Protein AF-0000000080271699 (afdb_homodimer)

Organism: NCBI:txid1552

pLDDT: mean 85.35, std 10.89, range [42.56, 98.44]

Radius of gyration: 27.36 Å; Cα contacts (8 Å, |Δi|>4): 1073; chains: 2; bounding box: 64×77×60 Å

Secondary structure (DSSP, 8-state):
-HHHHHHHHHHHHHHH-HHHHHHHHHHHHHHHHHHHHHHTT--SS-EEEEES--HHHHHHHHTTSEEEE-S-HHHHHHHHHTTS-SEEEEEETTEEEEEE--S-HHHHHHHHHHHHHHHHTTSS---EEEESSS-TT--HHHHHHHHHHHHHHHHHHHHHHHHHHHHHHHTTHHHHHHTSS--HHHHHHHHHHHHHHHHHHHHHHHHHIIIIIS-----S-HHHHHHHHHHHHHHHHHHHHHHHTT-SSHHHHHTHIIIIIHHHHHTTTSS--TTS-HHHHHHHTT-HHHHHHHHHHHHHHH---TTTTHHHHHHHHHHHHHHHHHHHHHHHHHHH-/-HHHHHHHHHHHHHHH-HHHHHHHHHHHHHHHHHHHHHHTT--SS-EEEEES--HHHHHHHHTTSEEEE-S-HHHHHHHHHTTS-SEEEEEETTEEEEEE--S-HHHHHHHHHHHHHHHHTTSS---EEEESSS-TT--HHHHHHHHHHHHHHHHHHHHHHHHHHHHHHHTTHHHHHHTSS--HHHHHHHHHHHHHHHHHHHHHHHHHIIIIIS-----S-HHHHHHHHHHHHHHHHHHHHHHHTT-SSHHHHHTHIIIIIHHHHHTTTSS--TTS-HHHHHHHHH-HHHHHHHHHHHHHHH---TTTTHHHHHHHHHHHHHHHHHHHHHHHHHHH-

Foldseek 3Di:
DLLQVLLVVLLVVVVVVVVVLCCLQVVLLVVLVVCLVVQVPDDLAFEEEEEPDDPVLVVLLVVRHNYHYDHDPVVVVVCQVVVVGQWYWYDDDNDTDIDGPPPDVVSVVSVVVSVVVSVVVVDDDDDDDDDLWDDPPCTLCLLCLLLSLLLSLLVSLLLVLLQSLLCCVLVCVVVVVVPDPDALLSNLSSSLSSSLVSSLVSSVSSLCCSCPVSVRFALADSVLLSLLSSLSSLLSSLQSNLVSLVDNHSVSSVVCCVVQSVLLSVLLPSDDCPVPDPVNVVVSVVHLSVLSSVSSSCCRTNVDGSVRSVVSSVVSNVSSVVSSVSSSVSVVVVVVD/DLLQVLLVVLLVVVVVVVVVLCCLQVVLLVVLVVCLVVQVPDDLAFEEEEEPDDPVLVVLLVVRHNYHYDHDPVVRVVCQVVVVGQWYWYDDDNDTDIDGPPPDVVSVVSVVVSVVVSVVVVDDDDDDDDDLWDDPPCTLCLLCLLLSLLLSLLVSLLLVLLQSLLCCVLVCVVVVVVPDPDALLSNLSSSLSSSLVSSLVSSVSSLCCSCPVSVRFALADSVLLSLLSSLSSLLSSLQSNLVSLVDNHSVRSVVCCVVQSVLLSVLLPSDDCPPPDPVNVVVSVVHLSVLSSVSSSCCRTNVDGSVRSVVSSVVSNVSSVVSSVSSSVSVVVVVVD

Structure (mmCIF, N/CA/C/O backbone):
data_AF-0000000080271699-model_v1
#
loop_
_entity.id
_entity.type
_entity.pdbx_description
1 polymer 'ABC transporter'
#
loop_
_atom_site.group_PDB
_atom_site.id
_atom_site.type_symbol
_atom_site.label_atom_id
_atom_site.label_alt_id
_atom_site.label_comp_id
_atom_site.label_asym_id
_atom_site.label_entity_id
_atom_site.label_seq_id
_atom_site.pdbx_PDB_ins_code
_atom_site.Cartn_x
_atom_site.Cartn_y
_atom_site.Cartn_z
_atom_site.occupancy
_atom_site.B_iso_or_equiv
_atom_site.auth_seq_id
_atom_site.auth_comp_id
_atom_site.auth_asym_id
_atom_site.auth_atom_id
_atom_site.pdbx_PDB_model_num
ATOM 1 N N . MET A 1 1 ? 34.094 -21.125 -13.797 1 62.59 1 MET A N 1
ATOM 2 C CA . MET A 1 1 ? 33.562 -21.531 -15.094 1 62.59 1 MET A CA 1
ATOM 3 C C . MET A 1 1 ? 32.156 -22.141 -14.945 1 62.59 1 MET A C 1
ATOM 5 O O . MET A 1 1 ? 31.234 -21.781 -15.664 1 62.59 1 MET A O 1
ATOM 9 N N . ARG A 1 2 ? 32.031 -22.828 -13.781 1 80.62 2 ARG A N 1
ATOM 10 C CA . ARG A 1 2 ? 30.812 -23.594 -13.602 1 80.62 2 ARG A CA 1
ATOM 11 C C . ARG A 1 2 ? 29.656 -22.688 -13.211 1 80.62 2 ARG A C 1
ATOM 13 O O . ARG A 1 2 ? 28.562 -22.75 -13.797 1 80.62 2 ARG A O 1
ATOM 20 N N . VAL A 1 3 ? 30 -21.656 -12.461 1 85.5 3 VAL A N 1
ATOM 21 C CA . VAL A 1 3 ? 29 -20.703 -11.992 1 85.5 3 VAL A CA 1
ATOM 22 C C . VAL A 1 3 ? 28.547 -19.828 -13.156 1 85.5 3 VAL A C 1
ATOM 24 O O . VAL A 1 3 ? 27.344 -19.578 -13.32 1 85.5 3 VAL A O 1
ATOM 27 N N . LEU A 1 4 ? 29.422 -19.516 -14.008 1 87.44 4 LEU A N 1
ATOM 28 C CA . LEU A 1 4 ? 29.125 -18.641 -15.133 1 87.44 4 LEU A CA 1
ATOM 29 C C . LEU A 1 4 ? 28.281 -19.359 -16.172 1 87.44 4 LEU A C 1
ATOM 31 O O . LEU A 1 4 ? 27.484 -18.734 -16.859 1 87.44 4 LEU A O 1
ATOM 35 N N . SER A 1 5 ? 28.531 -20.672 -16.25 1 85.62 5 SER A N 1
ATOM 36 C CA . SER A 1 5 ? 27.75 -21.438 -17.219 1 85.62 5 SER A CA 1
ATOM 37 C C . SER A 1 5 ? 26.266 -21.469 -16.844 1 85.62 5 SER A C 1
ATOM 39 O O . SER A 1 5 ? 25.406 -21.328 -17.703 1 85.62 5 SER A O 1
ATOM 41 N N . ILE A 1 6 ? 26.031 -21.625 -15.578 1 86.06 6 ILE A N 1
ATOM 42 C CA . ILE A 1 6 ? 24.656 -21.609 -15.094 1 86.06 6 ILE A CA 1
ATOM 43 C C . ILE A 1 6 ? 24.047 -20.234 -15.328 1 86.06 6 ILE A C 1
ATOM 45 O O . ILE A 1 6 ? 22.922 -20.125 -15.812 1 86.06 6 ILE A O 1
ATOM 49 N N . ALA A 1 7 ? 24.781 -19.234 -15.039 1 89.06 7 ALA A N 1
ATOM 50 C CA . ALA A 1 7 ? 24.328 -17.844 -15.211 1 89.06 7 ALA A CA 1
ATOM 51 C C . ALA A 1 7 ? 24 -17.547 -16.672 1 89.06 7 ALA A C 1
ATOM 53 O O . ALA A 1 7 ? 22.969 -16.953 -16.984 1 89.06 7 ALA A O 1
ATOM 54 N N . LYS A 1 8 ? 24.844 -17.953 -17.531 1 88.44 8 LYS A N 1
ATOM 55 C CA . LYS A 1 8 ? 24.656 -17.703 -18.953 1 88.44 8 LYS A CA 1
ATOM 56 C C . LYS A 1 8 ? 23.406 -18.422 -19.484 1 88.44 8 LYS A C 1
ATOM 58 O O . LYS A 1 8 ? 22.672 -17.875 -20.312 1 88.44 8 LYS A O 1
ATOM 63 N N . ARG A 1 9 ? 23.281 -19.578 -18.984 1 84.94 9 ARG A N 1
ATOM 64 C CA . ARG A 1 9 ? 22.094 -20.344 -19.375 1 84.94 9 ARG A CA 1
ATOM 65 C C . ARG A 1 9 ? 20.812 -19.625 -18.953 1 84.94 9 ARG A C 1
ATOM 67 O O . ARG A 1 9 ? 19.859 -19.531 -19.734 1 84.94 9 ARG A O 1
ATOM 74 N N . LEU A 1 10 ? 20.828 -19.141 -17.781 1 83.75 10 LEU A N 1
ATOM 75 C CA . LEU A 1 10 ? 19.641 -18.469 -17.25 1 83.75 10 LEU A CA 1
ATOM 76 C C . LEU A 1 10 ? 19.359 -17.188 -18.016 1 83.75 10 LEU A C 1
ATOM 78 O O . LEU A 1 10 ? 18.203 -16.859 -18.297 1 83.75 10 LEU A O 1
ATOM 82 N N . ILE A 1 11 ? 20.359 -16.5 -18.344 1 84.44 11 ILE A N 1
ATOM 83 C CA . ILE A 1 11 ? 20.219 -15.258 -19.078 1 84.44 11 ILE A CA 1
ATOM 84 C C . ILE A 1 11 ? 19.609 -15.539 -20.453 1 84.44 11 ILE A C 1
ATOM 86 O O . ILE A 1 11 ? 18.703 -14.828 -20.906 1 84.44 11 ILE A O 1
ATOM 90 N N . LYS A 1 12 ? 20.016 -16.594 -21 1 82.19 12 LYS A N 1
ATOM 91 C CA . LYS A 1 12 ? 19.516 -16.969 -22.312 1 82.19 12 LYS A CA 1
ATOM 92 C C . LYS A 1 12 ? 18.047 -17.422 -22.219 1 82.19 12 LYS A C 1
ATOM 94 O O . LYS A 1 12 ? 17.25 -17.094 -23.094 1 82.19 12 LYS A O 1
ATOM 99 N N . GLN A 1 13 ? 17.797 -18.078 -21.172 1 78.44 13 GLN A N 1
ATOM 100 C CA . GLN A 1 13 ? 16.453 -18.594 -20.969 1 78.44 13 GLN A CA 1
ATOM 101 C C . GLN A 1 13 ? 15.453 -17.469 -20.75 1 78.44 13 GLN A C 1
ATOM 103 O O . GLN A 1 13 ? 14.359 -17.469 -21.328 1 78.44 13 GLN A O 1
ATOM 108 N N . LEU A 1 14 ? 15.789 -16.547 -19.984 1 77.69 14 LEU A N 1
ATOM 109 C CA . LEU A 1 14 ? 14.898 -15.453 -19.641 1 77.69 14 LEU A CA 1
ATOM 110 C C . LEU A 1 14 ? 14.703 -14.516 -20.844 1 77.69 14 LEU A C 1
ATOM 112 O O . LEU A 1 14 ? 13.625 -13.945 -21.016 1 77.69 14 LEU A O 1
ATOM 116 N N . ARG A 1 15 ? 15.719 -14.352 -21.625 1 76.81 15 ARG A N 1
ATOM 117 C CA . ARG A 1 15 ? 15.617 -13.516 -22.812 1 76.81 15 ARG A CA 1
ATOM 118 C C . ARG A 1 15 ? 14.617 -14.102 -23.812 1 76.81 15 ARG A C 1
ATOM 120 O O . ARG A 1 15 ? 14.078 -13.375 -24.641 1 76.81 15 ARG A O 1
ATOM 127 N N . GLY A 1 16 ? 14.289 -15.352 -23.594 1 74.44 16 GLY A N 1
ATOM 128 C CA . GLY A 1 16 ? 13.344 -16.016 -24.484 1 74.44 16 GLY A CA 1
ATOM 129 C C . GLY A 1 16 ? 11.891 -15.773 -24.094 1 74.44 16 GLY A C 1
ATOM 130 O O . GLY A 1 16 ? 11 -15.891 -24.938 1 74.44 16 GLY A O 1
ATOM 131 N N . ASP A 1 17 ? 11.664 -15.43 -22.875 1 71.88 17 ASP A N 1
ATOM 132 C CA . ASP A 1 17 ? 10.305 -15.164 -22.406 1 71.88 17 ASP A CA 1
ATOM 133 C C . ASP A 1 17 ? 10 -13.664 -22.438 1 71.88 17 ASP A C 1
ATOM 135 O O . ASP A 1 17 ? 9.914 -13.023 -21.375 1 71.88 17 ASP A O 1
ATOM 139 N N . LYS A 1 18 ? 9.672 -13.133 -23.547 1 72 18 LYS A N 1
ATOM 140 C CA . LYS A 1 18 ? 9.523 -11.703 -23.797 1 72 18 LYS A CA 1
ATOM 141 C C . LYS A 1 18 ? 8.336 -11.125 -23.047 1 72 18 LYS A C 1
ATOM 143 O O . LYS A 1 18 ? 8.414 -10.031 -22.484 1 72 18 LYS A O 1
ATOM 148 N N . ARG A 1 19 ? 7.367 -11.844 -23 1 68.56 19 ARG A N 1
ATOM 149 C CA . ARG A 1 19 ? 6.156 -11.328 -22.375 1 68.56 19 ARG A CA 1
ATOM 150 C C . ARG A 1 19 ? 6.344 -11.164 -20.875 1 68.56 19 ARG A C 1
ATOM 152 O O . ARG A 1 19 ? 6.008 -10.117 -20.312 1 68.56 19 ARG A O 1
ATOM 159 N N . SER A 1 20 ? 6.895 -12.18 -20.297 1 68.56 20 SER A N 1
ATOM 160 C CA . SER A 1 20 ? 7.098 -12.117 -18.859 1 68.56 20 SER A CA 1
ATOM 161 C C . SER A 1 20 ? 8.109 -11.039 -18.484 1 68.56 20 SER A C 1
ATOM 163 O O . SER A 1 20 ? 7.934 -10.328 -17.5 1 68.56 20 SER A O 1
ATOM 165 N N . ILE A 1 21 ? 9.016 -10.906 -19.391 1 70.19 21 ILE A N 1
ATOM 166 C CA . ILE A 1 21 ? 10.062 -9.93 -19.125 1 70.19 21 ILE A CA 1
ATOM 167 C C . ILE A 1 21 ? 9.492 -8.516 -19.25 1 70.19 21 ILE A C 1
ATOM 169 O O . ILE A 1 21 ? 9.789 -7.645 -18.438 1 70.19 21 ILE A O 1
ATOM 173 N N . ALA A 1 22 ? 8.695 -8.359 -20.234 1 72.12 22 ALA A N 1
ATOM 174 C CA . ALA A 1 22 ? 8.109 -7.039 -20.453 1 72.12 22 ALA A CA 1
ATOM 175 C C . ALA A 1 22 ? 7.266 -6.609 -19.25 1 72.12 22 ALA A C 1
ATOM 177 O O . ALA A 1 22 ? 7.379 -5.477 -18.781 1 72.12 22 ALA A O 1
ATOM 178 N N . LEU A 1 23 ? 6.508 -7.516 -18.781 1 72.75 23 LEU A N 1
ATOM 179 C CA . LEU A 1 23 ? 5.609 -7.172 -17.688 1 72.75 23 LEU A CA 1
ATOM 180 C C . LEU A 1 23 ? 6.395 -6.938 -16.391 1 72.75 23 LEU A C 1
ATOM 182 O O . LEU A 1 23 ? 6.043 -6.062 -15.602 1 72.75 23 LEU A O 1
ATOM 186 N N . MET A 1 24 ? 7.527 -7.594 -16.406 1 72.69 24 MET A N 1
ATOM 187 C CA . MET A 1 24 ? 8.352 -7.457 -15.211 1 72.69 24 MET A CA 1
ATOM 188 C C . MET A 1 24 ? 9.008 -6.082 -15.156 1 72.69 24 MET A C 1
ATOM 190 O O . MET A 1 24 ? 9.25 -5.551 -14.07 1 72.69 24 MET A O 1
ATOM 194 N N . PHE A 1 25 ? 9.172 -5.523 -16.328 1 79.25 25 PHE A N 1
ATOM 195 C CA . PHE A 1 25 ? 9.828 -4.223 -16.375 1 79.25 25 PHE A CA 1
ATOM 196 C C . PHE A 1 25 ? 8.805 -3.098 -16.422 1 79.25 25 PHE A C 1
ATOM 198 O O . PHE A 1 25 ? 9.008 -2.035 -15.828 1 79.25 25 PHE A O 1
ATOM 205 N N . VAL A 1 26 ? 7.699 -3.385 -16.969 1 84.88 26 VAL A N 1
ATOM 206 C CA . VAL A 1 26 ? 6.711 -2.346 -17.234 1 84.88 26 VAL A CA 1
ATOM 207 C C . VAL A 1 26 ? 5.859 -2.109 -15.992 1 84.88 26 VAL A C 1
ATOM 209 O O . VAL A 1 26 ? 5.508 -0.969 -15.68 1 84.88 26 VAL A O 1
ATOM 212 N N . ALA A 1 27 ? 5.645 -3.141 -15.258 1 86.44 27 ALA A N 1
ATOM 213 C CA . ALA A 1 27 ? 4.703 -3.061 -14.141 1 86.44 27 ALA A CA 1
ATOM 214 C C . ALA A 1 27 ? 5.211 -2.111 -13.062 1 86.44 27 ALA A C 1
ATOM 216 O O . ALA A 1 27 ? 4.488 -1.21 -12.633 1 86.44 27 ALA A O 1
ATOM 217 N N . PRO A 1 28 ? 6.445 -2.215 -12.68 1 87.5 28 PRO A N 1
ATOM 218 C CA . PRO A 1 28 ? 6.926 -1.3 -11.648 1 87.5 28 PRO A CA 1
ATOM 219 C C . PRO A 1 28 ? 6.918 0.159 -12.094 1 87.5 28 PRO A C 1
ATOM 221 O O . PRO A 1 28 ? 6.605 1.052 -11.305 1 87.5 28 PRO A O 1
ATOM 224 N N . VAL A 1 29 ? 7.234 0.375 -13.328 1 91.5 29 VAL A N 1
ATOM 225 C CA . VAL A 1 29 ? 7.254 1.727 -13.875 1 91.5 29 VAL A CA 1
ATOM 226 C C . VAL A 1 29 ? 5.832 2.281 -13.938 1 91.5 29 VAL A C 1
ATOM 228 O O . VAL A 1 29 ? 5.594 3.439 -13.578 1 91.5 29 VAL A O 1
ATOM 231 N N . PHE A 1 30 ? 4.941 1.434 -14.289 1 90.25 30 PHE A N 1
ATOM 232 C CA . PHE A 1 30 ? 3.539 1.816 -14.375 1 90.25 30 PHE A CA 1
ATOM 233 C C . PHE A 1 30 ? 2.992 2.184 -13 1 90.25 30 PHE A C 1
ATOM 235 O O . PHE A 1 30 ? 2.346 3.221 -12.836 1 90.25 30 PHE A O 1
ATOM 242 N N . VAL A 1 31 ? 3.283 1.349 -12.055 1 89.69 31 VAL A N 1
ATOM 243 C CA . VAL A 1 31 ? 2.785 1.562 -10.695 1 89.69 31 VAL A CA 1
ATOM 244 C C . VAL A 1 31 ? 3.373 2.852 -10.125 1 89.69 31 VAL A C 1
ATOM 246 O O . VAL A 1 31 ? 2.66 3.645 -9.508 1 89.69 31 VAL A O 1
ATOM 249 N N . MET A 1 32 ? 4.621 3.08 -10.398 1 91 32 MET A N 1
ATOM 250 C CA . MET A 1 32 ? 5.277 4.297 -9.93 1 91 32 MET A CA 1
ATOM 251 C C . MET A 1 32 ? 4.668 5.531 -10.586 1 91 32 MET A C 1
ATOM 253 O O . MET A 1 32 ? 4.512 6.566 -9.938 1 91 32 MET A O 1
ATOM 257 N N . TYR A 1 33 ? 4.367 5.375 -11.789 1 91.38 33 TYR A N 1
ATOM 258 C CA . TYR A 1 33 ? 3.746 6.48 -12.508 1 91.38 33 TYR A CA 1
ATOM 259 C C . TYR A 1 33 ? 2.379 6.809 -11.922 1 91.38 33 TYR A C 1
ATOM 261 O O . TYR A 1 33 ? 2.059 7.977 -11.688 1 91.38 33 TYR A O 1
ATOM 269 N N . LEU A 1 34 ? 1.654 5.832 -11.727 1 89.25 34 LEU A N 1
ATOM 270 C CA . LEU A 1 34 ? 0.318 6.016 -11.172 1 89.25 34 LEU A CA 1
ATOM 271 C C . LEU A 1 34 ? 0.388 6.652 -9.789 1 89.25 34 LEU A C 1
ATOM 273 O O . LEU A 1 34 ? -0.383 7.562 -9.477 1 89.25 34 LEU A O 1
ATOM 277 N N . LEU A 1 35 ? 1.283 6.137 -9.016 1 88.75 35 LEU A N 1
ATOM 278 C CA . LEU A 1 35 ? 1.44 6.676 -7.664 1 88.75 35 LEU A CA 1
ATOM 279 C C . LEU A 1 35 ? 1.872 8.133 -7.711 1 88.75 35 LEU A C 1
ATOM 281 O O . LEU A 1 35 ? 1.42 8.945 -6.898 1 88.75 35 LEU A O 1
ATOM 285 N N . SER A 1 36 ? 2.74 8.406 -8.617 1 89.69 36 SER A N 1
ATOM 286 C CA . SER A 1 36 ? 3.186 9.789 -8.781 1 89.69 36 SER A CA 1
ATOM 287 C C . SER A 1 36 ? 2.018 10.703 -9.117 1 89.69 36 SER A C 1
ATOM 289 O O . SER A 1 36 ? 1.887 11.789 -8.539 1 89.69 36 SER A O 1
ATOM 291 N N . ALA A 1 37 ? 1.196 10.266 -9.961 1 86.75 37 ALA A N 1
ATOM 292 C CA . ALA A 1 37 ? 0.051 11.062 -10.391 1 86.75 37 ALA A CA 1
ATOM 293 C C . ALA A 1 37 ? -0.92 11.297 -9.234 1 86.75 37 ALA A C 1
ATOM 295 O O . ALA A 1 37 ? -1.461 12.391 -9.086 1 86.75 37 ALA A O 1
ATOM 296 N N . ILE A 1 38 ? -1.044 10.383 -8.406 1 84.94 38 ILE A N 1
ATOM 297 C CA . ILE A 1 38 ? -2.031 10.43 -7.336 1 84.94 38 ILE A CA 1
ATOM 298 C C . ILE A 1 38 ? -1.48 11.242 -6.164 1 84.94 38 ILE A C 1
ATOM 300 O O . ILE A 1 38 ? -2.17 12.109 -5.621 1 84.94 38 ILE A O 1
ATOM 304 N N . LEU A 1 39 ? -0.281 10.977 -5.832 1 82.81 39 LEU A N 1
ATOM 305 C CA . LEU A 1 39 ? 0.296 11.602 -4.648 1 82.81 39 LEU A CA 1
ATOM 306 C C . LEU A 1 39 ? 0.657 13.055 -4.926 1 82.81 39 LEU A C 1
ATOM 308 O O . LEU A 1 39 ? 0.758 13.859 -3.998 1 82.81 39 LEU A O 1
ATOM 312 N N . SER A 1 40 ? 0.873 13.297 -6.191 1 80.12 40 SER A N 1
ATOM 313 C CA . SER A 1 40 ? 1.204 14.672 -6.547 1 80.12 40 SER A CA 1
ATOM 314 C C . SER A 1 40 ? -0.052 15.531 -6.676 1 80.12 40 SER A C 1
ATOM 316 O O . SER A 1 40 ? 0.035 16.75 -6.875 1 80.12 40 SER A O 1
ATOM 318 N N . SER A 1 41 ? -1.188 14.875 -6.516 1 75.44 41 SER A N 1
ATOM 319 C CA . SER A 1 41 ? -2.441 15.594 -6.715 1 75.44 41 SER A CA 1
ATOM 320 C C . SER A 1 41 ? -3.039 16.047 -5.383 1 75.44 41 SER A C 1
ATOM 322 O O . SER A 1 41 ? -4.133 16.609 -5.348 1 75.44 41 SER A O 1
ATOM 324 N N . ALA A 1 42 ? -2.318 15.758 -4.328 1 69.38 42 ALA A N 1
ATOM 325 C CA . ALA A 1 42 ? -2.871 16.125 -3.025 1 69.38 42 ALA A CA 1
ATOM 326 C C . ALA A 1 42 ? -3.164 17.609 -2.955 1 69.38 42 ALA A C 1
ATOM 328 O O . ALA A 1 42 ? -2.391 18.438 -3.463 1 69.38 42 ALA A O 1
ATOM 329 N N . THR A 1 43 ? -4.324 17.891 -2.547 1 64.94 43 THR A N 1
ATOM 330 C CA . THR A 1 43 ? -4.762 19.281 -2.479 1 64.94 43 THR A CA 1
ATOM 331 C C . THR A 1 43 ? -4.148 19.984 -1.273 1 64.94 43 THR A C 1
ATOM 333 O O . THR A 1 43 ? -4.027 19.391 -0.197 1 64.94 43 THR A O 1
ATOM 336 N N . THR A 1 44 ? -3.689 21.156 -1.535 1 68.12 44 THR A N 1
ATOM 337 C CA . THR A 1 44 ? -3.137 21.969 -0.464 1 68.12 44 THR A CA 1
ATOM 338 C C . THR A 1 44 ? -4.086 23.109 -0.11 1 68.12 44 THR A C 1
ATOM 340 O O . THR A 1 44 ? -3.846 23.859 0.845 1 68.12 44 THR A O 1
ATOM 343 N N . THR A 1 45 ? -5.289 23.188 -0.824 1 79.38 45 THR A N 1
ATOM 344 C CA . THR A 1 45 ? -6.246 24.266 -0.585 1 79.38 45 THR A CA 1
ATOM 345 C C . THR A 1 45 ? -7.641 23.688 -0.335 1 79.38 45 THR A C 1
ATOM 347 O O . THR A 1 45 ? -8.211 23.016 -1.199 1 79.38 45 THR A O 1
ATOM 350 N N . PRO A 1 46 ? -8.133 23.953 0.833 1 85.06 46 PRO A N 1
ATOM 351 C CA . PRO A 1 46 ? -9.469 23.438 1.126 1 85.06 46 PRO A CA 1
ATOM 352 C C . PRO A 1 46 ? -10.578 24.25 0.466 1 85.06 46 PRO A C 1
ATOM 354 O O . PRO A 1 46 ? -10.375 25.422 0.14 1 85.06 46 PRO A O 1
ATOM 357 N N . ASN A 1 47 ? -11.703 23.656 0.195 1 89.5 47 ASN A N 1
ATOM 358 C CA . ASN A 1 47 ? -12.922 24.328 -0.238 1 89.5 47 ASN A CA 1
ATOM 359 C C . ASN A 1 47 ? -13.82 24.672 0.946 1 89.5 47 ASN A C 1
ATOM 361 O O . ASN A 1 47 ? -14.266 23.797 1.677 1 89.5 47 ASN A O 1
ATOM 365 N N . ILE A 1 48 ? -14.039 25.938 1.103 1 91.56 48 ILE A N 1
ATOM 366 C CA . ILE A 1 48 ? -14.789 26.375 2.277 1 91.56 48 ILE A CA 1
ATOM 367 C C . ILE A 1 48 ? -15.984 27.203 1.846 1 91.56 48 ILE A C 1
ATOM 369 O O . ILE A 1 48 ? -15.844 28.141 1.058 1 91.56 48 ILE A O 1
ATOM 373 N N . ASP A 1 49 ? -17.109 26.828 2.322 1 92.31 49 ASP A N 1
ATOM 374 C CA . ASP A 1 49 ? -18.312 27.625 2.111 1 92.31 49 ASP A CA 1
ATOM 375 C C . ASP A 1 49 ? -18.469 28.672 3.205 1 92.31 49 ASP A C 1
ATOM 377 O O . ASP A 1 49 ? -18.344 28.359 4.395 1 92.31 49 ASP A O 1
ATOM 381 N N . LEU A 1 50 ? -18.734 29.891 2.779 1 92.69 50 LEU A N 1
ATOM 382 C CA . LEU A 1 50 ? -18.891 30.984 3.736 1 92.69 50 LEU A CA 1
ATOM 383 C C . LEU A 1 50 ? -20.328 31.5 3.742 1 92.69 50 LEU A C 1
ATOM 385 O O . LEU A 1 50 ? -20.953 31.625 2.688 1 92.69 50 LEU A O 1
ATOM 389 N N . ILE A 1 51 ? -20.75 31.688 4.992 1 90.31 51 ILE A N 1
ATOM 390 C CA . ILE A 1 51 ? -22.078 32.25 5.172 1 90.31 51 ILE A CA 1
ATOM 391 C C . ILE A 1 51 ? -21.984 33.531 6 1 90.31 51 ILE A C 1
ATOM 393 O O . ILE A 1 51 ? -21.531 33.5 7.148 1 90.31 51 ILE A O 1
ATOM 397 N N . SER A 1 52 ? -22.5 34.656 5.52 1 87.38 52 SER A N 1
ATOM 398 C CA . SER A 1 52 ? -22.641 35.938 6.207 1 87.38 52 SER A CA 1
ATOM 399 C C . SER A 1 52 ? -21.297 36.406 6.777 1 87.38 52 SER A C 1
ATOM 401 O O . SER A 1 52 ? -21.234 36.906 7.898 1 87.38 52 SER A O 1
ATOM 403 N N . ALA A 1 53 ? -20.25 36.156 6.023 1 86.5 53 ALA A N 1
ATOM 404 C CA . ALA A 1 53 ? -18.922 36.531 6.484 1 86.5 53 ALA A CA 1
ATOM 405 C C . ALA A 1 53 ? -18.578 37.969 6.07 1 86.5 53 ALA A C 1
ATOM 407 O O . ALA A 1 53 ? -18.953 38.406 4.98 1 86.5 53 ALA A O 1
ATOM 408 N N . PRO A 1 54 ? -17.922 38.625 6.926 1 86.31 54 PRO A N 1
ATOM 409 C CA . PRO A 1 54 ? -17.453 39.969 6.543 1 86.31 54 PRO A CA 1
ATOM 410 C C . PRO A 1 54 ? -16.5 39.938 5.359 1 86.31 54 PRO A C 1
ATOM 412 O O . PRO A 1 54 ? -15.719 39 5.203 1 86.31 54 PRO A O 1
ATOM 415 N N . PRO A 1 55 ? -16.562 40.969 4.547 1 86.75 55 PRO A N 1
ATOM 416 C CA . PRO A 1 55 ? -15.766 41 3.322 1 86.75 55 PRO A CA 1
ATOM 417 C C . PRO A 1 55 ? -14.273 40.844 3.594 1 86.75 55 PRO A C 1
ATOM 419 O O . PRO A 1 55 ? -13.562 40.219 2.822 1 86.75 55 PRO A O 1
ATOM 422 N N . ILE A 1 56 ? -13.875 41.406 4.688 1 81.81 56 ILE A N 1
ATOM 423 C CA . ILE A 1 56 ? -12.453 41.344 5.004 1 81.81 56 ILE A CA 1
ATOM 424 C C . ILE A 1 56 ? -12.031 39.906 5.25 1 81.81 56 ILE A C 1
ATOM 426 O O . ILE A 1 56 ? -10.953 39.469 4.828 1 81.81 56 ILE A O 1
ATOM 430 N N . TYR A 1 57 ? -12.883 39.219 5.902 1 83.56 57 TYR A N 1
ATOM 431 C CA . TYR A 1 57 ? -12.609 37.812 6.199 1 83.56 57 TYR A CA 1
ATOM 432 C C . TYR A 1 57 ? -12.602 36.969 4.926 1 83.56 57 TYR A C 1
ATOM 434 O O . TYR A 1 57 ? -11.781 36.062 4.773 1 83.56 57 TYR A O 1
ATOM 442 N N . VAL A 1 58 ? -13.5 37.344 4.035 1 85.62 58 VAL A N 1
ATOM 443 C CA . VAL A 1 58 ? -13.602 36.625 2.771 1 85.62 58 VAL A CA 1
ATOM 444 C C . VAL A 1 58 ? -12.328 36.812 1.958 1 85.62 58 VAL A C 1
ATOM 446 O O . VAL A 1 58 ? -11.773 35.875 1.417 1 85.62 58 VAL A O 1
ATOM 449 N N . GLU A 1 59 ? -11.883 37.969 1.886 1 86.19 59 GLU A N 1
ATOM 450 C CA . GLU A 1 59 ? -10.68 38.281 1.12 1 86.19 59 GLU A CA 1
ATOM 451 C C . GLU A 1 59 ? -9.453 37.562 1.682 1 86.19 59 GLU A C 1
ATOM 453 O O . GLU A 1 59 ? -8.633 37.031 0.924 1 86.19 59 GLU A O 1
ATOM 458 N N . LYS A 1 60 ? -9.383 37.5 2.971 1 82.25 60 LYS A N 1
ATOM 459 C CA . LYS A 1 60 ? -8.242 36.875 3.607 1 82.25 60 LYS A CA 1
ATOM 460 C C . LYS A 1 60 ? -8.281 35.344 3.404 1 82.25 60 LYS A C 1
ATOM 462 O O . LYS A 1 60 ? -7.254 34.719 3.117 1 82.25 60 LYS A O 1
ATOM 467 N N . LEU A 1 61 ? -9.453 34.844 3.535 1 85.81 61 LEU A N 1
ATOM 468 C CA . LEU A 1 61 ? -9.617 33.406 3.428 1 85.81 61 LEU A CA 1
ATOM 469 C C . LEU A 1 61 ? -9.391 32.938 1.994 1 85.81 61 LEU A C 1
ATOM 471 O O . LEU A 1 61 ? -8.875 31.844 1.769 1 85.81 61 LEU A O 1
ATOM 475 N N . GLN A 1 62 ? -9.734 33.75 1.02 1 87.69 62 GLN A N 1
ATOM 476 C CA . GLN A 1 62 ? -9.594 33.406 -0.394 1 87.69 62 GLN A CA 1
ATOM 477 C C . GLN A 1 62 ? -8.125 33.219 -0.77 1 87.69 62 GLN A C 1
ATOM 479 O O . GLN A 1 62 ? -7.816 32.531 -1.744 1 87.69 62 GLN A O 1
ATOM 484 N N . THR A 1 63 ? -7.273 33.75 0.011 1 83.19 63 THR A N 1
ATOM 485 C CA . THR A 1 63 ? -5.848 33.594 -0.252 1 83.19 63 THR A CA 1
ATOM 486 C C . THR A 1 63 ? -5.367 32.188 0.068 1 83.19 63 THR A C 1
ATOM 488 O O . THR A 1 63 ? -4.391 31.719 -0.513 1 83.19 63 THR A O 1
ATOM 491 N N . PHE A 1 64 ? -6.141 31.562 0.946 1 83.06 64 PHE A N 1
ATOM 492 C CA . PHE A 1 64 ? -5.633 30.297 1.449 1 83.06 64 PHE A CA 1
ATOM 493 C C . PHE A 1 64 ? -6.609 29.156 1.146 1 83.06 64 PHE A C 1
ATOM 495 O O . PHE A 1 64 ? -6.289 27.984 1.343 1 83.06 64 PHE A O 1
ATOM 502 N N . ALA A 1 65 ? -7.785 29.562 0.713 1 87.88 65 ALA A N 1
ATOM 503 C CA . ALA A 1 65 ? -8.805 28.547 0.481 1 87.88 65 ALA A CA 1
ATOM 504 C C . ALA A 1 65 ? -9.695 28.922 -0.705 1 87.88 65 ALA A C 1
ATOM 506 O O . ALA A 1 65 ? -9.711 30.078 -1.131 1 87.88 65 ALA A O 1
ATOM 507 N N . ASN A 1 66 ? -10.266 27.969 -1.349 1 90.5 66 ASN A N 1
ATOM 508 C CA . ASN A 1 66 ? -11.336 28.219 -2.307 1 90.5 66 ASN A CA 1
ATOM 509 C C . ASN A 1 66 ? -12.656 28.516 -1.603 1 90.5 66 ASN A C 1
ATOM 511 O O . ASN A 1 66 ? -13.266 27.625 -1.007 1 90.5 66 ASN A O 1
ATOM 515 N N . VAL A 1 67 ? -13.023 29.719 -1.763 1 92.38 67 VAL A N 1
ATOM 516 C CA . VAL A 1 67 ? -14.172 30.172 -0.979 1 92.38 67 VAL A CA 1
ATOM 517 C C . VAL A 1 67 ? -15.406 30.25 -1.87 1 92.38 67 VAL A C 1
ATOM 519 O O . VAL A 1 67 ? -15.336 30.719 -3.004 1 92.38 67 VAL A O 1
ATOM 522 N N . ASN A 1 68 ? -16.438 29.656 -1.451 1 92.38 68 ASN A N 1
ATOM 523 C CA . ASN A 1 68 ? -17.75 29.75 -2.08 1 92.38 68 ASN A CA 1
ATOM 524 C C . ASN A 1 68 ? -18.766 30.406 -1.151 1 92.38 68 ASN A C 1
ATOM 526 O O . ASN A 1 68 ? -19 29.938 -0.039 1 92.38 68 ASN A O 1
ATOM 530 N N . LYS A 1 69 ? -19.328 31.438 -1.637 1 92.69 69 LYS A N 1
ATOM 531 C CA . LYS A 1 69 ? -20.328 32.125 -0.827 1 92.69 69 LYS A CA 1
ATOM 532 C C . LYS A 1 69 ? -21.703 31.453 -0.973 1 92.69 69 LYS A C 1
ATOM 534 O O . LYS A 1 69 ? -22.203 31.297 -2.088 1 92.69 69 LYS A O 1
ATOM 539 N N . VAL A 1 70 ? -22.172 31.031 0.127 1 91.25 70 VAL A N 1
ATOM 540 C CA . VAL A 1 70 ? -23.453 30.344 0.128 1 91.25 70 VAL A CA 1
ATOM 541 C C . VAL A 1 70 ? -24.484 31.141 0.931 1 91.25 70 VAL A C 1
ATOM 543 O O . VAL A 1 70 ? -24.125 31.797 1.912 1 91.25 70 VAL A O 1
ATOM 546 N N . SER A 1 71 ? -25.734 31.031 0.544 1 88.69 71 SER A N 1
ATOM 547 C CA . SER A 1 71 ? -26.781 31.891 1.093 1 88.69 71 SER A CA 1
ATOM 548 C C . SER A 1 71 ? -27.312 31.344 2.418 1 88.69 71 SER A C 1
ATOM 550 O O . SER A 1 71 ? -27.719 32.125 3.293 1 88.69 71 SER A O 1
ATOM 552 N N . ASN A 1 72 ? -27.328 30.031 2.529 1 89.06 72 ASN A N 1
ATOM 553 C CA . ASN A 1 72 ? -27.922 29.453 3.736 1 89.06 72 ASN A CA 1
ATOM 554 C C . ASN A 1 72 ? -27.141 28.234 4.223 1 89.06 72 ASN A C 1
ATOM 556 O O . ASN A 1 72 ? -26.344 27.656 3.471 1 89.06 72 ASN A O 1
ATOM 560 N N . GLU A 1 73 ? -27.375 27.984 5.473 1 88.75 73 GLU A N 1
ATOM 561 C CA . GLU A 1 73 ? -26.641 26.906 6.137 1 88.75 73 GLU A CA 1
ATOM 562 C C . GLU A 1 73 ? -27.078 25.547 5.617 1 88.75 73 GLU A C 1
ATOM 564 O O . GLU A 1 73 ? -26.266 24.609 5.578 1 88.75 73 GLU A O 1
ATOM 569 N N . GLU A 1 74 ? -28.328 25.453 5.188 1 88.44 74 GLU A N 1
ATOM 570 C CA . GLU A 1 74 ? -28.828 24.203 4.652 1 88.44 74 GLU A CA 1
ATOM 571 C C . GLU A 1 74 ? -28.062 23.781 3.395 1 88.44 74 GLU A C 1
ATOM 573 O O . GLU A 1 74 ? -27.703 22.625 3.232 1 88.44 74 GLU A O 1
ATOM 578 N N . LEU A 1 75 ? -27.875 24.75 2.6 1 90.56 75 LEU A N 1
ATOM 579 C CA . LEU A 1 75 ? -27.125 24.469 1.38 1 90.56 75 LEU A CA 1
ATOM 580 C C . LEU A 1 75 ? -25.672 24.125 1.702 1 90.56 75 LEU A C 1
ATOM 582 O O . LEU A 1 75 ? -25.078 23.266 1.065 1 90.56 75 LEU A O 1
ATOM 586 N N . ALA A 1 76 ? -25.094 24.766 2.676 1 89.19 76 ALA A N 1
ATOM 587 C CA . ALA A 1 76 ? -23.703 24.5 3.086 1 89.19 76 ALA A CA 1
ATOM 588 C C . ALA A 1 76 ? -23.562 23.094 3.643 1 89.19 76 ALA A C 1
ATOM 590 O O . ALA A 1 76 ? -22.578 22.406 3.365 1 89.19 76 ALA A O 1
ATOM 591 N N . LEU A 1 77 ? -24.578 22.75 4.391 1 87 77 LEU A N 1
ATOM 592 C CA . LEU A 1 77 ? -24.578 21.406 4.961 1 87 77 LEU A CA 1
ATOM 593 C C . LEU A 1 77 ? -24.719 20.359 3.871 1 87 77 LEU A C 1
ATOM 595 O O . LEU A 1 77 ? -24.078 19.297 3.939 1 87 77 LEU A O 1
ATOM 599 N N . LYS A 1 78 ? -25.5 20.625 2.943 1 87.69 78 LYS A N 1
ATOM 600 C CA . LYS A 1 78 ? -25.656 19.734 1.808 1 87.69 78 LYS A CA 1
ATOM 601 C C . LYS A 1 78 ? -24.344 19.578 1.043 1 87.69 78 LYS A C 1
ATOM 603 O O . LYS A 1 78 ? -23.938 18.469 0.692 1 87.69 78 LYS A O 1
ATOM 608 N N . ASN A 1 79 ? -23.672 20.703 0.805 1 89.19 79 ASN A N 1
ATOM 609 C CA . ASN A 1 79 ? -22.391 20.688 0.121 1 89.19 79 ASN A CA 1
ATOM 610 C C . ASN A 1 79 ? -21.344 19.875 0.899 1 89.19 79 ASN A C 1
ATOM 612 O O . ASN A 1 79 ? -20.531 19.172 0.305 1 89.19 79 ASN A O 1
ATOM 616 N N . LEU A 1 80 ? -21.422 20 2.193 1 86.75 80 LEU A N 1
ATOM 617 C CA . LEU A 1 80 ? -20.484 19.281 3.055 1 86.75 80 LEU A CA 1
ATOM 618 C C . LEU A 1 80 ? -20.766 17.781 3.025 1 86.75 80 LEU A C 1
ATOM 620 O O . LEU A 1 80 ? -19.844 16.984 2.945 1 86.75 80 LEU A O 1
ATOM 624 N N . ASN A 1 81 ? -22.062 17.469 2.938 1 79.56 81 ASN A N 1
ATOM 625 C CA . ASN A 1 81 ? -22.453 16.062 2.904 1 79.56 81 ASN A CA 1
ATOM 626 C C . ASN A 1 81 ? -22.125 15.414 1.558 1 79.56 81 ASN A C 1
ATOM 628 O O . ASN A 1 81 ? -21.797 14.227 1.49 1 79.56 81 ASN A O 1
ATOM 632 N N . ASP A 1 82 ? -22.234 16.266 0.581 1 81.19 82 ASP A N 1
ATOM 633 C CA . ASP A 1 82 ? -21.953 15.766 -0.765 1 81.19 82 ASP A CA 1
ATOM 634 C C . ASP A 1 82 ? -20.469 15.797 -1.069 1 81.19 82 ASP A C 1
ATOM 636 O O . ASP A 1 82 ? -20.047 15.5 -2.191 1 81.19 82 ASP A O 1
ATOM 640 N N . LYS A 1 83 ? -19.719 16.188 -0.123 1 78.81 83 LYS A N 1
ATOM 641 C CA . LYS A 1 83 ? -18.266 16.219 -0.21 1 78.81 83 LYS A CA 1
ATOM 642 C C . LYS A 1 83 ? -17.797 17.219 -1.264 1 78.81 83 LYS A C 1
ATOM 644 O O . LYS A 1 83 ? -16.688 17.094 -1.809 1 78.81 83 LYS A O 1
ATOM 649 N N . SER A 1 84 ? -18.672 18.172 -1.525 1 84.44 84 SER A N 1
ATOM 650 C CA . SER A 1 84 ? -18.297 19.25 -2.445 1 84.44 84 SER A CA 1
ATOM 651 C C . SER A 1 84 ? -17.5 20.328 -1.732 1 84.44 84 SER A C 1
ATOM 653 O O . SER A 1 84 ? -16.719 21.047 -2.359 1 84.44 84 SER A O 1
ATOM 655 N N . THR A 1 85 ? -17.734 20.453 -0.453 1 88.94 85 THR A N 1
ATOM 656 C CA . THR A 1 85 ? -16.984 21.391 0.389 1 88.94 85 THR A CA 1
ATOM 657 C C . THR A 1 85 ? -16.359 20.672 1.578 1 88.94 85 THR A C 1
ATOM 659 O O . THR A 1 85 ? -16.859 19.641 2.018 1 88.94 85 THR A O 1
ATOM 662 N N . ASP A 1 86 ? -15.281 21.219 2.025 1 86.75 86 ASP A N 1
ATOM 663 C CA . ASP A 1 86 ? -14.531 20.578 3.105 1 86.75 86 ASP A CA 1
ATOM 664 C C . ASP A 1 86 ? -15 21.078 4.469 1 86.75 86 ASP A C 1
ATOM 666 O O . ASP A 1 86 ? -14.844 20.391 5.48 1 86.75 86 ASP A O 1
ATOM 670 N N . ALA A 1 87 ? -15.5 22.328 4.469 1 86.38 87 ALA A N 1
ATOM 671 C CA . ALA A 1 87 ? -16 22.969 5.676 1 86.38 87 ALA A CA 1
ATOM 672 C C . ALA A 1 87 ? -16.891 24.156 5.328 1 86.38 87 ALA A C 1
ATOM 674 O O . ALA A 1 87 ? -16.859 24.656 4.199 1 86.38 87 ALA A O 1
ATOM 675 N N . TYR A 1 88 ? -17.734 24.5 6.238 1 88.38 88 TYR A N 1
ATOM 676 C CA . TYR A 1 88 ? -18.438 25.766 6.074 1 88.38 88 TYR A CA 1
ATOM 677 C C . TYR A 1 88 ? -18.359 26.594 7.352 1 88.38 88 TYR A C 1
ATOM 679 O O . TYR A 1 88 ? -18.281 26.047 8.453 1 88.38 88 TYR A O 1
ATOM 687 N N . ILE A 1 89 ? -18.328 27.922 7.18 1 89.12 89 ILE A N 1
ATOM 688 C CA . ILE A 1 89 ? -18.188 28.875 8.281 1 89.12 89 ILE A CA 1
ATOM 689 C C . ILE A 1 89 ? -19.406 29.812 8.305 1 89.12 89 ILE A C 1
ATOM 691 O O . ILE A 1 89 ? -19.734 30.422 7.293 1 89.12 89 ILE A O 1
ATOM 695 N N . VAL A 1 90 ? -20.031 29.812 9.414 1 87.56 90 VAL A N 1
ATOM 696 C CA . VAL A 1 90 ? -21.156 30.719 9.609 1 87.56 90 VAL A CA 1
ATOM 697 C C . VAL A 1 90 ? -20.766 31.797 10.617 1 87.56 90 VAL A C 1
ATOM 699 O O . VAL A 1 90 ? -20.203 31.5 11.68 1 87.56 90 VAL A O 1
ATOM 702 N N . PHE A 1 91 ? -21 33 10.234 1 85.56 91 PHE A N 1
ATOM 703 C CA . PHE A 1 91 ? -20.734 34.094 11.164 1 85.56 91 PHE A CA 1
ATOM 704 C C . PHE A 1 91 ? -21.984 34.5 11.922 1 85.56 91 PHE A C 1
ATOM 706 O O . PHE A 1 91 ? -23 34.844 11.312 1 85.56 91 PHE A O 1
ATOM 713 N N . ILE A 1 92 ? -21.984 34.188 13.094 1 77.5 92 ILE A N 1
ATOM 714 C CA . ILE A 1 92 ? -23.031 34.656 13.992 1 77.5 92 ILE A CA 1
ATOM 715 C C . ILE A 1 92 ? -22.5 35.844 14.789 1 77.5 92 ILE A C 1
ATOM 717 O O . ILE A 1 92 ? -21.719 35.688 15.734 1 77.5 92 ILE A O 1
ATOM 721 N N . GLY A 1 93 ? -22.938 37 14.43 1 75.38 93 GLY A N 1
ATOM 722 C CA . GLY A 1 93 ? -22.297 38.188 14.953 1 75.38 93 GLY A CA 1
ATOM 723 C C . GLY A 1 93 ? -20.875 38.375 14.469 1 75.38 93 GLY A C 1
ATOM 724 O O . GLY A 1 93 ? -20.641 38.5 13.258 1 75.38 93 GLY A O 1
ATOM 725 N N . ASN A 1 94 ? -19.875 38.344 15.289 1 73.44 94 ASN A N 1
ATOM 726 C CA . ASN A 1 94 ? -18.469 38.469 14.906 1 73.44 94 ASN A CA 1
ATOM 727 C C . ASN A 1 94 ? -17.672 37.219 15.195 1 73.44 94 ASN A C 1
ATOM 729 O O . ASN A 1 94 ? -16.438 37.219 15.125 1 73.44 94 ASN A O 1
ATOM 733 N N . LYS A 1 95 ? -18.391 36.156 15.414 1 75.12 95 LYS A N 1
ATOM 734 C CA . LYS A 1 95 ? -17.688 34.938 15.734 1 75.12 95 LYS A CA 1
ATOM 735 C C . LYS A 1 95 ? -17.922 33.875 14.656 1 75.12 95 LYS A C 1
ATOM 737 O O . LYS A 1 95 ? -19.062 33.531 14.328 1 75.12 95 LYS A O 1
ATOM 742 N N . PRO A 1 96 ? -16.859 33.438 14.117 1 82.62 96 PRO A N 1
ATOM 743 C CA . PRO A 1 96 ? -17 32.406 13.102 1 82.62 96 PRO A CA 1
ATOM 744 C C . PRO A 1 96 ? -17.188 31.016 13.703 1 82.62 96 PRO A C 1
ATOM 746 O O . PRO A 1 96 ? -16.484 30.641 14.641 1 82.62 96 PRO A O 1
ATOM 749 N N . LYS A 1 97 ? -18.25 30.328 13.297 1 81.88 97 LYS A N 1
ATOM 750 C CA . LYS A 1 97 ? -18.484 28.922 13.617 1 81.88 97 LYS A CA 1
ATOM 751 C C . LYS A 1 97 ? -18.125 28.031 12.438 1 81.88 97 LYS A C 1
ATOM 753 O O . LYS A 1 97 ? -18.734 28.125 11.367 1 81.88 97 LYS A O 1
ATOM 758 N N . VAL A 1 98 ? -17.094 27.203 12.648 1 86 98 VAL A N 1
ATOM 759 C CA . VAL A 1 98 ? -16.594 26.359 11.578 1 86 98 VAL A CA 1
ATOM 760 C C . VAL A 1 98 ? -17.125 24.938 11.75 1 86 98 VAL A C 1
ATOM 762 O O . VAL A 1 98 ? -17.031 24.359 12.844 1 86 98 VAL A O 1
ATOM 765 N N . THR A 1 99 ? -17.781 24.406 10.758 1 83 99 THR A N 1
ATOM 766 C CA . THR A 1 99 ? -18.266 23.031 10.766 1 83 99 THR A CA 1
ATOM 767 C C . THR A 1 99 ? -17.531 22.203 9.727 1 83 99 THR A C 1
ATOM 769 O O . THR A 1 99 ? -17.438 22.578 8.562 1 83 99 THR A O 1
ATOM 772 N N . LEU A 1 100 ? -16.969 21.031 10.219 1 82.5 100 LEU A N 1
ATOM 773 C CA . LEU A 1 100 ? -16.25 20.094 9.375 1 82.5 100 LEU A CA 1
ATOM 774 C C . LEU A 1 100 ? -16.875 18.703 9.461 1 82.5 100 LEU A C 1
ATOM 776 O O . LEU A 1 100 ? -17.594 18.391 10.414 1 82.5 100 LEU A O 1
ATOM 780 N N . ASP A 1 101 ? -16.656 17.891 8.359 1 74.94 101 ASP A N 1
ATOM 781 C CA . ASP A 1 101 ? -17.109 16.5 8.375 1 74.94 101 ASP A CA 1
ATOM 782 C C . ASP A 1 101 ? -16.391 15.695 9.461 1 74.94 101 ASP A C 1
ATOM 784 O O . ASP A 1 101 ? -17.031 14.961 10.219 1 74.94 101 ASP A O 1
ATOM 788 N N . GLY A 1 102 ? -15.094 15.844 9.609 1 69.56 102 GLY A N 1
ATOM 789 C CA . GLY A 1 102 ? -14.305 15.242 10.672 1 69.56 102 GLY A CA 1
ATOM 790 C C . GLY A 1 102 ? -13.953 13.789 10.406 1 69.56 102 GLY A C 1
ATOM 791 O O . GLY A 1 102 ? -13.219 13.172 11.18 1 69.56 102 GLY A O 1
ATOM 792 N N . ALA A 1 103 ? -14.477 13.211 9.305 1 69.38 103 ALA A N 1
ATOM 793 C CA . ALA A 1 103 ? -14.234 11.805 9 1 69.38 103 ALA A CA 1
ATOM 794 C C . ALA A 1 103 ? -12.898 11.617 8.289 1 69.38 103 ALA A C 1
ATOM 796 O O . ALA A 1 103 ? -12.406 10.492 8.156 1 69.38 103 ALA A O 1
ATOM 797 N N . ASP A 1 104 ? -12.312 12.688 7.836 1 70.56 104 ASP A N 1
ATOM 798 C CA . ASP A 1 104 ? -11.023 12.664 7.152 1 70.56 104 ASP A CA 1
ATOM 799 C C . ASP A 1 104 ? -10.008 13.562 7.859 1 70.56 104 ASP A C 1
ATOM 801 O O . ASP A 1 104 ? -10.047 14.781 7.715 1 70.56 104 ASP A O 1
ATOM 805 N N . PRO A 1 105 ? -9.148 12.922 8.484 1 69.12 105 PRO A N 1
ATOM 806 C CA . PRO A 1 105 ? -8.203 13.734 9.25 1 69.12 105 PRO A CA 1
ATOM 807 C C . PRO A 1 105 ? -7.348 14.633 8.359 1 69.12 105 PRO A C 1
ATOM 809 O O . PRO A 1 105 ? -6.945 15.719 8.781 1 69.12 105 PRO A O 1
ATOM 812 N N . SER A 1 106 ? -7.086 14.102 7.191 1 71.25 106 SER A N 1
ATOM 813 C CA . SER A 1 106 ? -6.289 14.922 6.277 1 71.25 106 SER A CA 1
ATOM 814 C C . SER A 1 106 ? -7.008 16.219 5.93 1 71.25 106 SER A C 1
ATOM 816 O O . SER A 1 106 ? -6.391 17.281 5.906 1 71.25 106 SER A O 1
ATOM 818 N N . ILE A 1 107 ? -8.289 16.156 5.719 1 73.06 107 ILE A N 1
ATOM 819 C CA . ILE A 1 107 ? -9.086 17.328 5.391 1 73.06 107 ILE A CA 1
ATOM 820 C C . ILE A 1 107 ? -9.25 18.203 6.633 1 73.06 107 ILE A C 1
ATOM 822 O O . ILE A 1 107 ? -9.172 19.438 6.551 1 73.06 107 ILE A O 1
ATOM 826 N N . THR A 1 108 ? -9.469 17.547 7.75 1 74.06 108 THR A N 1
ATOM 827 C CA . THR A 1 108 ? -9.609 18.281 9.008 1 74.06 108 THR A CA 1
ATOM 828 C C . THR A 1 108 ? -8.359 19.109 9.289 1 74.06 108 THR A C 1
ATOM 830 O O . THR A 1 108 ? -8.461 20.297 9.586 1 74.06 108 THR A O 1
ATOM 833 N N . SER A 1 109 ? -7.164 18.469 9.117 1 71.44 109 SER A N 1
ATOM 834 C CA . SER A 1 109 ? -5.902 19.172 9.352 1 71.44 109 SER A CA 1
ATOM 835 C C . SER A 1 109 ? -5.707 20.312 8.367 1 71.44 109 SER A C 1
ATOM 837 O O . SER A 1 109 ? -5.219 21.375 8.734 1 71.44 109 SER A O 1
ATOM 839 N N . LEU A 1 110 ? -6.098 20.062 7.156 1 74.69 110 LEU A N 1
ATOM 840 C CA . LEU A 1 110 ? -5.965 21.078 6.109 1 74.69 110 LEU A CA 1
ATOM 841 C C . LEU A 1 110 ? -6.789 22.312 6.441 1 74.69 110 LEU A C 1
ATOM 843 O O . LEU A 1 110 ? -6.297 23.438 6.34 1 74.69 110 LEU A O 1
ATOM 847 N N . VAL A 1 111 ? -8.008 22.172 6.848 1 76.5 111 VAL A N 1
ATOM 848 C CA . VAL A 1 111 ? -8.914 23.281 7.152 1 76.5 111 VAL A CA 1
ATOM 849 C C . VAL A 1 111 ? -8.422 24.031 8.391 1 76.5 111 VAL A C 1
ATOM 851 O O . VAL A 1 111 ? -8.336 25.25 8.383 1 76.5 111 VAL A O 1
ATOM 854 N N . ILE A 1 112 ? -8.055 23.328 9.375 1 73.5 112 ILE A N 1
ATOM 855 C CA . ILE A 1 112 ? -7.598 23.938 10.617 1 73.5 112 ILE A CA 1
ATOM 856 C C . ILE A 1 112 ? -6.324 24.734 10.359 1 73.5 112 ILE A C 1
ATOM 858 O O . ILE A 1 112 ? -6.18 25.859 10.852 1 73.5 112 ILE A O 1
ATOM 862 N N . ASN A 1 113 ? -5.422 24.109 9.57 1 74 113 ASN A N 1
ATOM 863 C CA . ASN A 1 113 ? -4.188 24.812 9.234 1 74 113 ASN A CA 1
ATOM 864 C C . ASN A 1 113 ? -4.469 26.109 8.477 1 74 113 ASN A C 1
ATOM 866 O O . ASN A 1 113 ? -3.801 27.125 8.695 1 74 113 ASN A O 1
ATOM 870 N N . THR A 1 114 ? -5.383 26.016 7.57 1 77.31 114 THR A N 1
ATOM 871 C CA . THR A 1 114 ? -5.762 27.188 6.793 1 77.31 114 THR A CA 1
ATOM 872 C C . THR A 1 114 ? -6.344 28.266 7.695 1 77.31 114 THR A C 1
ATOM 874 O O . THR A 1 114 ? -6.012 29.453 7.559 1 77.31 114 THR A O 1
ATOM 877 N N . LEU A 1 115 ? -7.199 27.922 8.648 1 75.69 115 LEU A N 1
ATOM 878 C CA . LEU A 1 115 ? -7.805 28.859 9.578 1 75.69 115 LEU A CA 1
ATOM 879 C C . LEU A 1 115 ? -6.75 29.484 10.492 1 75.69 115 LEU A C 1
ATOM 881 O O . LEU A 1 115 ? -6.844 30.656 10.836 1 75.69 115 LEU A O 1
ATOM 885 N N . ASN A 1 116 ? -5.832 28.688 10.789 1 70.12 116 ASN A N 1
ATOM 886 C CA . ASN A 1 116 ? -4.746 29.188 11.625 1 70.12 116 ASN A CA 1
ATOM 887 C C . ASN A 1 116 ? -3.879 30.203 10.883 1 70.12 116 ASN A C 1
ATOM 889 O O . ASN A 1 116 ? -3.41 31.172 11.469 1 70.12 116 ASN A O 1
ATOM 893 N N . LYS A 1 117 ? -3.615 29.891 9.602 1 72.38 117 LYS A N 1
ATOM 894 C CA . LYS A 1 117 ? -2.859 30.844 8.789 1 72.38 117 LYS A CA 1
ATOM 895 C C . LYS A 1 117 ? -3.562 32.188 8.727 1 72.38 117 LYS A C 1
ATOM 897 O O . LYS A 1 117 ? -2.91 33.25 8.695 1 72.38 117 LYS A O 1
ATOM 902 N N . LEU A 1 118 ? -4.82 32.156 8.703 1 70.12 118 LEU A N 1
ATOM 903 C CA . LEU A 1 118 ? -5.621 33.375 8.672 1 70.12 118 LEU A CA 1
ATOM 904 C C . LEU A 1 118 ? -5.492 34.156 9.977 1 70.12 118 LEU A C 1
ATOM 906 O O . LEU A 1 118 ? -5.457 35.375 9.969 1 70.12 118 LEU A O 1
ATOM 910 N N . SER A 1 119 ? -5.41 33.438 10.984 1 63.19 119 SER A N 1
ATOM 911 C CA . SER A 1 119 ? -5.32 34.062 12.297 1 63.19 119 SER A CA 1
ATOM 912 C C . SER A 1 119 ? -3.932 34.656 12.531 1 63.19 119 SER A C 1
ATOM 914 O O . SER A 1 119 ? -3.789 35.656 13.227 1 63.19 119 SER A O 1
ATOM 916 N N . LEU A 1 120 ? -2.803 34 12.023 1 56.56 120 LEU A N 1
ATOM 917 C CA . LEU A 1 120 ? -1.436 34.5 12.172 1 56.56 120 LEU A CA 1
ATOM 918 C C . LEU A 1 120 ? -1.239 35.812 11.422 1 56.56 120 LEU A C 1
ATOM 920 O O . LEU A 1 120 ? -0.455 36.656 11.844 1 56.56 120 LEU A O 1
ATOM 924 N N . ASN A 1 121 ? -1.672 35.812 10.125 1 51.19 121 ASN A N 1
ATOM 925 C CA . ASN A 1 121 ? -1.419 37.031 9.391 1 51.19 121 ASN A CA 1
ATOM 926 C C . ASN A 1 121 ? -1.934 38.25 10.141 1 51.19 121 ASN A C 1
ATOM 928 O O . ASN A 1 121 ? -1.653 39.406 9.758 1 51.19 121 ASN A O 1
ATOM 932 N N . SER A 1 122 ? -2.602 37.969 11.148 1 47.16 122 SER A N 1
ATOM 933 C CA . SER A 1 122 ? -3.057 39.156 11.859 1 47.16 1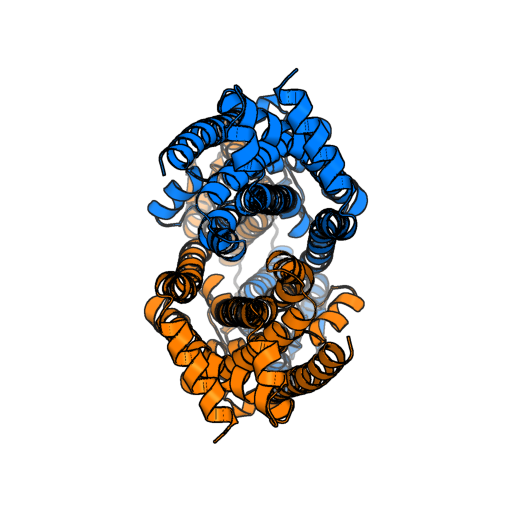22 SER A CA 1
ATOM 934 C C . SER A 1 122 ? -2.082 39.562 12.961 1 47.16 122 SER A C 1
ATOM 936 O O . SER A 1 122 ? -2.176 40.656 13.516 1 47.16 122 SER A O 1
ATOM 938 N N . THR A 1 123 ? -1.234 38.625 13.586 1 47.84 123 THR A N 1
ATOM 939 C CA . THR A 1 123 ? -0.447 39.062 14.734 1 47.84 123 THR A CA 1
ATOM 940 C C . THR A 1 123 ? 1.011 39.281 14.344 1 47.84 123 THR A C 1
ATOM 942 O O . THR A 1 123 ? 1.506 38.625 13.406 1 47.84 123 THR A O 1
ATOM 945 N N . THR A 1 124 ? 1.813 40.281 14.922 1 47.25 124 THR A N 1
ATOM 946 C CA . THR A 1 124 ? 3.102 40.938 14.812 1 47.25 124 THR A CA 1
ATOM 947 C C . THR A 1 124 ? 4.246 39.938 14.82 1 47.25 124 THR A C 1
ATOM 949 O O . THR A 1 124 ? 5.344 40.25 14.352 1 47.25 124 THR A O 1
ATOM 952 N N . GLN A 1 125 ? 4.383 38.906 15.68 1 48.69 125 GLN A N 1
ATOM 953 C CA . GLN A 1 125 ? 5.656 38.219 15.867 1 48.69 125 GLN A CA 1
ATOM 954 C C . GLN A 1 125 ? 5.691 36.906 15.102 1 48.69 125 GLN A C 1
ATOM 956 O O . GLN A 1 125 ? 5.328 35.875 15.641 1 48.69 125 GLN A O 1
ATOM 961 N N . LYS A 1 126 ? 5.879 36.906 13.797 1 56.12 126 LYS A N 1
ATOM 962 C CA . LYS A 1 126 ? 5.895 35.75 12.914 1 56.12 126 LYS A CA 1
ATOM 963 C C . LYS A 1 126 ? 7.215 35 13.016 1 56.12 126 LYS A C 1
ATOM 965 O O . LYS A 1 126 ? 8.289 35.562 12.844 1 56.12 126 LYS A O 1
ATOM 970 N N . PRO A 1 127 ? 7.246 33.656 13.43 1 57.25 127 PRO A N 1
ATOM 971 C CA . PRO A 1 127 ? 8.508 32.906 13.469 1 57.25 127 PRO A CA 1
ATOM 972 C C . PRO A 1 127 ? 9.141 32.75 12.094 1 57.25 127 PRO A C 1
ATOM 974 O O . PRO A 1 127 ? 8.43 32.594 11.094 1 57.25 127 PRO A O 1
ATOM 977 N N . GLU A 1 128 ? 10.5 33.062 11.984 1 62.41 128 GLU A N 1
ATOM 978 C CA . GLU A 1 128 ? 11.266 32.781 10.773 1 62.41 128 GLU A CA 1
ATOM 979 C C . GLU A 1 128 ? 11.516 31.297 10.609 1 62.41 128 GLU A C 1
ATOM 981 O O . GLU A 1 128 ? 12.141 30.672 11.469 1 62.41 128 GLU A O 1
ATOM 986 N N . ILE A 1 129 ? 10.906 30.672 9.641 1 63.75 129 ILE A N 1
ATOM 987 C CA . ILE A 1 129 ? 11.008 29.234 9.414 1 63.75 129 ILE A CA 1
ATOM 988 C C . ILE A 1 129 ? 12.117 28.953 8.398 1 63.75 129 ILE A C 1
ATOM 990 O O . ILE A 1 129 ? 12.148 29.562 7.328 1 63.75 129 ILE A O 1
ATOM 994 N N . SER A 1 130 ? 13.211 28.141 8.758 1 66.19 130 SER A N 1
ATOM 995 C CA . SER A 1 130 ? 14.289 27.719 7.871 1 66.19 130 SER A CA 1
ATOM 996 C C . SER A 1 130 ? 14.281 26.203 7.684 1 66.19 130 SER A C 1
ATOM 998 O O . SER A 1 130 ? 14 25.453 8.625 1 66.19 130 SER A O 1
ATOM 1000 N N . PHE A 1 131 ? 14.461 25.797 6.48 1 63.06 131 PHE A N 1
ATOM 1001 C CA . PHE A 1 131 ? 14.508 24.375 6.133 1 63.06 131 PHE A CA 1
ATOM 1002 C C . PHE A 1 131 ? 15.945 23.938 5.863 1 63.06 131 PHE A C 1
ATOM 1004 O O . PHE A 1 131 ? 16.688 24.609 5.145 1 63.06 131 PHE A O 1
ATOM 1011 N N . LEU A 1 132 ? 16.375 22.922 6.633 1 63.69 132 LEU A N 1
ATOM 1012 C CA . LEU A 1 132 ? 17.688 22.359 6.367 1 63.69 132 LEU A CA 1
ATOM 1013 C C . LEU A 1 132 ? 17.703 21.625 5.035 1 63.69 132 LEU A C 1
ATOM 1015 O O . LEU A 1 132 ? 18.656 21.734 4.266 1 63.69 132 LEU A O 1
ATOM 1019 N N . HIS A 1 133 ? 16.688 20.812 5.012 1 66.56 133 HIS A N 1
ATOM 1020 C CA . HIS A 1 133 ? 16.469 20.031 3.805 1 66.56 133 HIS A CA 1
ATOM 1021 C C . HIS A 1 133 ? 15.039 20.188 3.289 1 66.56 133 HIS A C 1
ATOM 1023 O O . HIS A 1 133 ? 14.188 20.766 3.969 1 66.56 133 HIS A O 1
ATOM 1029 N N . GLY A 1 134 ? 14.781 19.828 2.096 1 61.84 134 GLY A N 1
ATOM 1030 C CA . GLY A 1 134 ? 13.43 19.922 1.574 1 61.84 134 GLY A CA 1
ATOM 1031 C C . GLY A 1 134 ? 12.906 21.344 1.536 1 61.84 134 GLY A C 1
ATOM 1032 O O . GLY A 1 134 ? 13.672 22.297 1.339 1 61.84 134 GLY A O 1
ATOM 1033 N N . SER A 1 135 ? 11.695 21.5 1.37 1 63.25 135 SER A N 1
ATOM 1034 C CA . SER A 1 135 ? 11.07 22.812 1.287 1 63.25 135 SER A CA 1
ATOM 1035 C C . SER A 1 135 ? 9.617 22.781 1.749 1 63.25 135 SER A C 1
ATOM 1037 O O . SER A 1 135 ? 9.086 21.703 2.029 1 63.25 135 SER A O 1
ATOM 1039 N N . MET A 1 136 ? 9.117 23.891 1.934 1 57.53 136 MET A N 1
ATOM 1040 C CA . MET A 1 136 ? 7.711 24.016 2.289 1 57.53 136 MET A CA 1
ATOM 1041 C C . MET A 1 136 ? 6.816 23.375 1.231 1 57.53 136 MET A C 1
ATOM 1043 O O . MET A 1 136 ? 5.711 22.938 1.536 1 57.53 136 MET A O 1
ATOM 1047 N N . ASP A 1 137 ? 7.418 23.219 0.089 1 60.75 137 ASP A N 1
ATOM 1048 C CA . ASP A 1 137 ? 6.641 22.719 -1.041 1 60.75 137 ASP A CA 1
ATOM 1049 C C . ASP A 1 137 ? 6.887 21.234 -1.261 1 60.75 137 ASP A C 1
ATOM 1051 O O . ASP A 1 137 ? 6.449 20.656 -2.264 1 60.75 137 ASP A O 1
ATOM 1055 N N . MET A 1 138 ? 7.617 20.75 -0.309 1 67.94 138 MET A N 1
ATOM 1056 C CA . MET A 1 138 ? 7.855 19.312 -0.451 1 67.94 138 MET A CA 1
ATOM 1057 C C . MET A 1 138 ? 6.539 18.547 -0.438 1 67.94 138 MET A C 1
ATOM 1059 O O . MET A 1 138 ? 5.789 18.609 0.539 1 67.94 138 MET A O 1
ATOM 1063 N N . GLY A 1 139 ? 6.191 17.953 -1.577 1 69.69 139 GLY A N 1
ATOM 1064 C CA . GLY A 1 139 ? 4.961 17.188 -1.688 1 69.69 139 GLY A CA 1
ATOM 1065 C C . GLY A 1 139 ? 5.078 15.789 -1.117 1 69.69 139 GLY A C 1
ATOM 1066 O O . GLY A 1 139 ? 6.184 15.312 -0.859 1 69.69 139 GLY A O 1
ATOM 1067 N N . ALA A 1 140 ? 3.996 15.188 -0.869 1 75.06 140 ALA A N 1
ATOM 1068 C CA . ALA A 1 140 ? 3.934 13.828 -0.343 1 75.06 140 ALA A CA 1
ATOM 1069 C C . ALA A 1 140 ? 4.691 12.859 -1.242 1 75.06 140 ALA A C 1
ATOM 1071 O O . ALA A 1 140 ? 5.457 12.023 -0.757 1 75.06 140 ALA A O 1
ATOM 1072 N N . PHE A 1 141 ? 4.574 13.047 -2.541 1 81.88 141 PHE A N 1
ATOM 1073 C CA . PHE A 1 141 ? 5.266 12.133 -3.449 1 81.88 141 PHE A CA 1
ATOM 1074 C C . PHE A 1 141 ? 6.773 12.328 -3.363 1 81.88 141 PHE A C 1
ATOM 1076 O O . PHE A 1 141 ? 7.527 11.352 -3.334 1 81.88 141 PHE A O 1
ATOM 1083 N N . ASP A 1 142 ? 7.199 13.508 -3.275 1 82.62 142 ASP A N 1
ATOM 1084 C CA . ASP A 1 142 ? 8.633 13.789 -3.254 1 82.62 142 ASP A CA 1
ATOM 1085 C C . ASP A 1 142 ? 9.297 13.156 -2.035 1 82.62 142 ASP A C 1
ATOM 1087 O O . ASP A 1 142 ? 10.414 12.641 -2.129 1 82.62 142 ASP A O 1
ATOM 1091 N N . SER A 1 143 ? 8.594 13.156 -1.004 1 84.19 143 SER A N 1
ATOM 1092 C CA . SER A 1 143 ? 9.148 12.625 0.236 1 84.19 143 SER A CA 1
ATOM 1093 C C . SER A 1 143 ? 9.133 11.102 0.236 1 84.19 143 SER A C 1
ATOM 1095 O O . SER A 1 143 ? 10.008 10.461 0.82 1 84.19 143 SER A O 1
ATOM 1097 N N . MET A 1 144 ? 8.172 10.492 -0.441 1 89.81 144 MET A N 1
ATOM 1098 C CA . MET A 1 144 ? 7.992 9.047 -0.374 1 89.81 144 MET A CA 1
ATOM 1099 C C . MET A 1 144 ? 8.664 8.359 -1.558 1 89.81 144 MET A C 1
ATOM 1101 O O . MET A 1 144 ? 8.898 7.148 -1.527 1 89.81 144 MET A O 1
ATOM 1105 N N . ALA A 1 145 ? 8.961 9.109 -2.584 1 92.25 145 ALA A N 1
ATOM 1106 C CA . ALA A 1 145 ? 9.383 8.547 -3.861 1 92.25 145 ALA A CA 1
ATOM 1107 C C . ALA A 1 145 ? 10.633 7.684 -3.691 1 92.25 145 ALA A C 1
ATOM 1109 O O . ALA A 1 145 ? 10.719 6.586 -4.246 1 92.25 145 ALA A O 1
ATOM 1110 N N . PRO A 1 146 ? 11.633 8.156 -2.875 1 94.12 146 PRO A N 1
ATOM 1111 C CA . PRO A 1 146 ? 12.805 7.309 -2.697 1 94.12 146 PRO A CA 1
ATOM 1112 C C . PRO A 1 146 ? 12.477 5.957 -2.064 1 94.12 146 PRO A C 1
ATOM 1114 O O . PRO A 1 146 ? 12.992 4.926 -2.494 1 94.12 146 PRO A O 1
ATOM 1117 N N . ILE A 1 147 ? 11.625 5.965 -1.095 1 94.94 147 ILE A N 1
ATOM 1118 C CA . ILE A 1 147 ? 11.219 4.754 -0.391 1 94.94 147 ILE A CA 1
ATOM 1119 C C . ILE A 1 147 ? 10.461 3.836 -1.344 1 94.94 147 ILE A C 1
ATOM 1121 O O . ILE A 1 147 ? 10.727 2.633 -1.401 1 94.94 147 ILE A O 1
ATOM 1125 N N . LEU A 1 148 ? 9.531 4.465 -2.146 1 94.38 148 LEU A N 1
ATOM 1126 C CA . LEU A 1 148 ? 8.711 3.689 -3.07 1 94.38 148 LEU A CA 1
ATOM 1127 C C . LEU A 1 148 ? 9.57 3.068 -4.168 1 94.38 148 LEU A C 1
ATOM 1129 O O . LEU A 1 148 ? 9.336 1.924 -4.566 1 94.38 148 LEU A O 1
ATOM 1133 N N . MET A 1 149 ? 10.508 3.836 -4.625 1 95.88 149 MET A N 1
ATOM 1134 C CA . MET A 1 149 ? 11.422 3.297 -5.629 1 95.88 149 MET A CA 1
ATOM 1135 C C . MET A 1 149 ? 12.141 2.061 -5.098 1 95.88 149 MET A C 1
ATOM 1137 O O . MET A 1 149 ? 12.148 1.014 -5.75 1 95.88 149 MET A O 1
ATOM 1141 N N . GLY A 1 150 ? 12.734 2.225 -3.906 1 96.38 150 GLY A N 1
ATOM 1142 C CA . GLY A 1 150 ? 13.406 1.086 -3.301 1 96.38 150 GLY A CA 1
ATOM 1143 C C . GLY A 1 150 ? 12.484 -0.099 -3.074 1 96.38 150 GLY A C 1
ATOM 1144 O O . GLY A 1 150 ? 12.867 -1.245 -3.311 1 96.38 150 GLY A O 1
ATOM 1145 N N . PHE A 1 151 ? 11.32 0.17 -2.701 1 96.06 151 PHE A N 1
ATOM 1146 C CA . PHE A 1 151 ? 10.359 -0.886 -2.402 1 96.06 151 PHE A CA 1
ATOM 1147 C C . PHE A 1 151 ? 9.969 -1.636 -3.67 1 96.06 151 PHE A C 1
ATOM 1149 O O . PHE A 1 151 ? 9.906 -2.867 -3.676 1 96.06 151 PHE A O 1
ATOM 1156 N N . PHE A 1 152 ? 9.609 -0.912 -4.691 1 93.94 152 PHE A N 1
ATOM 1157 C CA . PHE A 1 152 ? 9.164 -1.572 -5.914 1 93.94 152 PHE A CA 1
ATOM 1158 C C . PHE A 1 152 ? 10.297 -2.379 -6.535 1 93.94 152 PHE A C 1
ATOM 1160 O O . PHE A 1 152 ? 10.062 -3.432 -7.133 1 93.94 152 PHE A O 1
ATOM 1167 N N . ILE A 1 153 ? 11.531 -1.852 -6.418 1 93.94 153 ILE A N 1
ATOM 1168 C CA . ILE A 1 153 ? 12.672 -2.656 -6.84 1 93.94 153 ILE A CA 1
ATOM 1169 C C . ILE A 1 153 ? 12.727 -3.939 -6.012 1 93.94 153 ILE A C 1
ATOM 1171 O O . ILE A 1 153 ? 12.805 -5.039 -6.562 1 93.94 153 ILE A O 1
ATOM 1175 N N . PHE A 1 154 ? 12.648 -3.758 -4.723 1 95.44 154 PHE A N 1
ATOM 1176 C CA . PHE A 1 154 ? 12.703 -4.891 -3.811 1 95.44 154 PHE A CA 1
ATOM 1177 C C . PHE A 1 154 ? 11.602 -5.895 -4.121 1 95.44 154 PHE A C 1
ATOM 1179 O O . PHE A 1 154 ? 11.859 -7.094 -4.246 1 95.44 154 PHE A O 1
ATOM 1186 N N . PHE A 1 155 ? 10.453 -5.43 -4.289 1 92.94 155 PHE A N 1
ATOM 1187 C CA . PHE A 1 155 ? 9.258 -6.25 -4.457 1 92.94 155 PHE A CA 1
ATOM 1188 C C . PHE A 1 155 ? 9.32 -7.035 -5.762 1 92.94 155 PHE A C 1
ATOM 1190 O O . PHE A 1 155 ? 9.156 -8.258 -5.77 1 92.94 155 PHE A O 1
ATOM 1197 N N . PHE A 1 156 ? 9.594 -6.395 -6.816 1 88.31 156 PHE A N 1
ATOM 1198 C CA . PHE A 1 156 ? 9.547 -7.035 -8.125 1 88.31 156 PHE A CA 1
ATOM 1199 C C . PHE A 1 156 ? 10.727 -7.984 -8.297 1 88.31 156 PHE A C 1
ATOM 1201 O O . PHE A 1 156 ? 10.609 -9.023 -8.953 1 88.31 156 PHE A O 1
ATOM 1208 N N . VAL A 1 157 ? 11.836 -7.57 -7.785 1 90.56 157 VAL A N 1
ATOM 1209 C CA . VAL A 1 157 ? 12.977 -8.477 -7.848 1 90.56 157 VAL A CA 1
ATOM 1210 C C . VAL A 1 157 ? 12.68 -9.734 -7.031 1 90.56 157 VAL A C 1
ATOM 1212 O O . VAL A 1 157 ? 13 -10.852 -7.453 1 90.56 157 VAL A O 1
ATOM 1215 N N . PHE A 1 158 ? 12.102 -9.594 -5.883 1 92.69 158 PHE A N 1
ATOM 1216 C CA . PHE A 1 158 ? 11.695 -10.719 -5.055 1 92.69 158 PHE A CA 1
ATOM 1217 C C . PHE A 1 158 ? 10.805 -11.672 -5.836 1 92.69 158 PHE A C 1
ATOM 1219 O O . PHE A 1 158 ? 11.016 -12.883 -5.828 1 92.69 158 PHE A O 1
ATOM 1226 N N . LEU A 1 159 ? 9.836 -11.094 -6.488 1 87.38 159 LEU A N 1
ATOM 1227 C CA . LEU A 1 159 ? 8.859 -11.898 -7.219 1 87.38 159 LEU A CA 1
ATOM 1228 C C . LEU A 1 159 ? 9.516 -12.609 -8.398 1 87.38 159 LEU A C 1
ATOM 1230 O O . LEU A 1 159 ? 9.312 -13.812 -8.594 1 87.38 159 LEU A O 1
ATOM 1234 N N . ILE A 1 160 ? 10.281 -11.93 -9.109 1 83.38 160 ILE A N 1
ATOM 1235 C CA . ILE A 1 160 ? 10.914 -12.477 -10.305 1 83.38 160 ILE A CA 1
ATOM 1236 C C . ILE A 1 160 ? 11.867 -13.602 -9.906 1 83.38 160 ILE A C 1
ATOM 1238 O O . ILE A 1 160 ? 11.82 -14.695 -10.469 1 83.38 160 ILE A O 1
ATOM 1242 N N . ALA A 1 161 ? 12.648 -13.266 -8.961 1 88.12 161 ALA A N 1
ATOM 1243 C CA . ALA A 1 161 ? 13.633 -14.25 -8.516 1 88.12 161 ALA A CA 1
ATOM 1244 C C . ALA A 1 161 ? 12.945 -15.469 -7.91 1 88.12 161 ALA A C 1
ATOM 1246 O O . ALA A 1 161 ? 13.328 -16.609 -8.188 1 88.12 161 ALA A O 1
ATOM 1247 N N . GLY A 1 162 ? 11.984 -15.219 -7.082 1 90.12 162 GLY A N 1
ATOM 1248 C CA . GLY A 1 162 ? 11.258 -16.312 -6.449 1 90.12 162 GLY A CA 1
ATOM 1249 C C . GLY A 1 162 ? 10.562 -17.219 -7.441 1 90.12 162 GLY A C 1
ATOM 1250 O O . GLY A 1 162 ? 10.703 -18.453 -7.371 1 90.12 162 GLY A O 1
ATOM 1251 N N . VAL A 1 163 ? 9.914 -16.672 -8.375 1 86.69 163 VAL A N 1
ATOM 1252 C CA . VAL A 1 163 ? 9.156 -17.438 -9.359 1 86.69 163 VAL A CA 1
ATOM 1253 C C . VAL A 1 163 ? 10.109 -18.172 -10.289 1 86.69 163 VAL A C 1
ATOM 1255 O O . VAL A 1 163 ? 9.922 -19.359 -10.586 1 86.69 163 VAL A O 1
ATOM 1258 N N . ALA A 1 164 ? 11.109 -17.438 -10.758 1 85 164 ALA A N 1
ATOM 1259 C CA . ALA A 1 164 ? 12.078 -18.031 -11.672 1 85 164 ALA A CA 1
ATOM 1260 C C . ALA A 1 164 ? 12.758 -19.25 -11.031 1 85 164 ALA A C 1
ATOM 1262 O O . ALA A 1 164 ? 12.891 -20.297 -11.672 1 85 164 ALA A O 1
ATOM 1263 N N . PHE A 1 165 ? 13.125 -19.078 -9.875 1 89.25 165 PHE A N 1
ATOM 1264 C CA . PHE A 1 165 ? 13.781 -20.188 -9.195 1 89.25 165 PHE A CA 1
ATOM 1265 C C . PHE A 1 165 ? 12.797 -21.312 -8.922 1 89.25 165 PHE A C 1
ATOM 1267 O O . PHE A 1 165 ? 13.148 -22.5 -9.031 1 89.25 165 PHE A O 1
ATOM 1274 N N . LEU A 1 166 ? 11.656 -20.953 -8.516 1 89.69 166 LEU A N 1
ATOM 1275 C CA . LEU A 1 166 ? 10.617 -21.953 -8.273 1 89.69 166 LEU A CA 1
ATOM 1276 C C . LEU A 1 166 ? 10.352 -22.781 -9.523 1 89.69 166 LEU A C 1
ATOM 1278 O O . LEU A 1 166 ? 10.211 -24 -9.453 1 89.69 166 LEU A O 1
ATOM 1282 N N . ARG A 1 167 ? 10.281 -22.203 -10.641 1 86.44 167 ARG A N 1
ATOM 1283 C CA . ARG A 1 167 ? 10.031 -22.891 -11.906 1 86.44 167 ARG A CA 1
ATOM 1284 C C . ARG A 1 167 ? 11.172 -23.859 -12.234 1 86.44 167 ARG A C 1
ATOM 1286 O O . ARG A 1 167 ? 10.938 -24.938 -12.766 1 86.44 167 ARG A O 1
ATOM 1293 N N . GLU A 1 168 ? 12.344 -23.391 -11.953 1 86.62 168 GLU A N 1
ATOM 1294 C CA . GLU A 1 168 ? 13.5 -24.266 -12.148 1 86.62 168 GLU A CA 1
ATOM 1295 C C . GLU A 1 168 ? 13.391 -25.516 -11.281 1 86.62 168 GLU A C 1
ATOM 1297 O O . GLU A 1 168 ? 13.781 -26.609 -11.711 1 86.62 168 GLU A O 1
ATOM 1302 N N . ARG A 1 169 ? 12.883 -25.344 -10.234 1 87.62 169 ARG A N 1
ATOM 1303 C CA . ARG A 1 169 ? 12.766 -26.453 -9.305 1 87.62 169 ARG A CA 1
ATOM 1304 C C . ARG A 1 169 ? 11.648 -27.406 -9.727 1 87.62 169 ARG A C 1
ATOM 1306 O O . ARG A 1 169 ? 11.852 -28.625 -9.773 1 87.62 169 ARG A O 1
ATOM 1313 N N . ILE A 1 170 ? 10.516 -26.859 -10.078 1 86.75 170 ILE A N 1
ATOM 1314 C CA . ILE A 1 170 ? 9.344 -27.672 -10.383 1 86.75 170 ILE A CA 1
ATOM 1315 C C . ILE A 1 170 ? 9.531 -28.359 -11.734 1 86.75 170 ILE A C 1
ATOM 1317 O O . ILE A 1 170 ? 9.008 -29.453 -11.961 1 86.75 170 ILE A O 1
ATOM 1321 N N . SER A 1 171 ? 10.273 -27.75 -12.625 1 87.31 171 SER A N 1
ATOM 1322 C CA . SER A 1 171 ? 10.523 -28.328 -13.945 1 87.31 171 SER A CA 1
ATOM 1323 C C . SER A 1 171 ? 11.539 -29.469 -13.859 1 87.31 171 SER A C 1
ATOM 1325 O O . SER A 1 171 ? 11.727 -30.203 -14.828 1 87.31 171 SER A O 1
ATOM 1327 N N . GLY A 1 172 ? 12.25 -29.531 -12.758 1 87.94 172 GLY A N 1
ATOM 1328 C CA . GLY A 1 172 ? 13.227 -30.594 -12.586 1 87.94 172 GLY A CA 1
ATOM 1329 C C . GLY A 1 172 ? 14.617 -30.188 -13.031 1 87.94 172 GLY A C 1
ATOM 1330 O O . GLY A 1 172 ? 15.57 -30.969 -12.883 1 87.94 172 GLY A O 1
ATOM 1331 N N . THR A 1 173 ? 14.719 -29.031 -13.555 1 86.06 173 THR A N 1
ATOM 1332 C CA . THR A 1 173 ? 16.016 -28.562 -14.008 1 86.06 173 THR A CA 1
ATOM 1333 C C . THR A 1 173 ? 16.984 -28.438 -12.836 1 86.06 173 THR A C 1
ATOM 1335 O O . THR A 1 173 ? 18.156 -28.828 -12.953 1 86.06 173 THR A O 1
ATOM 1338 N N . LEU A 1 174 ? 16.516 -27.969 -11.789 1 84.88 174 LEU A N 1
ATOM 1339 C CA . LEU A 1 174 ? 17.375 -27.812 -10.617 1 84.88 174 LEU A CA 1
ATOM 1340 C C . LEU A 1 174 ? 17.875 -29.172 -10.125 1 84.88 174 LEU A C 1
ATOM 1342 O O . LEU A 1 174 ? 19.031 -29.297 -9.719 1 84.88 174 LEU A O 1
ATOM 1346 N N . ASP A 1 175 ? 17.016 -30.109 -10.242 1 85.81 175 ASP A N 1
ATOM 1347 C CA . ASP A 1 175 ? 17.391 -31.453 -9.836 1 85.81 175 ASP A CA 1
ATOM 1348 C C . ASP A 1 175 ? 18.516 -32 -10.719 1 85.81 175 ASP A C 1
ATOM 1350 O O . ASP A 1 175 ? 19.422 -32.688 -10.227 1 85.81 175 ASP A O 1
ATOM 1354 N N . ARG A 1 176 ? 18.391 -31.703 -11.945 1 86.75 176 ARG A N 1
ATOM 1355 C CA . ARG A 1 176 ? 19.422 -32.156 -12.891 1 86.75 176 ARG A CA 1
ATOM 1356 C C . ARG A 1 176 ? 20.75 -31.453 -12.602 1 86.75 176 ARG A C 1
ATOM 1358 O O . ARG A 1 176 ? 21.812 -32.094 -12.68 1 86.75 176 ARG A O 1
ATOM 1365 N N . ILE A 1 177 ? 20.672 -30.25 -12.25 1 85.81 177 ILE A N 1
ATOM 1366 C CA . ILE A 1 177 ? 21.875 -29.469 -11.969 1 85.81 177 ILE A CA 1
ATOM 1367 C C . ILE A 1 177 ? 22.5 -29.953 -10.656 1 85.81 177 ILE A C 1
ATOM 1369 O O . ILE A 1 177 ? 23.719 -30.031 -10.531 1 85.81 177 ILE A O 1
ATOM 1373 N N . LEU A 1 178 ? 21.672 -30.266 -9.727 1 85.5 178 LEU A N 1
ATOM 1374 C CA . LEU A 1 178 ? 22.141 -30.734 -8.43 1 85.5 178 LEU A CA 1
ATOM 1375 C C . LEU A 1 178 ? 22.797 -32.094 -8.547 1 85.5 178 LEU A C 1
ATOM 1377 O O . LEU A 1 178 ? 23.547 -32.5 -7.656 1 85.5 178 LEU A O 1
ATOM 1381 N N . ALA A 1 179 ? 22.484 -32.781 -9.641 1 85.12 179 ALA A N 1
ATOM 1382 C CA . ALA A 1 179 ? 23.062 -34.094 -9.867 1 85.12 179 ALA A CA 1
ATOM 1383 C C . ALA A 1 179 ? 24.453 -34 -10.469 1 85.12 179 ALA A C 1
ATOM 1385 O O . ALA A 1 179 ? 25.188 -34.969 -10.57 1 85.12 179 ALA A O 1
ATOM 1386 N N . THR A 1 180 ? 24.812 -32.812 -10.812 1 83.19 180 THR A N 1
ATOM 1387 C CA . THR A 1 180 ? 26.156 -32.562 -11.336 1 83.19 180 THR A CA 1
ATOM 1388 C C . THR A 1 180 ? 27.172 -32.438 -10.195 1 83.19 180 THR A C 1
ATOM 1390 O O . THR A 1 180 ? 26.781 -32.281 -9.031 1 83.19 180 THR A O 1
ATOM 1393 N N . PRO A 1 181 ? 28.391 -32.469 -10.5 1 87.94 181 PRO A N 1
ATOM 1394 C CA . PRO A 1 181 ? 29.406 -32.406 -9.453 1 87.94 181 PRO A CA 1
ATOM 1395 C C . PRO A 1 181 ? 29.609 -30.984 -8.922 1 87.94 181 PRO A C 1
ATOM 1397 O O . PRO A 1 181 ? 30.594 -30.703 -8.227 1 87.94 181 PRO A O 1
ATOM 1400 N N . LEU A 1 182 ? 28.672 -30.188 -9.086 1 87.81 182 LEU A N 1
ATOM 1401 C CA . LEU A 1 182 ? 28.766 -28.812 -8.625 1 87.81 182 LEU A CA 1
ATOM 1402 C C . LEU A 1 182 ? 28.438 -28.703 -7.141 1 87.81 182 LEU A C 1
ATOM 1404 O O . LEU A 1 182 ? 27.562 -29.422 -6.645 1 87.81 182 LEU A O 1
ATOM 1408 N N . LYS A 1 183 ? 29.203 -27.766 -6.523 1 89.31 183 LYS A N 1
ATOM 1409 C CA . LYS A 1 183 ? 28.875 -27.484 -5.129 1 89.31 183 LYS A CA 1
ATOM 1410 C C . LYS A 1 183 ? 27.625 -26.625 -5.016 1 89.31 183 LYS A C 1
ATOM 1412 O O . LYS A 1 183 ? 27.344 -25.828 -5.902 1 89.31 183 LYS A O 1
ATOM 1417 N N . ARG A 1 184 ? 26.953 -26.781 -3.982 1 87.56 184 ARG A N 1
ATOM 1418 C CA . ARG A 1 184 ? 25.688 -26.094 -3.785 1 87.56 184 ARG A CA 1
ATOM 1419 C C . ARG A 1 184 ? 25.859 -24.578 -3.852 1 87.56 184 ARG A C 1
ATOM 1421 O O . ARG A 1 184 ? 25.031 -23.875 -4.438 1 87.56 184 ARG A O 1
ATOM 1428 N N . TRP A 1 185 ? 26.938 -24.094 -3.256 1 90.12 185 TRP A N 1
ATOM 1429 C CA . TRP A 1 185 ? 27.156 -22.656 -3.254 1 90.12 185 TRP A CA 1
ATOM 1430 C C . TRP A 1 185 ? 27.438 -22.141 -4.664 1 90.12 185 TRP A C 1
ATOM 1432 O O . TRP A 1 185 ? 27.125 -21 -4.996 1 90.12 185 TRP A O 1
ATOM 1442 N N . GLU A 1 186 ? 27.938 -22.984 -5.504 1 90.56 186 GLU A N 1
ATOM 1443 C CA . GLU A 1 186 ? 28.156 -22.625 -6.898 1 90.56 186 GLU A CA 1
ATOM 1444 C C . GLU A 1 186 ? 26.844 -22.469 -7.652 1 90.56 186 GLU A C 1
ATOM 1446 O O . GLU A 1 186 ? 26.703 -21.562 -8.477 1 90.56 186 GLU A O 1
ATOM 1451 N N . ILE A 1 187 ? 26 -23.359 -7.262 1 88.56 187 ILE A N 1
ATOM 1452 C CA . ILE A 1 187 ? 24.688 -23.328 -7.91 1 88.56 187 ILE A CA 1
ATOM 1453 C C . ILE A 1 187 ? 23.938 -22.062 -7.5 1 88.56 187 ILE A C 1
ATOM 1455 O O . ILE A 1 187 ? 23.422 -21.328 -8.352 1 88.56 187 ILE A O 1
ATOM 1459 N N . VAL A 1 188 ? 23.984 -21.797 -6.215 1 89.69 188 VAL A N 1
ATOM 1460 C CA . VAL A 1 188 ? 23.297 -20.625 -5.688 1 89.69 188 VAL A CA 1
ATOM 1461 C C . VAL A 1 188 ? 23.891 -19.359 -6.293 1 89.69 188 VAL A C 1
ATOM 1463 O O . VAL A 1 188 ? 23.156 -18.469 -6.727 1 89.69 188 VAL A O 1
ATOM 1466 N N . LEU A 1 189 ? 25.125 -19.297 -6.395 1 91.38 189 LEU A N 1
ATOM 1467 C CA . LEU A 1 189 ? 25.812 -18.125 -6.949 1 91.38 189 LEU A CA 1
ATOM 1468 C C . LEU A 1 189 ? 25.547 -18.016 -8.453 1 91.38 189 LEU A C 1
ATOM 1470 O O . LEU A 1 189 ? 25.469 -16.906 -8.984 1 91.38 189 LEU A O 1
ATOM 1474 N N . GLY A 1 190 ? 25.484 -19.141 -9.055 1 88.31 190 GLY A N 1
ATOM 1475 C CA . GLY A 1 190 ? 25.156 -19.141 -10.469 1 88.31 190 GLY A CA 1
ATOM 1476 C C . GLY A 1 190 ? 23.797 -18.531 -10.758 1 88.31 190 GLY A C 1
ATOM 1477 O O . GLY A 1 190 ? 23.672 -17.672 -11.641 1 88.31 190 GLY A O 1
ATOM 1478 N N . TYR A 1 191 ? 22.875 -18.953 -9.969 1 88.62 191 TYR A N 1
ATOM 1479 C CA . TYR A 1 191 ? 21.531 -18.406 -10.133 1 88.62 191 TYR A CA 1
ATOM 1480 C C . TYR A 1 191 ? 21.5 -16.938 -9.742 1 88.62 191 TYR A C 1
ATOM 1482 O O . TYR A 1 191 ? 20.844 -16.125 -10.406 1 88.62 191 TYR A O 1
ATOM 1490 N N . PHE A 1 192 ? 22.203 -16.641 -8.711 1 91.75 192 PHE A N 1
ATOM 1491 C CA . PHE A 1 192 ? 22.266 -15.266 -8.242 1 91.75 192 PHE A CA 1
ATOM 1492 C C . PHE A 1 192 ? 22.859 -14.359 -9.312 1 91.75 192 PHE A C 1
ATOM 1494 O O . PHE A 1 192 ? 22.344 -13.281 -9.586 1 91.75 192 PHE A O 1
ATOM 1501 N N . LEU A 1 193 ? 23.844 -14.805 -9.945 1 90.69 193 LEU A N 1
ATOM 1502 C CA . LEU A 1 193 ? 24.5 -14.023 -10.992 1 90.69 193 LEU A CA 1
ATOM 1503 C C . LEU A 1 193 ? 23.656 -14.016 -12.266 1 90.69 193 LEU A C 1
ATOM 1505 O O . LEU A 1 193 ? 23.609 -13.008 -12.977 1 90.69 193 LEU A O 1
ATOM 1509 N N . GLY A 1 194 ? 23.094 -15.102 -12.516 1 87.69 194 GLY A N 1
ATOM 1510 C CA . GLY A 1 194 ? 22.25 -15.188 -13.688 1 87.69 194 GLY A CA 1
ATOM 1511 C C . GLY A 1 194 ? 21.062 -14.227 -13.633 1 87.69 194 GLY A C 1
ATOM 1512 O O . GLY A 1 194 ? 20.859 -13.438 -14.555 1 87.69 194 GLY A O 1
ATOM 1513 N N . PHE A 1 195 ? 20.406 -14.25 -12.453 1 87.25 195 PHE A N 1
ATOM 1514 C CA . PHE A 1 195 ? 19.281 -13.344 -12.273 1 87.25 195 PHE A CA 1
ATOM 1515 C C . PHE A 1 195 ? 19.75 -11.922 -12.008 1 87.25 195 PHE A C 1
ATOM 1517 O O . PHE A 1 195 ? 19.016 -10.961 -12.234 1 87.25 195 PHE A O 1
ATOM 1524 N N . GLY A 1 196 ? 20.984 -11.867 -11.523 1 88.62 196 GLY A N 1
ATOM 1525 C CA . GLY A 1 196 ? 21.547 -10.594 -11.102 1 88.62 196 GLY A CA 1
ATOM 1526 C C . GLY A 1 196 ? 21.625 -9.578 -12.227 1 88.62 196 GLY A C 1
ATOM 1527 O O . GLY A 1 196 ? 21.406 -8.391 -12.008 1 88.62 196 GLY A O 1
ATOM 1528 N N . SER A 1 197 ? 21.891 -10.039 -13.438 1 86.88 197 SER A N 1
ATOM 1529 C CA . SER A 1 197 ? 21.969 -9.125 -14.578 1 86.88 197 SER A CA 1
ATOM 1530 C C . SER A 1 197 ? 20.625 -8.492 -14.875 1 86.88 197 SER A C 1
ATOM 1532 O O . SER A 1 197 ? 20.531 -7.293 -15.141 1 86.88 197 SER A O 1
ATOM 1534 N N . PHE A 1 198 ? 19.594 -9.297 -14.789 1 84 198 PHE A N 1
ATOM 1535 C CA . PHE A 1 198 ? 18.25 -8.781 -15.023 1 84 198 PHE A CA 1
ATOM 1536 C C . PHE A 1 198 ? 17.828 -7.828 -13.914 1 84 198 PHE A C 1
ATOM 1538 O O . PHE A 1 198 ? 17.188 -6.809 -14.18 1 84 198 PHE A O 1
ATOM 1545 N N . VAL A 1 199 ? 18.234 -8.211 -12.758 1 87.69 199 VAL A N 1
ATOM 1546 C CA . VAL A 1 199 ? 17.938 -7.391 -11.586 1 87.69 199 VAL A CA 1
ATOM 1547 C C . VAL A 1 199 ? 18.625 -6.035 -11.711 1 87.69 199 VAL A C 1
ATOM 1549 O O . VAL A 1 199 ? 18.031 -4.996 -11.406 1 87.69 199 VAL A O 1
ATOM 1552 N N . ALA A 1 200 ? 19.828 -6.109 -12.203 1 92.94 200 ALA A N 1
ATOM 1553 C CA . ALA A 1 200 ? 20.578 -4.875 -12.367 1 92.94 200 ALA A CA 1
ATOM 1554 C C . ALA A 1 200 ? 19.938 -3.971 -13.414 1 92.94 200 ALA A C 1
ATOM 1556 O O . ALA A 1 200 ? 19.781 -2.766 -13.195 1 92.94 200 ALA A O 1
ATOM 1557 N N . ILE A 1 201 ? 19.5 -4.531 -14.469 1 91.69 201 ILE A N 1
ATOM 1558 C CA . ILE A 1 201 ? 18.875 -3.773 -15.547 1 91.69 201 ILE A CA 1
ATOM 1559 C C . ILE A 1 201 ? 17.562 -3.178 -15.055 1 91.69 201 ILE A C 1
ATOM 1561 O O . ILE A 1 201 ? 17.281 -1.998 -15.289 1 91.69 201 ILE A O 1
ATOM 1565 N N . GLN A 1 202 ? 16.812 -3.982 -14.383 1 89.44 202 GLN A N 1
ATOM 1566 C CA . GLN A 1 202 ? 15.531 -3.521 -13.867 1 89.44 202 GLN A CA 1
ATOM 1567 C C . GLN A 1 202 ? 15.727 -2.385 -12.867 1 89.44 202 GLN A C 1
ATOM 1569 O O . GLN A 1 202 ? 14.961 -1.418 -12.867 1 89.44 202 GLN A O 1
ATOM 1574 N N . THR A 1 203 ? 16.719 -2.553 -12.047 1 94.38 203 THR A N 1
ATOM 1575 C CA . THR A 1 203 ? 17.016 -1.536 -11.047 1 94.38 203 THR A CA 1
ATOM 1576 C C . THR A 1 203 ? 17.406 -0.217 -11.719 1 94.38 203 THR A C 1
ATOM 15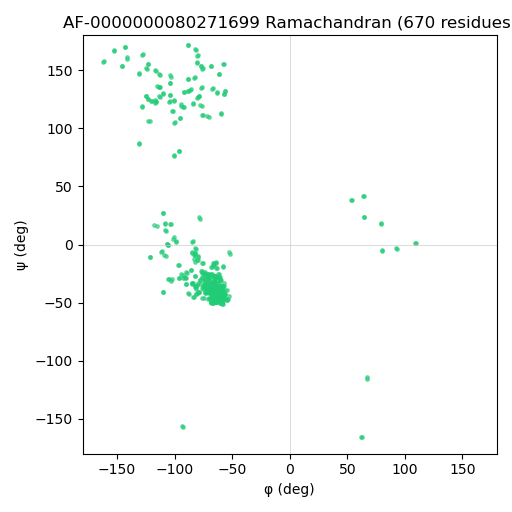78 O O . THR A 1 203 ? 16.906 0.846 -11.328 1 94.38 203 THR A O 1
ATOM 1581 N N . ILE A 1 204 ? 18.172 -0.328 -12.734 1 96 204 ILE A N 1
ATOM 1582 C CA . ILE A 1 204 ? 18.641 0.855 -13.453 1 96 204 ILE A CA 1
ATOM 1583 C C . ILE A 1 204 ? 17.453 1.533 -14.148 1 96 204 ILE A C 1
ATOM 1585 O O . ILE A 1 204 ? 17.297 2.754 -14.07 1 96 204 ILE A O 1
ATOM 1589 N N . ILE A 1 205 ? 16.641 0.78 -14.727 1 94.44 205 ILE A N 1
ATOM 1590 C CA . ILE A 1 205 ? 15.484 1.308 -15.445 1 94.44 205 ILE A CA 1
ATOM 1591 C C . ILE A 1 205 ? 14.57 2.045 -14.477 1 94.44 205 ILE A C 1
ATOM 1593 O O . ILE A 1 205 ? 14.164 3.18 -14.734 1 94.44 205 ILE A O 1
ATOM 1597 N N . LEU A 1 206 ? 14.297 1.469 -13.391 1 95.25 206 LEU A N 1
ATOM 1598 C CA . LEU A 1 206 ? 13.367 2.059 -12.438 1 95.25 206 LEU A CA 1
ATOM 1599 C C . LEU A 1 206 ? 13.969 3.311 -11.805 1 95.25 206 LEU A C 1
ATOM 1601 O O . LEU A 1 206 ? 13.258 4.293 -11.562 1 95.25 206 LEU A O 1
ATOM 1605 N N . GLN A 1 207 ? 15.242 3.26 -11.562 1 96.31 207 GLN A N 1
ATOM 1606 C CA . GLN A 1 207 ? 15.891 4.434 -10.984 1 96.31 207 GLN A CA 1
ATOM 1607 C C . GLN A 1 207 ? 15.898 5.594 -11.977 1 96.31 207 GLN A C 1
ATOM 1609 O O . GLN A 1 207 ? 15.617 6.734 -11.609 1 96.31 207 GLN A O 1
ATOM 1614 N N . ILE A 1 208 ? 16.219 5.277 -13.203 1 96.75 208 ILE A N 1
ATOM 1615 C CA . ILE A 1 208 ? 16.25 6.309 -14.234 1 96.75 208 ILE A CA 1
ATOM 1616 C C . ILE A 1 208 ? 14.844 6.891 -14.414 1 96.75 208 ILE A C 1
ATOM 1618 O O . ILE A 1 208 ? 14.68 8.109 -14.5 1 96.75 208 ILE A O 1
ATOM 1622 N N . PHE A 1 209 ? 13.898 6.078 -14.414 1 95.94 209 PHE A N 1
ATOM 1623 C CA . PHE A 1 209 ? 12.523 6.531 -14.578 1 95.94 209 PHE A CA 1
ATOM 1624 C C . PHE A 1 209 ? 12.102 7.398 -13.398 1 95.94 209 PHE A C 1
ATOM 1626 O O . PHE A 1 209 ? 11.438 8.422 -13.578 1 95.94 209 PHE A O 1
ATOM 1633 N N . SER A 1 210 ? 12.461 6.973 -12.211 1 94.75 210 SER A N 1
ATOM 1634 C CA . SER A 1 210 ? 12.102 7.719 -11.008 1 94.75 210 SER A CA 1
ATOM 1635 C C . SER A 1 210 ? 12.734 9.102 -11.008 1 94.75 210 SER A C 1
ATOM 1637 O O . SER A 1 210 ? 12.047 10.109 -10.797 1 94.75 210 SER A O 1
ATOM 1639 N N . VAL A 1 211 ? 14.023 9.164 -11.336 1 94.06 211 VAL A N 1
ATOM 1640 C CA . VAL A 1 211 ? 14.773 10.414 -11.219 1 94.06 211 VAL A CA 1
ATOM 1641 C C . VAL A 1 211 ? 14.477 11.312 -12.414 1 94.06 211 VAL A C 1
ATOM 1643 O O . VAL A 1 211 ? 14.188 12.5 -12.242 1 94.06 211 VAL A O 1
ATOM 1646 N N . TYR A 1 212 ? 14.398 10.727 -13.586 1 94.19 212 TYR A N 1
ATOM 1647 C CA . TYR A 1 212 ? 14.297 11.57 -14.773 1 94.19 212 TYR A CA 1
ATOM 1648 C C . TYR A 1 212 ? 12.883 11.547 -15.336 1 94.19 212 TYR A C 1
ATOM 1650 O O . TYR A 1 212 ? 12.445 12.508 -15.977 1 94.19 212 TYR A O 1
ATOM 1658 N N . GLY A 1 213 ? 12.227 10.523 -15.156 1 93.75 213 GLY A N 1
ATOM 1659 C CA . GLY A 1 213 ? 10.867 10.43 -15.664 1 93.75 213 GLY A CA 1
ATOM 1660 C C . GLY A 1 213 ? 9.844 11.109 -14.766 1 93.75 213 GLY A C 1
ATOM 1661 O O . GLY A 1 213 ? 8.938 11.789 -15.242 1 93.75 213 GLY A O 1
ATOM 1662 N N . LEU A 1 214 ? 10.086 10.961 -13.461 1 93.06 214 LEU A N 1
ATOM 1663 C CA . LEU A 1 214 ? 9.102 11.461 -12.516 1 93.06 214 LEU A CA 1
ATOM 1664 C C . LEU A 1 214 ? 9.641 12.672 -11.758 1 93.06 214 LEU A C 1
ATOM 1666 O O . LEU A 1 214 ? 8.938 13.25 -10.922 1 93.06 214 LEU A O 1
ATOM 1670 N N . ASN A 1 215 ? 10.867 12.977 -11.977 1 91.06 215 ASN A N 1
ATOM 1671 C CA . ASN A 1 215 ? 11.5 14.148 -11.375 1 91.06 215 ASN A CA 1
ATOM 1672 C C . ASN A 1 215 ? 11.562 14.039 -9.859 1 91.06 215 ASN A C 1
ATOM 1674 O O . ASN A 1 215 ? 11.25 15 -9.148 1 91.06 215 ASN A O 1
ATOM 1678 N N . VAL A 1 216 ? 11.875 12.906 -9.422 1 89 216 VAL A N 1
ATOM 1679 C CA . VAL A 1 216 ? 12.094 12.742 -7.984 1 89 216 VAL A CA 1
ATOM 1680 C C . VAL A 1 216 ? 13.336 13.523 -7.562 1 89 216 VAL A C 1
ATOM 1682 O O . VAL A 1 216 ? 14.367 13.484 -8.25 1 89 216 VAL A O 1
ATOM 1685 N N . PRO A 1 217 ? 13.211 14.25 -6.457 1 86 217 PRO A N 1
ATOM 1686 C CA . PRO A 1 217 ? 14.359 15.039 -6.016 1 86 217 PRO A CA 1
ATOM 1687 C C . PRO A 1 217 ? 15.609 14.188 -5.809 1 86 217 PRO A C 1
ATOM 1689 O O . PRO A 1 217 ? 15.539 13.102 -5.23 1 86 217 PRO A O 1
ATOM 1692 N N . MET A 1 218 ? 16.672 14.633 -6.324 1 92.06 218 MET A N 1
ATOM 1693 C CA . MET A 1 218 ? 17.984 13.984 -6.219 1 92.06 218 MET A CA 1
ATOM 1694 C C . MET A 1 218 ? 19.047 14.977 -5.789 1 92.06 218 MET A C 1
ATOM 1696 O O . MET A 1 218 ? 19.781 15.516 -6.625 1 92.06 218 MET A O 1
ATOM 1700 N N . VAL A 1 219 ? 19.141 15.117 -4.484 1 89 219 VAL A N 1
ATOM 1701 C CA . VAL A 1 219 ? 20.109 16.062 -3.924 1 89 219 VAL A CA 1
ATOM 1702 C C . VAL A 1 219 ? 21.5 15.438 -3.91 1 89 219 VAL A C 1
ATOM 1704 O O . VAL A 1 219 ? 22.484 16.109 -4.195 1 89 219 VAL A O 1
ATOM 1707 N N . GLY A 1 220 ? 21.531 14.141 -3.672 1 92.94 220 GLY A N 1
ATOM 1708 C CA . GLY A 1 220 ? 22.812 13.445 -3.592 1 92.94 220 GLY A CA 1
ATOM 1709 C C . GLY A 1 220 ? 23.25 12.836 -4.91 1 92.94 220 GLY A C 1
ATOM 1710 O O . GLY A 1 220 ? 22.859 13.312 -5.977 1 92.94 220 GLY A O 1
ATOM 1711 N N . SER A 1 221 ? 24.094 11.82 -4.82 1 95.94 221 SER A N 1
ATOM 1712 C CA . SER A 1 221 ? 24.719 11.219 -6 1 95.94 221 SER A CA 1
ATOM 1713 C C . SER A 1 221 ? 23.828 10.141 -6.598 1 95.94 221 SER A C 1
ATOM 1715 O O . SER A 1 221 ? 23.344 9.258 -5.883 1 95.94 221 SER A O 1
ATOM 1717 N N . PHE A 1 222 ? 23.719 10.281 -7.957 1 96.69 222 PHE A N 1
ATOM 1718 C CA . PHE A 1 222 ? 22.969 9.273 -8.703 1 96.69 222 PHE A CA 1
ATOM 1719 C C . PHE A 1 222 ? 23.578 7.891 -8.508 1 96.69 222 PHE A C 1
ATOM 1721 O O . PHE A 1 222 ? 22.859 6.906 -8.328 1 96.69 222 PHE A O 1
ATOM 1728 N N . TRP A 1 223 ? 24.812 7.816 -8.484 1 97.25 223 TRP A N 1
ATOM 1729 C CA . TRP A 1 223 ? 25.547 6.555 -8.406 1 97.25 223 TRP A CA 1
ATOM 1730 C C . TRP A 1 223 ? 25.438 5.953 -7.012 1 97.25 223 TRP A C 1
ATOM 1732 O O . TRP A 1 223 ? 25.422 4.73 -6.855 1 97.25 223 TRP A O 1
ATOM 1742 N N . ALA A 1 224 ? 25.438 6.84 -5.988 1 97.88 224 ALA A N 1
ATOM 1743 C CA . ALA A 1 224 ? 25.25 6.348 -4.625 1 97.88 224 ALA A CA 1
ATOM 1744 C C . ALA A 1 224 ? 23.906 5.648 -4.477 1 97.88 224 ALA A C 1
ATOM 1746 O O . ALA A 1 224 ? 23.812 4.578 -3.875 1 97.88 224 ALA A O 1
ATOM 1747 N N . VAL A 1 225 ? 22.891 6.246 -5.109 1 98.06 225 VAL A N 1
ATOM 1748 C CA . VAL A 1 225 ? 21.547 5.68 -5.066 1 98.06 225 VAL A CA 1
ATOM 1749 C C . VAL A 1 225 ? 21.531 4.344 -5.809 1 98.06 225 VAL A C 1
ATOM 1751 O O . VAL A 1 225 ? 20.906 3.385 -5.348 1 98.06 225 VAL A O 1
ATOM 1754 N N . LEU A 1 226 ? 22.266 4.297 -6.895 1 98.06 226 LEU A N 1
ATOM 1755 C CA . LEU A 1 226 ? 22.328 3.064 -7.676 1 98.06 226 LEU A CA 1
ATOM 1756 C C . LEU A 1 226 ? 22.969 1.938 -6.875 1 98.06 226 LEU A C 1
ATOM 1758 O O . LEU A 1 226 ? 22.484 0.805 -6.891 1 98.06 226 LEU A O 1
ATOM 1762 N N . VAL A 1 227 ? 24.031 2.254 -6.203 1 98 227 VAL A N 1
ATOM 1763 C CA . VAL A 1 227 ? 24.703 1.254 -5.387 1 98 227 VAL A CA 1
ATOM 1764 C C . VAL A 1 227 ? 23.75 0.735 -4.309 1 98 227 VAL A C 1
ATOM 1766 O O . VAL A 1 227 ? 23.641 -0.476 -4.102 1 98 227 VAL A O 1
ATOM 1769 N N . ILE A 1 228 ? 23.078 1.632 -3.629 1 98.44 228 ILE A N 1
ATOM 1770 C CA . ILE A 1 228 ? 22.141 1.256 -2.574 1 98.44 228 ILE A CA 1
ATOM 1771 C C . ILE A 1 228 ? 21.047 0.357 -3.146 1 98.44 228 ILE A C 1
ATOM 1773 O O . ILE A 1 228 ? 20.734 -0.693 -2.578 1 98.44 228 ILE A O 1
ATOM 1777 N N . ASN A 1 229 ? 20.531 0.752 -4.297 1 98.19 229 ASN A N 1
ATOM 1778 C CA . ASN A 1 229 ? 19.453 -0.014 -4.918 1 98.19 229 ASN A CA 1
ATOM 1779 C C . ASN A 1 229 ? 19.938 -1.394 -5.363 1 98.19 229 ASN A C 1
ATOM 1781 O O . ASN A 1 229 ? 19.188 -2.373 -5.266 1 98.19 229 ASN A O 1
ATOM 1785 N N . LEU A 1 230 ? 21.141 -1.443 -5.867 1 97.88 230 LEU A N 1
ATOM 1786 C CA . LEU A 1 230 ? 21.672 -2.729 -6.309 1 97.88 230 LEU A CA 1
ATOM 1787 C C . LEU A 1 230 ? 21.891 -3.662 -5.125 1 97.88 230 LEU A C 1
ATOM 1789 O O . LEU A 1 230 ? 21.641 -4.863 -5.223 1 97.88 230 LEU A O 1
ATOM 1793 N N . VAL A 1 231 ? 22.391 -3.131 -4.039 1 97.94 231 VAL A N 1
ATOM 1794 C CA . VAL A 1 231 ? 22.578 -3.936 -2.836 1 97.94 231 VAL A CA 1
ATOM 1795 C C . VAL A 1 231 ? 21.219 -4.406 -2.314 1 97.94 231 VAL A C 1
ATOM 1797 O O . VAL A 1 231 ? 21.062 -5.578 -1.96 1 97.94 231 VAL A O 1
ATOM 1800 N N . LEU A 1 232 ? 20.281 -3.475 -2.285 1 97.94 232 LEU A N 1
ATOM 1801 C CA . LEU A 1 232 ? 18.922 -3.805 -1.867 1 97.94 232 LEU A CA 1
ATOM 1802 C C . LEU A 1 232 ? 18.328 -4.895 -2.754 1 97.94 232 LEU A C 1
ATOM 1804 O O . LEU A 1 232 ? 17.734 -5.852 -2.256 1 97.94 232 LEU A O 1
ATOM 1808 N N . ALA A 1 233 ? 18.5 -4.746 -4.02 1 96.94 233 ALA A N 1
ATOM 1809 C CA . ALA A 1 233 ? 18 -5.715 -4.996 1 96.94 233 ALA A CA 1
ATOM 1810 C C . ALA A 1 233 ? 18.656 -7.074 -4.809 1 96.94 233 ALA A C 1
ATOM 1812 O O . ALA A 1 233 ? 18.016 -8.117 -4.973 1 96.94 233 ALA A O 1
ATOM 1813 N N . SER A 1 234 ? 19.922 -7.027 -4.504 1 96.5 234 SER A N 1
ATOM 1814 C CA . SER A 1 234 ? 20.641 -8.273 -4.262 1 96.5 234 SER A CA 1
ATOM 1815 C C . SER A 1 234 ? 20.062 -9.031 -3.078 1 96.5 234 SER A C 1
ATOM 1817 O O . SER A 1 234 ? 19.922 -10.258 -3.127 1 96.5 234 SER A O 1
ATOM 1819 N N . GLY A 1 235 ? 19.766 -8.273 -2.033 1 96.69 235 GLY A N 1
ATOM 1820 C CA . GLY A 1 235 ? 19.109 -8.898 -0.896 1 96.69 235 GLY A CA 1
ATOM 1821 C C . GLY A 1 235 ? 17.75 -9.492 -1.236 1 96.69 235 GLY A C 1
ATOM 1822 O O . GLY A 1 235 ? 17.422 -10.594 -0.796 1 96.69 235 GLY A O 1
ATOM 1823 N N . SER A 1 236 ? 17.016 -8.781 -2.018 1 96.62 236 SER A N 1
ATOM 1824 C CA . SER A 1 236 ? 15.695 -9.227 -2.426 1 96.62 236 SER A CA 1
ATOM 1825 C C . SER A 1 236 ? 15.781 -10.461 -3.318 1 96.62 236 SER A C 1
ATOM 1827 O O . SER A 1 236 ? 14.953 -11.375 -3.211 1 96.62 236 SER A O 1
ATOM 1829 N N . LEU A 1 237 ? 16.75 -10.438 -4.195 1 95.5 237 LEU A N 1
ATOM 1830 C CA . LEU A 1 237 ? 17 -11.594 -5.055 1 95.5 237 LEU A CA 1
ATOM 1831 C C . LEU A 1 237 ? 17.281 -12.844 -4.23 1 95.5 237 LEU A C 1
ATOM 1833 O O . LEU A 1 237 ? 16.688 -13.898 -4.469 1 95.5 237 LEU A O 1
ATOM 1837 N N . ALA A 1 238 ? 18.109 -12.648 -3.252 1 96.44 238 ALA A N 1
ATOM 1838 C CA . ALA A 1 238 ? 18.469 -13.766 -2.385 1 96.44 238 ALA A CA 1
ATOM 1839 C C . ALA A 1 238 ? 17.281 -14.227 -1.551 1 96.44 238 ALA A C 1
ATOM 1841 O O . ALA A 1 238 ? 17.062 -15.422 -1.364 1 96.44 238 ALA A O 1
ATOM 1842 N N . LEU A 1 239 ? 16.531 -13.305 -1.08 1 96.44 239 LEU A N 1
ATOM 1843 C CA . LEU A 1 239 ? 15.367 -13.617 -0.268 1 96.44 239 LEU A CA 1
ATOM 1844 C C . LEU A 1 239 ? 14.312 -14.352 -1.095 1 96.44 239 LEU A C 1
ATOM 1846 O O . LEU A 1 239 ? 13.711 -15.32 -0.628 1 96.44 239 LEU A O 1
ATOM 1850 N N . GLY A 1 240 ? 14.062 -13.82 -2.25 1 94.12 240 GLY A N 1
ATOM 1851 C CA . GLY A 1 240 ? 13.109 -14.469 -3.143 1 94.12 240 GLY A CA 1
ATOM 1852 C C . GLY A 1 240 ? 13.477 -15.906 -3.457 1 94.12 240 GLY A C 1
ATOM 1853 O O . GLY A 1 240 ? 12.625 -16.797 -3.391 1 94.12 240 GLY A O 1
ATOM 1854 N N . THR A 1 241 ? 14.742 -16.125 -3.77 1 93.38 241 THR A N 1
ATOM 1855 C CA . THR A 1 241 ? 15.195 -17.469 -4.066 1 93.38 241 THR A CA 1
ATOM 1856 C C . THR A 1 241 ? 15.094 -18.359 -2.83 1 93.38 241 THR A C 1
ATOM 1858 O O . THR A 1 241 ? 14.75 -19.531 -2.934 1 93.38 241 THR A O 1
ATOM 1861 N N . LEU A 1 242 ? 15.375 -17.812 -1.736 1 94.81 242 LEU A N 1
ATOM 1862 C CA . LEU A 1 242 ? 15.305 -18.562 -0.488 1 94.81 242 LEU A CA 1
ATOM 1863 C C . LEU A 1 242 ? 13.875 -19.016 -0.209 1 94.81 242 LEU A C 1
ATOM 1865 O O . LEU A 1 242 ? 13.641 -20.203 0.051 1 94.81 242 LEU A O 1
ATOM 1869 N N . LEU A 1 243 ? 12.977 -18.125 -0.292 1 93.94 243 LEU A N 1
ATOM 1870 C CA . LEU A 1 243 ? 11.602 -18.453 0.059 1 93.94 243 LEU A CA 1
ATOM 1871 C C . LEU A 1 243 ? 10.977 -19.375 -0.983 1 93.94 243 LEU A C 1
ATOM 1873 O O . LEU A 1 243 ? 10.047 -20.125 -0.678 1 93.94 243 LEU A O 1
ATOM 1877 N N . SER A 1 244 ? 11.492 -19.219 -2.164 1 91.38 244 SER A N 1
ATOM 1878 C CA . SER A 1 244 ? 11.016 -20.094 -3.221 1 91.38 244 SER A CA 1
ATOM 1879 C C . SER A 1 244 ? 11.305 -21.562 -2.889 1 91.38 244 SER A C 1
ATOM 1881 O O . SER A 1 244 ? 10.586 -22.453 -3.33 1 91.38 244 SER A O 1
ATOM 1883 N N . ALA A 1 245 ? 12.344 -21.797 -2.113 1 88.75 245 ALA A N 1
ATOM 1884 C CA . ALA A 1 245 ? 12.719 -23.156 -1.726 1 88.75 245 ALA A CA 1
ATOM 1885 C C . ALA A 1 245 ? 11.648 -23.781 -0.827 1 88.75 245 ALA A C 1
ATOM 1887 O O . ALA A 1 245 ? 11.555 -25.016 -0.727 1 88.75 245 ALA A O 1
ATOM 1888 N N . PHE A 1 246 ? 10.82 -22.953 -0.282 1 88.75 246 PHE A N 1
ATOM 1889 C CA . PHE A 1 246 ? 9.82 -23.453 0.65 1 88.75 246 PHE A CA 1
ATOM 1890 C C . PHE A 1 246 ? 8.438 -23.469 0.006 1 88.75 246 PHE A C 1
ATOM 1892 O O . PHE A 1 246 ? 7.445 -23.812 0.655 1 88.75 246 PHE A O 1
ATOM 1899 N N . ALA A 1 247 ? 8.391 -23.062 -1.171 1 87.62 247 ALA A N 1
ATOM 1900 C CA . ALA A 1 247 ? 7.113 -23.016 -1.879 1 87.62 247 ALA A CA 1
ATOM 1901 C C . ALA A 1 247 ? 7 -24.172 -2.879 1 87.62 247 ALA A C 1
ATOM 1903 O O . ALA A 1 247 ? 7.957 -24.453 -3.602 1 87.62 247 ALA A O 1
ATOM 1904 N N . ARG A 1 248 ? 5.859 -24.781 -2.963 1 84.88 248 ARG A N 1
ATOM 1905 C CA . ARG A 1 248 ? 5.637 -25.891 -3.883 1 84.88 248 ARG A CA 1
ATOM 1906 C C . ARG A 1 248 ? 5.113 -25.391 -5.227 1 84.88 248 ARG A C 1
ATOM 1908 O O . ARG A 1 248 ? 5.258 -26.078 -6.242 1 84.88 248 ARG A O 1
ATOM 1915 N N . ASN A 1 249 ? 4.41 -24.281 -5.203 1 83.75 249 ASN A N 1
ATOM 1916 C CA . ASN A 1 249 ? 3.895 -23.641 -6.41 1 83.75 249 ASN A CA 1
ATOM 1917 C C . ASN A 1 249 ? 3.947 -22.125 -6.316 1 83.75 249 ASN A C 1
ATOM 1919 O O . ASN A 1 249 ? 4.32 -21.578 -5.273 1 83.75 249 ASN A O 1
ATOM 1923 N N . GLU A 1 250 ? 3.707 -21.531 -7.379 1 83.44 250 GLU A N 1
ATOM 1924 C CA . GLU A 1 250 ? 3.818 -20.078 -7.445 1 83.44 250 GLU A CA 1
ATOM 1925 C C . GLU A 1 250 ? 2.857 -19.406 -6.473 1 83.44 250 GLU A C 1
ATOM 1927 O O . GLU A 1 250 ? 3.168 -18.359 -5.914 1 83.44 250 GLU A O 1
ATOM 1932 N N . PHE A 1 251 ? 1.727 -20.047 -6.23 1 79.44 251 PHE A N 1
ATOM 1933 C CA . PHE A 1 251 ? 0.743 -19.484 -5.316 1 79.44 251 PHE A CA 1
ATOM 1934 C C . PHE A 1 251 ? 1.303 -19.406 -3.898 1 79.44 251 PHE A C 1
ATOM 1936 O O . PHE A 1 251 ? 1.124 -18.406 -3.209 1 79.44 251 PHE A O 1
ATOM 1943 N N . GLN A 1 252 ? 1.935 -20.453 -3.498 1 82.06 252 GLN A N 1
ATOM 1944 C CA . GLN A 1 252 ? 2.529 -20.484 -2.166 1 82.06 252 GLN A CA 1
ATOM 1945 C C . GLN A 1 252 ? 3.613 -19.422 -2.023 1 82.06 252 GLN A C 1
ATOM 1947 O O . GLN A 1 252 ? 3.814 -18.875 -0.937 1 82.06 252 GLN A O 1
ATOM 1952 N N . LEU A 1 253 ? 4.309 -19.25 -3.105 1 86.5 253 LEU A N 1
ATOM 1953 C CA . LEU A 1 253 ? 5.312 -18.188 -3.084 1 86.5 253 LEU A CA 1
ATOM 1954 C C . LEU A 1 253 ? 4.66 -16.828 -2.863 1 86.5 253 LEU A C 1
ATOM 1956 O O . LEU A 1 253 ? 5.164 -16.016 -2.082 1 86.5 253 LEU A O 1
ATOM 1960 N N . PHE A 1 254 ? 3.541 -16.562 -3.504 1 83.44 254 PHE A N 1
ATOM 1961 C CA . PHE A 1 254 ? 2.826 -15.297 -3.393 1 83.44 254 PHE A CA 1
ATOM 1962 C C . PHE A 1 254 ? 2.254 -15.117 -1.99 1 83.44 254 PHE A C 1
ATOM 1964 O O . PHE A 1 254 ? 2.109 -13.992 -1.512 1 83.44 254 PHE A O 1
ATOM 1971 N N . GLN A 1 255 ? 2.023 -16.234 -1.398 1 80.75 255 GLN A N 1
ATOM 1972 C CA . GLN A 1 255 ? 1.48 -16.188 -0.045 1 80.75 255 GLN A CA 1
ATOM 1973 C C . GLN A 1 255 ? 2.494 -15.602 0.937 1 80.75 255 GLN A C 1
ATOM 1975 O O . GLN A 1 255 ? 2.131 -15.188 2.039 1 80.75 255 GLN A O 1
ATOM 1980 N N . PHE A 1 256 ? 3.709 -15.539 0.562 1 86.38 256 PHE A N 1
ATOM 1981 C CA . PHE A 1 256 ? 4.734 -14.953 1.42 1 86.38 256 PHE A CA 1
ATOM 1982 C C . PHE A 1 256 ? 4.699 -13.43 1.346 1 86.38 256 PHE A C 1
ATOM 1984 O O . PHE A 1 256 ? 5.273 -12.75 2.197 1 86.38 256 PHE A O 1
ATOM 1991 N N . ILE A 1 257 ? 4 -12.922 0.38 1 88.38 257 ILE A N 1
ATOM 1992 C CA . ILE A 1 257 ? 4.047 -11.484 0.127 1 88.38 257 ILE A CA 1
ATOM 1993 C C . ILE A 1 257 ? 3.459 -10.734 1.317 1 88.38 257 ILE A C 1
ATOM 1995 O O . ILE A 1 257 ? 4.109 -9.852 1.887 1 88.38 257 ILE A O 1
ATOM 1999 N N . PRO A 1 258 ? 2.287 -11.102 1.853 1 84.38 258 PRO A N 1
ATOM 2000 C CA . PRO A 1 258 ? 1.722 -10.352 2.98 1 84.38 258 PRO A CA 1
ATOM 2001 C C . PRO A 1 258 ? 2.58 -10.445 4.238 1 84.38 258 PRO A C 1
ATOM 2003 O O . PRO A 1 258 ? 2.627 -9.508 5.031 1 84.38 258 PRO A O 1
ATOM 2006 N N . ILE A 1 259 ? 3.283 -11.5 4.332 1 86 259 ILE A N 1
ATOM 2007 C CA . ILE A 1 259 ? 4.008 -11.766 5.57 1 86 259 ILE A CA 1
ATOM 2008 C C . ILE A 1 259 ? 5.402 -11.148 5.496 1 86 259 ILE A C 1
ATOM 2010 O O . ILE A 1 259 ? 5.934 -10.68 6.504 1 86 259 ILE A O 1
ATOM 2014 N N . VAL A 1 260 ? 5.945 -11.156 4.316 1 91.75 260 VAL A N 1
ATOM 2015 C CA . VAL A 1 260 ? 7.348 -10.766 4.203 1 91.75 260 VAL A CA 1
ATOM 2016 C C . VAL A 1 260 ? 7.449 -9.414 3.496 1 91.75 260 VAL A C 1
ATOM 2018 O O . VAL A 1 260 ? 8.18 -8.531 3.945 1 91.75 260 VAL A O 1
ATOM 2021 N N . ILE A 1 261 ? 6.652 -9.18 2.439 1 93.19 261 ILE A N 1
ATOM 2022 C CA . ILE A 1 261 ? 6.812 -8.008 1.592 1 93.19 261 ILE A CA 1
ATOM 2023 C C . ILE A 1 261 ? 6.004 -6.844 2.164 1 93.19 261 ILE A C 1
ATOM 2025 O O . ILE A 1 261 ? 6.496 -5.715 2.238 1 93.19 261 ILE A O 1
ATOM 2029 N N . VAL A 1 262 ? 4.824 -7.109 2.609 1 90.06 262 VAL A N 1
ATOM 2030 C CA . VAL A 1 262 ? 3.939 -6.055 3.09 1 90.06 262 VAL A CA 1
ATOM 2031 C C . VAL A 1 262 ? 4.555 -5.387 4.316 1 90.06 262 VAL A C 1
ATOM 2033 O O . VAL A 1 262 ? 4.66 -4.156 4.375 1 90.06 262 VAL A O 1
ATOM 2036 N N . PRO A 1 263 ? 5.039 -6.156 5.227 1 91.75 263 PRO A N 1
ATOM 2037 C CA . PRO A 1 263 ? 5.68 -5.496 6.367 1 91.75 263 PRO A CA 1
ATOM 2038 C C . PRO A 1 263 ? 6.863 -4.629 5.957 1 91.75 263 PRO A C 1
ATOM 2040 O O . PRO A 1 263 ? 7.137 -3.607 6.594 1 91.75 263 PRO A O 1
ATOM 2043 N N . GLN A 1 264 ? 7.52 -5.016 4.914 1 93.81 264 GLN A N 1
ATOM 2044 C CA . GLN A 1 264 ? 8.672 -4.246 4.449 1 93.81 264 GLN A CA 1
ATOM 2045 C C . GLN A 1 264 ? 8.273 -2.809 4.129 1 93.81 264 GLN A C 1
ATOM 2047 O O . GLN A 1 264 ? 8.977 -1.868 4.508 1 93.81 264 GLN A O 1
ATOM 2052 N N . ILE A 1 265 ? 7.199 -2.658 3.445 1 91.44 265 ILE A N 1
ATOM 2053 C CA . ILE A 1 265 ? 6.777 -1.31 3.08 1 91.44 265 ILE A CA 1
ATOM 2054 C C . ILE A 1 265 ? 6.215 -0.595 4.305 1 91.44 265 ILE A C 1
ATOM 2056 O O . ILE A 1 265 ? 6.406 0.612 4.469 1 91.44 265 ILE A O 1
ATOM 2060 N N . MET A 1 266 ? 5.547 -1.322 5.168 1 87.69 266 MET A N 1
ATOM 2061 C CA . MET A 1 266 ? 4.922 -0.752 6.359 1 87.69 266 MET A CA 1
ATOM 2062 C C . MET A 1 266 ? 5.973 -0.191 7.309 1 87.69 266 MET A C 1
ATOM 2064 O O . MET A 1 266 ? 5.75 0.833 7.957 1 87.69 266 MET A O 1
ATOM 2068 N N . PHE A 1 267 ? 7.129 -0.827 7.293 1 89.81 267 PHE A N 1
ATOM 2069 C CA . PHE A 1 267 ? 8.156 -0.437 8.242 1 89.81 267 PHE A CA 1
ATOM 2070 C C . PHE A 1 267 ? 9.305 0.287 7.543 1 89.81 267 PHE A C 1
ATOM 2072 O O . PHE A 1 267 ? 10.414 0.355 8.062 1 89.81 267 PHE A O 1
ATOM 2079 N N . SER A 1 268 ? 9.039 0.764 6.355 1 90.38 268 SER A N 1
ATOM 2080 C CA . SER A 1 268 ? 10.078 1.353 5.516 1 90.38 268 SER A CA 1
ATOM 2081 C C . SER A 1 268 ? 10.383 2.787 5.934 1 90.38 268 SER A C 1
ATOM 2083 O O . SER A 1 268 ? 11.359 3.379 5.477 1 90.38 268 SER A O 1
ATOM 2085 N N . GLY A 1 269 ? 9.578 3.367 6.809 1 84.75 269 GLY A N 1
ATOM 2086 C CA . GLY A 1 269 ? 9.797 4.742 7.227 1 84.75 269 GLY A CA 1
ATOM 2087 C C . GLY A 1 269 ? 8.766 5.707 6.68 1 84.75 269 GLY A C 1
ATOM 2088 O O . GLY A 1 269 ? 8.82 6.906 6.949 1 84.75 269 GLY A O 1
ATOM 2089 N N . ILE A 1 270 ? 7.793 5.125 5.914 1 82.94 270 ILE A N 1
ATOM 2090 C CA . ILE A 1 270 ? 6.688 5.941 5.422 1 82.94 270 ILE A CA 1
ATOM 2091 C C . ILE A 1 270 ? 5.832 6.41 6.598 1 82.94 270 ILE A C 1
ATOM 2093 O O . ILE A 1 270 ? 5.324 7.535 6.594 1 82.94 270 ILE A O 1
ATOM 2097 N N . PHE A 1 271 ? 5.793 5.594 7.566 1 79.25 271 PHE A N 1
ATOM 2098 C CA . PHE A 1 271 ? 5.02 5.91 8.758 1 79.25 271 PHE A CA 1
ATOM 2099 C C . PHE A 1 271 ? 5.938 6.129 9.953 1 79.25 271 PHE A C 1
ATOM 2101 O O . PHE A 1 271 ? 6.98 5.484 10.07 1 79.25 271 PHE A O 1
ATOM 2108 N N . ASP A 1 272 ? 5.516 7.02 10.797 1 78.88 272 ASP A N 1
ATOM 2109 C CA . ASP A 1 272 ? 6.25 7.277 12.031 1 78.88 272 ASP A CA 1
ATOM 2110 C C . ASP A 1 272 ? 5.965 6.199 13.078 1 78.88 272 ASP A C 1
ATOM 2112 O O . ASP A 1 272 ? 4.809 5.969 13.438 1 78.88 272 ASP A O 1
ATOM 2116 N N . LEU A 1 273 ? 7.02 5.648 13.602 1 81.81 273 LEU A N 1
ATOM 2117 C CA . LEU A 1 273 ? 6.852 4.512 14.5 1 81.81 273 LEU A CA 1
ATOM 2118 C C . LEU A 1 273 ? 7.137 4.906 15.945 1 81.81 273 LEU A C 1
ATOM 2120 O O . LEU A 1 273 ? 7.172 4.051 16.828 1 81.81 273 LEU A O 1
ATOM 2124 N N . ARG A 1 274 ? 7.25 6.145 16.266 1 78.94 274 ARG A N 1
ATOM 2125 C CA . ARG A 1 274 ? 7.684 6.605 17.578 1 78.94 274 ARG A CA 1
ATOM 2126 C C . ARG A 1 274 ? 6.73 6.129 18.672 1 78.94 274 ARG A C 1
ATOM 2128 O O . ARG A 1 274 ? 7.168 5.707 19.75 1 78.94 274 ARG A O 1
ATOM 2135 N N . ASN A 1 275 ? 5.465 6.18 18.344 1 78.38 275 ASN A N 1
ATOM 2136 C CA . ASN A 1 275 ? 4.465 5.809 19.328 1 78.38 275 ASN A CA 1
ATOM 2137 C C . ASN A 1 275 ? 3.902 4.414 19.062 1 78.38 275 ASN A C 1
ATOM 2139 O O . ASN A 1 275 ? 2.859 4.047 19.609 1 78.38 275 ASN A O 1
ATOM 2143 N N . SER A 1 276 ? 4.641 3.666 18.266 1 81.38 276 SER A N 1
ATOM 2144 C CA . SER A 1 276 ? 4.219 2.295 17.984 1 81.38 276 SER A CA 1
ATOM 2145 C C . SER A 1 276 ? 4.621 1.359 19.125 1 81.38 276 SER A C 1
ATOM 2147 O O . SER A 1 276 ? 5.504 1.686 19.922 1 81.38 276 SER A O 1
ATOM 2149 N N . PRO A 1 277 ? 3.916 0.241 19.234 1 86 277 PRO A N 1
ATOM 2150 C CA . PRO A 1 277 ? 4.301 -0.744 20.25 1 86 277 PRO A CA 1
ATOM 2151 C C . PRO A 1 277 ? 5.738 -1.229 20.078 1 86 277 PRO A C 1
ATOM 2153 O O . PRO A 1 277 ? 6.273 -1.223 18.969 1 86 277 PRO A O 1
ATOM 2156 N N . VAL A 1 278 ? 6.289 -1.676 21.141 1 89.12 278 VAL A N 1
ATOM 2157 C CA . VAL A 1 278 ? 7.691 -2.076 21.188 1 89.12 278 VAL A CA 1
ATOM 2158 C C . VAL A 1 278 ? 7.945 -3.191 20.172 1 89.12 278 VAL A C 1
ATOM 2160 O O . VAL A 1 278 ? 8.969 -3.189 19.484 1 89.12 278 VAL A O 1
ATOM 2163 N N . TRP A 1 279 ? 7.012 -4.062 20.078 1 89.69 279 TRP A N 1
ATOM 2164 C CA . TRP A 1 279 ? 7.207 -5.172 19.156 1 89.69 279 TRP A CA 1
ATOM 2165 C C . TRP A 1 279 ? 7.293 -4.668 17.719 1 89.69 279 TRP A C 1
ATOM 2167 O O . TRP A 1 279 ? 8.055 -5.203 16.906 1 89.69 279 TRP A O 1
ATOM 2177 N N . ALA A 1 280 ? 6.539 -3.674 17.391 1 87.75 280 ALA A N 1
ATOM 2178 C CA . ALA A 1 280 ? 6.566 -3.105 16.047 1 87.75 280 ALA A CA 1
ATOM 2179 C C . ALA A 1 280 ? 7.906 -2.426 15.766 1 87.75 280 ALA A C 1
ATOM 2181 O O . ALA A 1 280 ? 8.445 -2.535 14.664 1 87.75 280 ALA A O 1
ATOM 2182 N N . LYS A 1 281 ? 8.375 -1.752 16.797 1 88.81 281 LYS A N 1
ATOM 2183 C CA . LYS A 1 281 ? 9.664 -1.085 16.656 1 88.81 281 LYS A CA 1
ATOM 2184 C C . LYS A 1 281 ? 10.789 -2.096 16.453 1 88.81 281 LYS A C 1
ATOM 2186 O O . LYS A 1 281 ? 11.672 -1.886 15.617 1 88.81 281 LYS A O 1
ATOM 2191 N N . ILE A 1 282 ? 10.703 -3.197 17.125 1 90.88 282 ILE A N 1
ATOM 2192 C CA . ILE A 1 282 ? 11.711 -4.246 17 1 90.88 282 ILE A CA 1
ATOM 2193 C C . ILE A 1 282 ? 11.602 -4.895 15.617 1 90.88 282 ILE A C 1
ATOM 2195 O O . ILE A 1 282 ? 12.609 -5.121 14.953 1 90.88 282 ILE A O 1
ATOM 2199 N N . LEU A 1 283 ? 10.445 -5.086 15.219 1 90.81 283 LEU A N 1
ATOM 2200 C CA . LEU A 1 283 ? 10.203 -5.727 13.93 1 90.81 283 LEU A CA 1
ATOM 2201 C C . LEU A 1 283 ? 10.711 -4.855 12.789 1 90.81 283 LEU A C 1
ATOM 2203 O O . LEU A 1 283 ? 11.188 -5.367 11.773 1 90.81 283 LEU A O 1
ATOM 2207 N N . SER A 1 284 ? 10.578 -3.576 12.984 1 91.44 284 SER A N 1
ATOM 2208 C CA . SER A 1 284 ? 11.023 -2.666 11.938 1 91.44 284 SER A CA 1
ATOM 2209 C C . SER A 1 284 ? 12.523 -2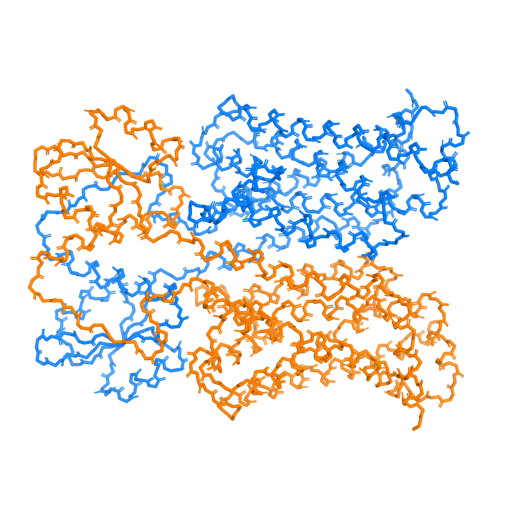.803 11.688 1 91.44 284 SER A C 1
ATOM 2211 O O . SER A 1 284 ? 12.992 -2.586 10.57 1 91.44 284 SER A O 1
ATOM 2213 N N . LYS A 1 285 ? 13.273 -3.254 12.695 1 92.44 285 LYS A N 1
ATOM 2214 C CA . LYS A 1 285 ? 14.727 -3.35 12.578 1 92.44 285 LYS A CA 1
ATOM 2215 C C . LYS A 1 285 ? 15.141 -4.66 11.922 1 92.44 285 LYS A C 1
ATOM 2217 O O . LYS A 1 285 ? 16.297 -4.828 11.531 1 92.44 285 LYS A O 1
ATOM 2222 N N . VAL A 1 286 ? 14.211 -5.469 11.719 1 94.25 286 VAL A N 1
ATOM 2223 C CA . VAL A 1 286 ? 14.492 -6.781 11.141 1 94.25 286 VAL A CA 1
ATOM 2224 C C . VAL A 1 286 ? 14.406 -6.707 9.617 1 94.25 286 VAL A C 1
ATOM 2226 O O . VAL A 1 286 ? 15.07 -7.477 8.922 1 94.25 286 VAL A O 1
ATOM 2229 N N . PHE A 1 287 ? 13.719 -5.812 9.102 1 95.06 287 PHE A N 1
ATOM 2230 C CA . PHE A 1 287 ? 13.438 -5.777 7.668 1 95.06 287 PHE A CA 1
ATOM 2231 C C . PHE A 1 287 ? 14.484 -4.953 6.93 1 95.06 287 PHE A C 1
ATOM 2233 O O . PHE A 1 287 ? 14.773 -3.818 7.309 1 95.06 287 PHE A O 1
ATOM 2240 N N . PRO A 1 288 ? 15 -5.508 5.875 1 96.44 288 PRO A N 1
ATOM 2241 C CA . PRO A 1 288 ? 16.047 -4.812 5.117 1 96.44 288 PRO A CA 1
ATOM 2242 C C . PRO A 1 288 ? 15.555 -3.502 4.504 1 96.44 288 PRO A C 1
ATOM 2244 O O . PRO A 1 288 ? 16.328 -2.559 4.352 1 96.44 288 PRO A O 1
ATOM 2247 N N . MET A 1 289 ? 14.344 -3.445 4.246 1 96.19 289 MET A N 1
ATOM 2248 C CA . MET A 1 289 ? 13.812 -2.254 3.594 1 96.19 289 MET A CA 1
ATOM 2249 C C . MET A 1 289 ? 13.938 -1.034 4.5 1 96.19 289 MET A C 1
ATOM 2251 O O . MET A 1 289 ? 14.023 0.097 4.02 1 96.19 289 MET A O 1
ATOM 2255 N N . THR A 1 290 ? 13.914 -1.264 5.805 1 96 290 THR A N 1
ATOM 2256 C CA . THR A 1 290 ? 14.094 -0.168 6.75 1 96 290 THR A CA 1
ATOM 2257 C C . THR A 1 290 ? 15.406 0.564 6.488 1 96 290 THR A C 1
ATOM 2259 O O . THR A 1 290 ? 15.43 1.794 6.402 1 96 290 THR A O 1
ATOM 2262 N N . TYR A 1 291 ? 16.406 -0.165 6.25 1 97.31 291 TYR A N 1
ATOM 2263 C CA . TYR A 1 291 ? 17.75 0.391 6.047 1 97.31 291 TYR A CA 1
ATOM 2264 C C . TYR A 1 291 ? 17.891 0.951 4.637 1 97.31 291 TYR A C 1
ATOM 2266 O O . TYR A 1 291 ? 18.5 2.002 4.441 1 97.31 291 TYR A O 1
ATOM 2274 N N . GLY A 1 292 ? 17.344 0.217 3.713 1 97.88 292 GLY A N 1
ATOM 2275 C CA . GLY A 1 292 ? 17.359 0.726 2.35 1 97.88 292 GLY A CA 1
ATOM 2276 C C . GLY A 1 292 ? 16.625 2.043 2.195 1 97.88 292 GLY A C 1
ATOM 2277 O O . GLY A 1 292 ? 17.125 2.973 1.562 1 97.88 292 GLY A O 1
ATOM 2278 N N . ALA A 1 293 ? 15.484 2.115 2.795 1 96.25 293 ALA A N 1
ATOM 2279 C CA . ALA A 1 293 ? 14.656 3.318 2.719 1 96.25 293 ALA A CA 1
ATOM 2280 C C . ALA A 1 293 ? 15.359 4.508 3.371 1 96.25 293 ALA A C 1
ATOM 2282 O O . ALA A 1 293 ? 15.367 5.609 2.822 1 96.25 293 ALA A O 1
ATOM 2283 N N . GLU A 1 294 ? 15.906 4.254 4.527 1 94.31 294 GLU A N 1
ATOM 2284 C CA . GLU A 1 294 ? 16.609 5.32 5.23 1 94.31 294 GLU A CA 1
ATOM 2285 C C . GLU A 1 294 ? 17.797 5.828 4.422 1 94.31 294 GLU A C 1
ATOM 2287 O O . GLU A 1 294 ? 18.016 7.035 4.309 1 94.31 294 GLU A O 1
ATOM 2292 N N . ALA A 1 295 ? 18.516 4.934 3.857 1 97.31 295 ALA A N 1
ATOM 2293 C CA . ALA A 1 295 ? 19.688 5.309 3.057 1 97.31 295 ALA A CA 1
ATOM 2294 C C . ALA A 1 295 ? 19.266 6.098 1.82 1 97.31 295 ALA A C 1
ATOM 2296 O O . ALA A 1 295 ? 19.875 7.113 1.488 1 97.31 295 ALA A O 1
ATOM 2297 N N . LEU A 1 296 ? 18.25 5.66 1.211 1 97.19 296 LEU A N 1
ATOM 2298 C CA . LEU A 1 296 ? 17.797 6.316 -0.006 1 97.19 296 LEU A CA 1
ATOM 2299 C C . LEU A 1 296 ? 17.281 7.727 0.293 1 97.19 296 LEU A C 1
ATOM 2301 O O . LEU A 1 296 ? 17.609 8.672 -0.435 1 97.19 296 LEU A O 1
ATOM 2305 N N . LYS A 1 297 ? 16.516 7.824 1.354 1 93.25 297 LYS A N 1
ATOM 2306 C CA . LYS A 1 297 ? 16.016 9.141 1.741 1 93.25 297 LYS A CA 1
ATOM 2307 C C . LYS A 1 297 ? 17.172 10.086 2.074 1 93.25 297 LYS A C 1
ATOM 2309 O O . LYS A 1 297 ? 17.188 11.242 1.647 1 93.25 297 LYS A O 1
ATOM 2314 N N . ASP A 1 298 ? 18.109 9.555 2.82 1 92.75 298 ASP A N 1
ATOM 2315 C CA . ASP A 1 298 ? 19.25 10.359 3.256 1 92.75 298 ASP A CA 1
ATOM 2316 C C . ASP A 1 298 ? 20.062 10.867 2.061 1 92.75 298 ASP A C 1
ATOM 2318 O O . ASP A 1 298 ? 20.453 12.031 2.02 1 92.75 298 ASP A O 1
ATOM 2322 N N . VAL A 1 299 ? 20.219 10.039 1.077 1 95.69 299 VAL A N 1
ATOM 2323 C CA . VAL A 1 299 ? 21.047 10.422 -0.063 1 95.69 299 VAL A CA 1
ATOM 2324 C C . VAL A 1 299 ? 20.234 11.297 -1.017 1 95.69 299 VAL A C 1
ATOM 2326 O O . VAL A 1 299 ? 20.703 12.359 -1.438 1 95.69 299 VAL A O 1
ATOM 2329 N N . MET A 1 300 ? 19.062 10.961 -1.249 1 94.5 300 MET A N 1
ATOM 2330 C CA . MET A 1 300 ? 18.312 11.625 -2.307 1 94.5 300 MET A CA 1
ATOM 2331 C C . MET A 1 300 ? 17.734 12.945 -1.812 1 94.5 300 MET A C 1
ATOM 2333 O O . MET A 1 300 ? 17.656 13.922 -2.566 1 94.5 300 MET A O 1
ATOM 2337 N N . LEU A 1 301 ? 17.297 12.992 -0.526 1 88 301 LEU A N 1
ATOM 2338 C CA . LEU A 1 301 ? 16.578 14.164 -0.05 1 88 301 LEU A CA 1
ATOM 2339 C C . LEU A 1 301 ? 17.469 15.062 0.794 1 88 301 LEU A C 1
ATOM 2341 O O . LEU A 1 301 ? 17.266 16.266 0.859 1 88 301 LEU A O 1
ATOM 2345 N N . ARG A 1 302 ? 18.422 14.438 1.446 1 87.31 302 ARG A N 1
ATOM 2346 C CA . ARG A 1 302 ? 19.219 15.211 2.379 1 87.31 302 ARG A CA 1
ATOM 2347 C C . ARG A 1 302 ? 20.641 15.406 1.844 1 87.31 302 ARG A C 1
ATOM 2349 O O . ARG A 1 302 ? 21.453 16.078 2.469 1 87.31 302 ARG A O 1
ATOM 2356 N N . GLY A 1 303 ? 21 14.727 0.76 1 89 303 GLY A N 1
ATOM 2357 C CA . GLY A 1 303 ? 22.266 14.953 0.086 1 89 303 GLY A CA 1
ATOM 2358 C C . GLY A 1 303 ? 23.438 14.273 0.777 1 89 303 GLY A C 1
ATOM 2359 O O . GLY A 1 303 ? 24.594 14.656 0.581 1 89 303 GLY A O 1
ATOM 2360 N N . LYS A 1 304 ? 23.094 13.344 1.588 1 91 304 LYS A N 1
ATOM 2361 C CA . LYS A 1 304 ? 24.156 12.617 2.271 1 91 304 LYS A CA 1
ATOM 2362 C C . LYS A 1 304 ? 24.953 11.75 1.293 1 91 304 LYS A C 1
ATOM 2364 O O . LYS A 1 304 ? 24.422 11.344 0.253 1 91 304 LYS A O 1
ATOM 2369 N N . SER A 1 305 ? 26.219 11.461 1.596 1 94.5 305 SER A N 1
ATOM 2370 C CA . SER A 1 305 ? 27.078 10.641 0.751 1 94.5 305 SER A CA 1
ATOM 2371 C C . SER A 1 305 ? 26.938 9.156 1.098 1 94.5 305 SER A C 1
ATOM 2373 O O . SER A 1 305 ? 26.281 8.805 2.078 1 94.5 305 SER A O 1
ATOM 2375 N N . LEU A 1 306 ? 27.562 8.367 0.246 1 95.81 306 LEU A N 1
ATOM 2376 C CA . LEU A 1 306 ? 27.531 6.922 0.469 1 95.81 306 LEU A CA 1
ATOM 2377 C C . LEU A 1 306 ? 28.234 6.559 1.775 1 95.81 306 LEU A C 1
ATOM 2379 O O . LEU A 1 306 ? 27.844 5.602 2.449 1 95.81 306 LEU A O 1
ATOM 2383 N N . ILE A 1 307 ? 29.172 7.352 2.162 1 95.25 307 ILE A N 1
ATOM 2384 C CA . ILE A 1 307 ? 29.922 7.129 3.396 1 95.25 307 ILE A CA 1
ATOM 2385 C C . ILE A 1 307 ? 29.031 7.457 4.598 1 95.25 307 ILE A C 1
ATOM 2387 O O . ILE A 1 307 ? 29.125 6.809 5.641 1 95.25 307 ILE A O 1
ATOM 2391 N N . ASP A 1 308 ? 28.188 8.469 4.445 1 93.25 308 ASP A N 1
ATOM 2392 C CA . ASP A 1 308 ? 27.297 8.875 5.523 1 93.25 308 ASP A CA 1
ATOM 2393 C C . ASP A 1 308 ? 26.281 7.789 5.828 1 93.25 308 ASP A C 1
ATOM 2395 O O . ASP A 1 308 ? 25.797 7.68 6.957 1 93.25 308 ASP A O 1
ATOM 2399 N N . VAL A 1 309 ? 26 7 4.746 1 96.19 309 VAL A N 1
ATOM 2400 C CA . VAL A 1 309 ? 24.969 5.977 4.941 1 96.19 309 VAL A CA 1
ATOM 2401 C C . VAL A 1 309 ? 25.625 4.594 4.938 1 96.19 309 VAL A C 1
ATOM 2403 O O . VAL A 1 309 ? 24.984 3.607 4.555 1 96.19 309 VAL A O 1
ATOM 2406 N N . ARG A 1 310 ? 26.859 4.465 5.301 1 96.69 310 ARG A N 1
ATOM 2407 C CA . ARG A 1 310 ? 27.625 3.223 5.219 1 96.69 310 ARG A CA 1
ATOM 2408 C C . ARG A 1 310 ? 27.031 2.148 6.121 1 96.69 310 ARG A C 1
ATOM 2410 O O . ARG A 1 310 ? 27.047 0.965 5.773 1 96.69 310 ARG A O 1
ATOM 2417 N N . TYR A 1 311 ? 26.547 2.523 7.266 1 96.38 311 TYR A N 1
ATOM 2418 C CA . TYR A 1 311 ? 26 1.547 8.195 1 96.38 311 TYR A CA 1
ATOM 2419 C C . TYR A 1 311 ? 24.766 0.865 7.598 1 96.38 311 TYR A C 1
ATOM 2421 O O . TYR A 1 311 ? 24.641 -0.359 7.668 1 96.38 311 TYR A O 1
ATOM 2429 N N . ASP A 1 312 ? 23.891 1.65 7.012 1 97.38 312 ASP A N 1
ATOM 2430 C CA . ASP A 1 312 ? 22.703 1.085 6.359 1 97.38 312 ASP A CA 1
ATOM 2431 C C . ASP A 1 312 ? 23.109 0.158 5.215 1 97.38 312 ASP A C 1
ATOM 2433 O O . ASP A 1 312 ? 22.562 -0.936 5.074 1 97.38 312 ASP A O 1
ATOM 2437 N N . VAL A 1 313 ? 24.125 0.57 4.461 1 98 313 VAL A N 1
ATOM 2438 C CA . VAL A 1 313 ? 24.562 -0.204 3.305 1 98 313 VAL A CA 1
ATOM 2439 C C . VAL A 1 313 ? 25.203 -1.51 3.773 1 98 313 VAL A C 1
ATOM 2441 O O . VAL A 1 313 ? 24.969 -2.57 3.191 1 98 313 VAL A O 1
ATOM 2444 N N . LEU A 1 314 ? 25.969 -1.437 4.82 1 98.25 314 LEU A N 1
ATOM 2445 C CA . LEU A 1 314 ? 26.625 -2.629 5.344 1 98.25 314 LEU A CA 1
ATOM 2446 C C . LEU A 1 314 ? 25.594 -3.625 5.875 1 98.25 314 LEU A C 1
ATOM 2448 O O . LEU A 1 314 ? 25.75 -4.836 5.699 1 98.25 314 LEU A O 1
ATOM 2452 N N . ILE A 1 315 ? 24.594 -3.131 6.52 1 98.12 315 ILE A N 1
ATOM 2453 C CA . ILE A 1 315 ? 23.531 -4.004 7.02 1 98.12 315 ILE A CA 1
ATOM 2454 C C . ILE A 1 315 ? 22.828 -4.672 5.848 1 98.12 315 ILE A C 1
ATOM 2456 O O . ILE A 1 315 ? 22.531 -5.867 5.895 1 98.12 315 ILE A O 1
ATOM 2460 N N . LEU A 1 316 ? 22.594 -3.945 4.781 1 98.25 316 LEU A N 1
ATOM 2461 C CA . LEU A 1 316 ? 21.953 -4.5 3.592 1 98.25 316 LEU A CA 1
ATOM 2462 C C . LEU A 1 316 ? 22.828 -5.582 2.963 1 98.25 316 LEU A C 1
ATOM 2464 O O . LEU A 1 316 ? 22.312 -6.613 2.52 1 98.25 316 LEU A O 1
ATOM 2468 N N . ILE A 1 317 ? 24.125 -5.297 2.922 1 98.25 317 ILE A N 1
ATOM 2469 C CA . ILE A 1 317 ? 25.047 -6.305 2.412 1 98.25 317 ILE A CA 1
ATOM 2470 C C . ILE A 1 317 ? 25 -7.547 3.301 1 98.25 317 ILE A C 1
ATOM 2472 O O . ILE A 1 317 ? 25.016 -8.672 2.803 1 98.25 317 ILE A O 1
ATOM 2476 N N . GLY A 1 318 ? 24.953 -7.258 4.582 1 98.12 318 GLY A N 1
ATOM 2477 C CA . GLY A 1 318 ? 24.812 -8.359 5.523 1 98.12 318 GLY A CA 1
ATOM 2478 C C . GLY A 1 318 ? 23.562 -9.195 5.277 1 98.12 318 GLY A C 1
ATOM 2479 O O . GLY A 1 318 ? 23.625 -10.43 5.34 1 98.12 318 GLY A O 1
ATOM 2480 N N . TYR A 1 319 ? 22.469 -8.594 4.98 1 97.44 319 TYR A N 1
ATOM 2481 C CA . TYR A 1 319 ? 21.234 -9.312 4.668 1 97.44 319 TYR A CA 1
ATOM 2482 C C . TYR A 1 319 ? 21.391 -10.164 3.414 1 97.44 319 TYR A C 1
ATOM 2484 O O . TYR A 1 319 ? 20.969 -11.32 3.383 1 97.44 319 TYR A O 1
ATOM 2492 N N . ALA A 1 320 ? 21.969 -9.562 2.387 1 96.75 320 ALA A N 1
ATOM 2493 C CA . ALA A 1 320 ? 22.188 -10.305 1.15 1 96.75 320 ALA A CA 1
ATOM 2494 C C . ALA A 1 320 ? 23.031 -11.547 1.4 1 96.75 320 ALA A C 1
ATOM 2496 O O . ALA A 1 320 ? 22.688 -12.648 0.947 1 96.75 320 ALA A O 1
ATOM 2497 N N . LEU A 1 321 ? 24.094 -11.383 2.133 1 97.19 321 LEU A N 1
ATOM 2498 C CA . LEU A 1 321 ? 24.984 -12.492 2.441 1 97.19 321 LEU A CA 1
ATOM 2499 C C . LEU A 1 321 ? 24.281 -13.531 3.303 1 97.19 321 LEU A C 1
ATOM 2501 O O . LEU A 1 321 ? 24.422 -14.734 3.07 1 97.19 321 LEU A O 1
ATOM 2505 N N . LEU A 1 322 ? 23.562 -13.047 4.25 1 97.44 322 LEU A N 1
ATOM 2506 C CA . LEU A 1 322 ? 22.812 -13.945 5.121 1 97.44 322 LEU A CA 1
ATOM 2507 C C . LEU A 1 322 ? 21.844 -14.812 4.316 1 97.44 322 LEU A C 1
ATOM 2509 O O . LEU A 1 322 ? 21.812 -16.031 4.488 1 97.44 322 LEU A O 1
ATOM 2513 N N . PHE A 1 323 ? 21.094 -14.172 3.443 1 96.81 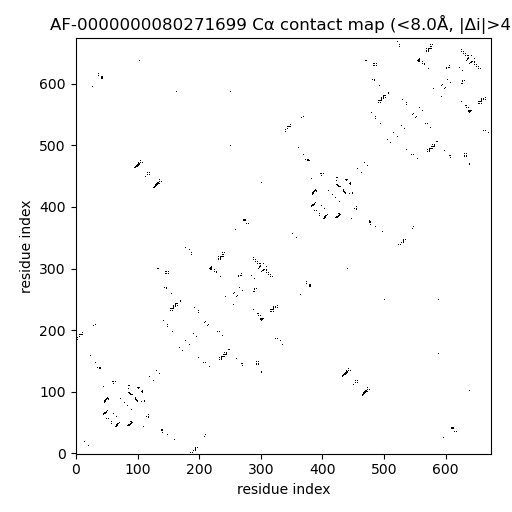323 PHE A N 1
ATOM 2514 C CA . PHE A 1 323 ? 20.094 -14.906 2.668 1 96.81 323 PHE A CA 1
ATOM 2515 C C . PHE A 1 323 ? 20.766 -15.852 1.681 1 96.81 323 PHE A C 1
ATOM 2517 O O . PHE A 1 323 ? 20.25 -16.938 1.395 1 96.81 323 PHE A O 1
ATOM 2524 N N . LEU A 1 324 ? 21.922 -15.477 1.143 1 95.5 324 LEU A N 1
ATOM 2525 C CA . LEU A 1 324 ? 22.672 -16.359 0.253 1 95.5 324 LEU A CA 1
ATOM 2526 C C . LEU A 1 324 ? 23.156 -17.609 1 1 95.5 324 LEU A C 1
ATOM 2528 O O . LEU A 1 324 ? 23.078 -18.719 0.474 1 95.5 324 LEU A O 1
ATOM 2532 N N . ILE A 1 325 ? 23.609 -17.375 2.172 1 96.12 325 ILE A N 1
ATOM 2533 C CA . ILE A 1 325 ? 24.062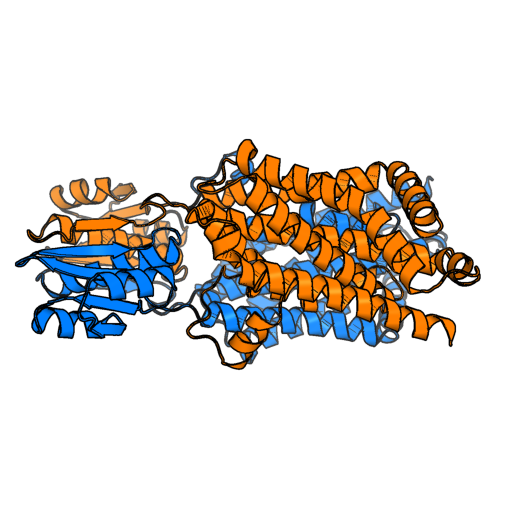 -18.484 2.992 1 96.12 325 ILE A CA 1
ATOM 2534 C C . ILE A 1 325 ? 22.891 -19.406 3.334 1 96.12 325 ILE A C 1
ATOM 2536 O O . ILE A 1 325 ? 23 -20.625 3.213 1 96.12 325 ILE A O 1
ATOM 2540 N N . LEU A 1 326 ? 21.812 -18.812 3.699 1 95.81 326 LEU A N 1
ATOM 2541 C CA . LEU A 1 326 ? 20.625 -19.609 4.035 1 95.81 326 LEU A CA 1
ATOM 2542 C C . LEU A 1 326 ? 20.125 -20.375 2.822 1 95.81 326 LEU A C 1
ATOM 2544 O O . LEU A 1 326 ? 19.609 -21.484 2.961 1 95.81 326 LEU A O 1
ATOM 2548 N N . ASN A 1 327 ? 20.266 -19.734 1.699 1 93.81 327 ASN A N 1
ATOM 2549 C CA . ASN A 1 327 ? 19.906 -20.422 0.463 1 93.81 327 ASN A CA 1
ATOM 2550 C C . ASN A 1 327 ? 20.734 -21.688 0.263 1 93.81 327 ASN A C 1
ATOM 2552 O O . ASN A 1 327 ? 20.203 -22.719 -0.14 1 93.81 327 ASN A O 1
ATOM 2556 N N . THR A 1 328 ? 21.969 -21.594 0.527 1 91.94 328 THR A N 1
ATOM 2557 C CA . THR A 1 328 ? 22.875 -22.734 0.375 1 91.94 328 THR A CA 1
ATOM 2558 C C . THR A 1 328 ? 22.484 -23.859 1.327 1 91.94 328 THR A C 1
ATOM 2560 O O . THR A 1 328 ? 22.5 -25.031 0.948 1 91.94 328 THR A O 1
ATOM 2563 N N . ILE A 1 329 ? 22.047 -23.469 2.486 1 92.56 329 ILE A N 1
ATOM 2564 C CA . ILE A 1 329 ? 21.641 -24.438 3.49 1 92.56 329 ILE A CA 1
ATOM 2565 C C . ILE A 1 329 ? 20.312 -25.078 3.096 1 92.56 329 ILE A C 1
ATOM 2567 O O . ILE A 1 329 ? 20.125 -26.281 3.25 1 92.56 329 ILE A O 1
ATOM 2571 N N . ALA A 1 330 ? 19.406 -24.297 2.615 1 89.25 330 ALA A N 1
ATOM 2572 C CA . ALA A 1 330 ? 18.094 -24.781 2.221 1 89.25 330 ALA A CA 1
ATOM 2573 C C . ALA A 1 330 ? 18.188 -25.797 1.083 1 89.25 330 ALA A C 1
ATOM 2575 O O . ALA A 1 330 ? 17.422 -26.75 1.027 1 89.25 330 ALA A O 1
ATOM 2576 N N . LEU A 1 331 ? 19.109 -25.594 0.191 1 84.44 331 LEU A N 1
ATOM 2577 C CA . LEU A 1 331 ? 19.297 -26.516 -0.932 1 84.44 331 LEU A CA 1
ATOM 2578 C C . LEU A 1 331 ? 19.859 -27.844 -0.458 1 84.44 331 LEU A C 1
ATOM 2580 O O . LEU A 1 331 ? 19.688 -28.875 -1.119 1 84.44 331 LEU A O 1
ATOM 2584 N N . LYS A 1 332 ? 20.5 -27.781 0.597 1 78.69 332 LYS A N 1
ATOM 2585 C CA . LYS A 1 332 ? 21.031 -29.016 1.163 1 78.69 332 LYS A CA 1
ATOM 2586 C C . LYS A 1 332 ? 19.906 -29.922 1.646 1 78.69 332 LYS A C 1
ATOM 2588 O O . LYS A 1 332 ? 19.953 -31.141 1.456 1 78.69 332 LYS A O 1
ATOM 2593 N N . LYS A 1 333 ? 18.875 -29.312 2.133 1 68.31 333 LYS A N 1
ATOM 2594 C CA . LYS A 1 333 ? 17.766 -30.094 2.658 1 68.31 333 LYS A CA 1
ATOM 2595 C C . LYS A 1 333 ? 16.922 -30.672 1.527 1 68.31 333 LYS A C 1
ATOM 2597 O O . LYS A 1 333 ? 16.266 -31.703 1.697 1 68.31 333 LYS A O 1
ATOM 2602 N N . TYR A 1 334 ? 16.906 -30.062 0.509 1 64.19 334 TYR A N 1
ATOM 2603 C CA . TYR A 1 334 ? 16.156 -30.516 -0.65 1 64.19 334 TYR A CA 1
ATOM 2604 C C . TYR A 1 334 ? 16.734 -31.812 -1.207 1 64.19 334 TYR A C 1
ATOM 2606 O O . TYR A 1 334 ? 16 -32.656 -1.707 1 64.19 334 TYR A O 1
ATOM 2614 N N . ARG A 1 335 ? 18 -32.062 -1.229 1 55.44 335 ARG A N 1
ATOM 2615 C CA . ARG A 1 335 ? 18.641 -33.281 -1.746 1 55.44 335 ARG A CA 1
ATOM 2616 C C . ARG A 1 335 ? 18.359 -34.469 -0.84 1 55.44 335 ARG A C 1
ATOM 2618 O O . ARG A 1 335 ? 18.312 -35.594 -1.306 1 55.44 335 ARG A O 1
ATOM 2625 N N . LYS A 1 336 ? 18.156 -34.219 0.42 1 48.94 336 LYS A N 1
ATOM 2626 C CA . LYS A 1 336 ? 18.016 -35.406 1.247 1 48.94 336 LYS A CA 1
ATOM 2627 C C . LYS A 1 336 ? 16.594 -35.969 1.181 1 48.94 336 LYS A C 1
ATOM 2629 O O . LYS A 1 336 ? 16.344 -37.125 1.559 1 48.94 336 LYS A O 1
ATOM 2634 N N . ALA A 1 337 ? 15.68 -35.188 0.541 1 44.22 337 ALA A N 1
ATOM 2635 C CA . ALA A 1 337 ? 14.367 -35.812 0.444 1 44.22 337 ALA A CA 1
ATOM 2636 C C . ALA A 1 337 ? 14.219 -36.562 -0.876 1 44.22 337 ALA A C 1
ATOM 2638 O O . ALA A 1 337 ? 14.703 -36.125 -1.916 1 44.22 337 ALA A O 1
ATOM 2639 N N . MET B 1 1 ? -29.797 -28.141 -9.977 1 62.06 1 MET B N 1
ATOM 2640 C CA . MET B 1 1 ? -29.125 -29.328 -9.453 1 62.06 1 MET B CA 1
ATOM 2641 C C . MET B 1 1 ? -27.688 -29.406 -9.945 1 62.06 1 MET B C 1
ATOM 2643 O O . MET B 1 1 ? -26.766 -29.609 -9.156 1 62.06 1 MET B O 1
ATOM 2647 N N . ARG B 1 2 ? -27.531 -28.891 -11.219 1 80.62 2 ARG B N 1
ATOM 2648 C CA . ARG B 1 2 ? -26.234 -29.062 -11.859 1 80.62 2 ARG B CA 1
ATOM 2649 C C . ARG B 1 2 ? -25.234 -28.031 -11.336 1 80.62 2 ARG B C 1
ATOM 2651 O O . ARG B 1 2 ? -24.109 -28.391 -10.961 1 80.62 2 ARG B O 1
ATOM 2658 N N . VAL B 1 3 ? -25.766 -26.875 -11.031 1 85.56 3 VAL B N 1
ATOM 2659 C CA . VAL B 1 3 ? -24.938 -25.781 -10.523 1 85.56 3 VAL B CA 1
ATOM 2660 C C . VAL B 1 3 ? -24.5 -26.078 -9.094 1 85.56 3 VAL B C 1
ATOM 2662 O O . VAL B 1 3 ? -23.344 -25.891 -8.727 1 85.56 3 VAL B O 1
ATOM 2665 N N . LEU B 1 4 ? -25.375 -26.672 -8.367 1 87.56 4 LEU B N 1
ATOM 2666 C CA . LEU B 1 4 ? -25.125 -26.953 -6.957 1 87.56 4 LEU B CA 1
ATOM 2667 C C . LEU B 1 4 ? -24.125 -28.094 -6.805 1 87.56 4 LEU B C 1
ATOM 2669 O O . LEU B 1 4 ? -23.344 -28.125 -5.84 1 87.56 4 LEU B O 1
ATOM 2673 N N . SER B 1 5 ? -24.172 -28.984 -7.793 1 85.62 5 SER B N 1
ATOM 2674 C CA . SER B 1 5 ? -23.219 -30.109 -7.734 1 85.62 5 SER B CA 1
ATOM 2675 C C . SER B 1 5 ? -21.781 -29.625 -7.898 1 85.62 5 SER B C 1
ATOM 2677 O O . SER B 1 5 ? -20.891 -30.094 -7.195 1 85.62 5 SER B O 1
ATOM 2679 N N . ILE B 1 6 ? -21.625 -28.719 -8.812 1 85.94 6 ILE B N 1
ATOM 2680 C CA . ILE B 1 6 ? -20.297 -28.156 -9.023 1 85.94 6 ILE B CA 1
ATOM 2681 C C . ILE B 1 6 ? -19.859 -27.391 -7.773 1 85.94 6 ILE B C 1
ATOM 2683 O O . ILE B 1 6 ? -18.719 -27.531 -7.316 1 85.94 6 ILE B O 1
ATOM 2687 N N . ALA B 1 7 ? -20.734 -26.641 -7.211 1 89.06 7 ALA B N 1
ATOM 2688 C CA . ALA B 1 7 ? -20.453 -25.859 -6.016 1 89.06 7 ALA B CA 1
ATOM 2689 C C . ALA B 1 7 ? -20.094 -26.75 -4.84 1 89.06 7 ALA B C 1
ATOM 2691 O O . ALA B 1 7 ? -19.125 -26.484 -4.121 1 89.06 7 ALA B O 1
ATOM 2692 N N . LYS B 1 8 ? -20.797 -27.781 -4.66 1 88.5 8 LYS B N 1
ATOM 2693 C CA . LYS B 1 8 ? -20.547 -28.703 -3.555 1 88.5 8 LYS B CA 1
ATOM 2694 C C . LYS B 1 8 ? -19.188 -29.391 -3.699 1 88.5 8 LYS B C 1
ATOM 2696 O O . LYS B 1 8 ? -18.484 -29.578 -2.711 1 88.5 8 LYS B O 1
ATOM 2701 N N . ARG B 1 9 ? -18.938 -29.703 -4.895 1 84.88 9 ARG B N 1
ATOM 2702 C CA . ARG B 1 9 ? -17.641 -30.312 -5.164 1 84.88 9 ARG B CA 1
ATOM 2703 C C . ARG B 1 9 ? -16.5 -29.359 -4.793 1 84.88 9 ARG B C 1
ATOM 2705 O O . ARG B 1 9 ? -15.523 -29.781 -4.164 1 84.88 9 ARG B O 1
ATOM 2712 N N . LEU B 1 10 ? -16.656 -28.156 -5.172 1 83.75 10 LEU B N 1
ATOM 2713 C CA . LEU B 1 10 ? -15.609 -27.172 -4.918 1 83.75 10 LEU B CA 1
ATOM 2714 C C . LEU B 1 10 ? -15.453 -26.922 -3.42 1 83.75 10 LEU B C 1
ATOM 2716 O O . LEU B 1 10 ? -14.336 -26.781 -2.926 1 83.75 10 LEU B O 1
ATOM 2720 N N . ILE B 1 11 ? -16.516 -26.891 -2.758 1 84.44 11 ILE B N 1
ATOM 2721 C CA . ILE B 1 11 ? -16.484 -26.672 -1.316 1 84.44 11 ILE B CA 1
ATOM 2722 C C . ILE B 1 11 ? -15.75 -27.828 -0.63 1 84.44 11 ILE B C 1
ATOM 2724 O O . ILE B 1 11 ? -14.922 -27.594 0.254 1 84.44 11 ILE B O 1
ATOM 2728 N N . LYS B 1 12 ? -15.984 -28.953 -1.127 1 82.06 12 LYS B N 1
ATOM 2729 C CA . LYS B 1 12 ? -15.328 -30.141 -0.562 1 82.06 12 LYS B CA 1
ATOM 2730 C C . LYS B 1 12 ? -13.836 -30.141 -0.872 1 82.06 12 LYS B C 1
ATOM 2732 O O . LYS B 1 12 ? -13.023 -30.5 -0.019 1 82.06 12 LYS B O 1
ATOM 2737 N N . GLN B 1 13 ? -13.578 -29.719 -2.037 1 78.25 13 GLN B N 1
ATOM 2738 C CA . GLN B 1 13 ? -12.188 -29.688 -2.48 1 78.25 13 GLN B CA 1
ATOM 2739 C C . GLN B 1 13 ? -11.367 -28.672 -1.681 1 78.25 13 GLN B C 1
ATOM 2741 O O . GLN B 1 13 ? -10.25 -28.969 -1.254 1 78.25 13 GLN B O 1
ATOM 2746 N N . LEU B 1 14 ? -11.891 -27.562 -1.479 1 77.62 14 LEU B N 1
ATOM 2747 C CA . LEU B 1 14 ? -11.172 -26.5 -0.789 1 77.62 14 LEU B CA 1
ATOM 2748 C C . LEU B 1 14 ? -11.023 -26.812 0.695 1 77.62 14 LEU B C 1
ATOM 2750 O O . LEU B 1 14 ? -10.016 -26.453 1.312 1 77.62 14 LEU B O 1
ATOM 2754 N N . ARG B 1 15 ? -11.977 -27.469 1.262 1 76.81 15 ARG B N 1
ATOM 2755 C CA . ARG B 1 15 ? -11.906 -27.859 2.666 1 76.81 15 ARG B CA 1
ATOM 2756 C C . ARG B 1 15 ? -10.766 -28.844 2.904 1 76.81 15 ARG B C 1
ATOM 2758 O O . ARG B 1 15 ? -10.273 -28.984 4.027 1 76.81 15 ARG B O 1
ATOM 2765 N N . GLY B 1 16 ? -10.281 -29.406 1.823 1 74.62 16 GLY B N 1
ATOM 2766 C CA . GLY B 1 16 ? -9.203 -30.375 1.926 1 74.62 16 GLY B CA 1
ATOM 2767 C C . GLY B 1 16 ? -7.828 -29.734 1.961 1 74.62 16 GLY B C 1
ATOM 2768 O O . GLY B 1 16 ? -6.871 -30.328 2.455 1 74.62 16 GLY B O 1
ATOM 2769 N N . ASP B 1 17 ? -7.727 -28.547 1.471 1 71.88 17 ASP B N 1
ATOM 2770 C CA . ASP B 1 17 ? -6.457 -27.828 1.469 1 71.88 17 ASP B CA 1
ATOM 2771 C C . ASP B 1 17 ? -6.352 -26.891 2.666 1 71.88 17 ASP B C 1
ATOM 2773 O O . ASP B 1 17 ? -6.422 -25.672 2.51 1 71.88 17 ASP B O 1
ATOM 2777 N N . LYS B 1 18 ? -6.027 -27.375 3.793 1 72.38 18 LYS B N 1
ATOM 2778 C CA . LYS B 1 18 ? -6.062 -26.672 5.07 1 72.38 18 LYS B CA 1
ATOM 2779 C C . LYS B 1 18 ? -5.008 -25.562 5.113 1 72.38 18 LYS B C 1
ATOM 2781 O O . LYS B 1 18 ? -5.277 -24.469 5.602 1 72.38 18 LYS B O 1
ATOM 2786 N N . ARG B 1 19 ? -3.973 -25.844 4.586 1 68.75 19 ARG B N 1
ATOM 2787 C CA . ARG B 1 19 ? -2.885 -24.875 4.668 1 68.75 19 ARG B CA 1
ATOM 2788 C C . ARG B 1 19 ? -3.195 -23.641 3.836 1 68.75 19 ARG B C 1
ATOM 2790 O O . ARG B 1 19 ? -3.051 -22.516 4.316 1 68.75 19 ARG B O 1
ATOM 2797 N N . SER B 1 20 ? -3.635 -23.906 2.652 1 68.62 20 SER B N 1
ATOM 2798 C CA . SER B 1 20 ? -3.941 -22.781 1.776 1 68.62 20 SER B CA 1
ATOM 2799 C C . SER B 1 20 ? -5.113 -21.969 2.311 1 68.62 20 SER B C 1
ATOM 2801 O O . SER B 1 20 ? -5.102 -20.734 2.246 1 68.62 20 SER B O 1
ATOM 2803 N N . ILE B 1 21 ? -5.953 -22.703 2.934 1 70.38 21 ILE B N 1
ATOM 2804 C CA . ILE B 1 21 ? -7.141 -22.031 3.457 1 70.38 21 ILE B CA 1
ATOM 2805 C C . ILE B 1 21 ? -6.77 -21.188 4.668 1 70.38 21 ILE B C 1
ATOM 2807 O O . ILE B 1 21 ? -7.238 -20.047 4.805 1 70.38 21 ILE B O 1
ATOM 2811 N N . ALA B 1 22 ? -5.941 -21.734 5.461 1 72.25 22 ALA B N 1
ATOM 2812 C CA . ALA B 1 22 ? -5.523 -21.016 6.66 1 72.25 22 ALA B CA 1
ATOM 2813 C C . ALA B 1 22 ? -4.832 -19.703 6.293 1 72.25 22 ALA B C 1
ATOM 2815 O O . ALA B 1 22 ? -5.129 -18.656 6.867 1 72.25 22 ALA B O 1
ATOM 2816 N N . LEU B 1 23 ? -3.99 -19.781 5.324 1 72.75 23 LEU B N 1
ATOM 2817 C CA . LEU B 1 23 ? -3.227 -18.594 4.961 1 72.75 23 LEU B CA 1
ATOM 2818 C C . LEU B 1 23 ? -4.121 -17.562 4.281 1 72.75 23 LEU B C 1
ATOM 2820 O O . LEU B 1 23 ? -3.947 -16.359 4.484 1 72.75 23 LEU B O 1
ATOM 2824 N N . MET B 1 24 ? -5.16 -18.125 3.711 1 72.94 24 MET B N 1
ATOM 2825 C CA . MET B 1 24 ? -6.078 -17.234 3.01 1 72.94 24 MET B CA 1
ATOM 2826 C C . MET B 1 24 ? -6.91 -16.422 4 1 72.94 24 MET B C 1
ATOM 2828 O O . MET B 1 24 ? -7.297 -15.289 3.713 1 72.94 24 MET B O 1
ATOM 2832 N N . PHE B 1 25 ? -7.059 -17.016 5.16 1 79.5 25 PHE B N 1
ATOM 2833 C CA . PHE B 1 25 ? -7.879 -16.328 6.156 1 79.5 25 PHE B CA 1
ATOM 2834 C C . PHE B 1 25 ? -7.008 -15.531 7.117 1 79.5 25 PHE B C 1
ATOM 2836 O O . PHE B 1 25 ? -7.395 -14.445 7.555 1 79.5 25 PHE B O 1
ATOM 2843 N N . VAL B 1 26 ? -5.844 -15.992 7.297 1 85 26 VAL B N 1
ATOM 2844 C CA . VAL B 1 26 ? -4.988 -15.414 8.336 1 85 26 VAL B CA 1
ATOM 2845 C C . VAL B 1 26 ? -4.258 -14.195 7.781 1 85 26 VAL B C 1
ATOM 2847 O O . VAL B 1 26 ? -4.082 -13.203 8.484 1 85 26 VAL B O 1
ATOM 2850 N N . ALA B 1 27 ? -3.943 -14.234 6.539 1 86.75 27 ALA B N 1
ATOM 2851 C CA . ALA B 1 27 ? -3.092 -13.195 5.957 1 86.75 27 ALA B CA 1
ATOM 2852 C C . ALA B 1 27 ? -3.787 -11.844 5.977 1 86.75 27 ALA B C 1
ATOM 2854 O O . ALA B 1 27 ? -3.221 -10.852 6.445 1 86.75 27 ALA B O 1
ATOM 2855 N N . PRO B 1 28 ? -5.02 -11.773 5.586 1 87.62 28 PRO B N 1
ATOM 2856 C CA . PRO B 1 28 ? -5.684 -10.469 5.609 1 87.62 28 PRO B CA 1
ATOM 2857 C C . PRO B 1 28 ? -5.84 -9.906 7.023 1 87.62 28 PRO B C 1
ATOM 2859 O O . PRO B 1 28 ? -5.699 -8.703 7.234 1 87.62 28 PRO B O 1
ATOM 2862 N N . VAL B 1 29 ? -6.109 -10.773 7.938 1 91.5 29 VAL B N 1
ATOM 2863 C CA . VAL B 1 29 ? -6.273 -10.359 9.328 1 91.5 29 VAL B CA 1
ATOM 2864 C C . VAL B 1 29 ? -4.934 -9.875 9.883 1 91.5 29 VAL B C 1
ATOM 2866 O O . VAL B 1 29 ? -4.875 -8.852 10.57 1 91.5 29 VAL B O 1
ATOM 2869 N N . PHE B 1 30 ? -3.924 -10.555 9.516 1 90.38 30 PHE B N 1
ATOM 2870 C CA . PHE B 1 30 ? -2.578 -10.203 9.953 1 90.38 30 PHE B CA 1
ATOM 2871 C C . PHE B 1 30 ? -2.172 -8.844 9.406 1 90.38 30 PHE B C 1
ATOM 2873 O O . PHE B 1 30 ? -1.681 -7.988 10.148 1 90.38 30 PHE B O 1
ATOM 2880 N N . VAL B 1 31 ? -2.406 -8.672 8.133 1 89.75 31 VAL B N 1
ATOM 2881 C CA . VAL B 1 31 ? -2.025 -7.426 7.477 1 89.75 31 VAL B CA 1
ATOM 2882 C C . VAL B 1 31 ? -2.814 -6.262 8.07 1 89.75 31 VAL B C 1
ATOM 2884 O O . VAL B 1 31 ? -2.254 -5.195 8.336 1 89.75 31 VAL B O 1
ATOM 2887 N N . MET B 1 32 ? -4.062 -6.488 8.352 1 91.06 32 MET B N 1
ATOM 2888 C CA . MET B 1 32 ? -4.902 -5.457 8.953 1 91.06 32 MET B CA 1
ATOM 2889 C C . MET B 1 32 ? -4.422 -5.117 10.359 1 91.06 32 MET B C 1
ATOM 2891 O O . MET B 1 32 ? -4.441 -3.951 10.758 1 91.06 32 MET B O 1
ATOM 2895 N N . TYR B 1 33 ? -4.027 -6.113 11.016 1 91.31 33 TYR B N 1
ATOM 2896 C CA . TYR B 1 33 ? -3.51 -5.895 12.359 1 91.31 33 TYR B CA 1
ATOM 2897 C C . TYR B 1 33 ? -2.238 -5.059 12.328 1 91.31 33 TYR B C 1
ATOM 2899 O O . TYR B 1 33 ? -2.09 -4.109 13.102 1 91.31 33 TYR B O 1
ATOM 2907 N N . LEU B 1 34 ? -1.409 -5.426 11.492 1 89.25 34 LEU B N 1
ATOM 2908 C CA . LEU B 1 34 ? -0.148 -4.703 11.367 1 89.25 34 LEU B CA 1
ATOM 2909 C C . LEU B 1 34 ? -0.39 -3.248 10.977 1 89.25 34 LEU B C 1
ATOM 2911 O O . LEU B 1 34 ? 0.232 -2.342 11.539 1 89.25 34 LEU B O 1
ATOM 2915 N N . LEU B 1 35 ? -1.257 -3.09 10.039 1 88.56 35 LEU B N 1
ATOM 2916 C CA . LEU B 1 35 ? -1.569 -1.738 9.586 1 88.56 35 LEU B CA 1
ATOM 2917 C C . LEU B 1 35 ? -2.184 -0.92 10.719 1 88.56 35 LEU B C 1
ATOM 2919 O O . LEU B 1 35 ? -1.892 0.27 10.859 1 88.56 35 LEU B O 1
ATOM 2923 N N . SER B 1 36 ? -3.021 -1.56 11.445 1 89.38 36 SER B N 1
ATOM 2924 C CA . SER B 1 36 ? -3.629 -0.885 12.594 1 89.38 36 SER B CA 1
ATOM 2925 C C . SER B 1 36 ? -2.572 -0.425 13.586 1 89.38 36 SER B C 1
ATOM 2927 O O . SER B 1 36 ? -2.615 0.71 14.07 1 89.38 36 SER B O 1
ATOM 2929 N N . ALA B 1 37 ? -1.648 -1.237 13.828 1 86.62 37 ALA B N 1
ATOM 2930 C CA . ALA B 1 37 ? -0.592 -0.929 14.789 1 86.62 37 ALA B CA 1
ATOM 2931 C C . ALA B 1 37 ? 0.267 0.235 14.305 1 86.62 37 ALA B C 1
ATOM 2933 O O . ALA B 1 37 ? 0.66 1.097 15.094 1 86.62 37 ALA B O 1
ATOM 2934 N N . ILE B 1 38 ? 0.443 0.322 13.07 1 84.69 38 ILE B N 1
ATOM 2935 C CA . ILE B 1 38 ? 1.344 1.314 12.492 1 84.69 38 ILE B CA 1
ATOM 2936 C C . ILE B 1 38 ? 0.615 2.648 12.344 1 84.69 38 ILE B C 1
ATOM 2938 O O . ILE B 1 38 ? 1.148 3.697 12.711 1 84.69 38 ILE B O 1
ATOM 2942 N N . LEU B 1 39 ? -0.554 2.578 11.852 1 82.56 39 LEU B N 1
ATOM 2943 C CA . LEU B 1 39 ? -1.284 3.805 11.555 1 82.56 39 LEU B CA 1
ATOM 2944 C C . LEU B 1 39 ? -1.82 4.445 12.828 1 82.56 39 LEU B C 1
ATOM 2946 O O . LEU B 1 39 ? -2.09 5.648 12.859 1 82.56 39 LEU B O 1
ATOM 2950 N N . SER B 1 40 ? -1.986 3.6 13.797 1 79.75 40 SER B N 1
ATOM 2951 C CA . SER B 1 40 ? -2.477 4.137 15.07 1 79.75 40 SER B CA 1
ATOM 2952 C C . SER B 1 40 ? -1.342 4.742 15.883 1 79.75 40 SER B C 1
ATOM 2954 O O . SER B 1 40 ? -1.577 5.324 16.953 1 79.75 40 SER B O 1
ATOM 2956 N N . SER B 1 41 ? -0.141 4.609 15.344 1 75.06 41 SER B N 1
ATOM 2957 C CA . SER B 1 41 ? 1.014 5.078 16.109 1 75.06 41 SER B CA 1
ATOM 2958 C C . SER B 1 41 ? 1.455 6.461 15.641 1 75.06 41 SER B C 1
ATOM 2960 O O . SER B 1 41 ? 2.465 6.988 16.109 1 75.06 41 SER B O 1
ATOM 2962 N N . ALA B 1 42 ? 0.702 6.996 14.711 1 69.31 42 ALA B N 1
ATOM 2963 C CA . ALA B 1 42 ? 1.11 8.305 14.203 1 69.31 42 ALA B CA 1
ATOM 2964 C C . ALA B 1 42 ? 1.21 9.32 15.336 1 69.31 42 ALA B C 1
ATOM 2966 O O . ALA B 1 42 ? 0.373 9.344 16.234 1 69.31 42 ALA B O 1
ATOM 2967 N N . THR B 1 43 ? 2.297 9.953 15.352 1 65.25 43 THR B N 1
ATOM 2968 C CA . THR B 1 43 ? 2.555 10.93 16.406 1 65.25 43 THR B CA 1
ATOM 2969 C C . THR B 1 43 ? 1.788 12.219 16.141 1 65.25 43 THR B C 1
ATOM 2971 O O . THR B 1 43 ? 1.684 12.664 15 1 65.25 43 THR B O 1
ATOM 2974 N N . THR B 1 44 ? 1.195 12.695 17.172 1 68.25 44 THR B N 1
ATOM 2975 C CA . THR B 1 44 ? 0.481 13.961 17.094 1 68.25 44 THR B CA 1
ATOM 2976 C C . THR B 1 44 ? 1.257 15.07 17.812 1 68.25 44 THR B C 1
ATOM 2978 O O . THR B 1 44 ? 0.868 16.234 17.75 1 68.25 44 THR B O 1
ATOM 2981 N N . THR B 1 45 ? 2.482 14.719 18.391 1 79.69 45 THR B N 1
ATOM 2982 C CA . THR B 1 45 ? 3.281 15.695 19.125 1 79.69 45 THR B CA 1
ATOM 2983 C C . THR B 1 45 ? 4.719 15.703 18.609 1 79.69 45 THR B C 1
ATOM 2985 O O . THR B 1 45 ? 5.41 14.688 18.672 1 79.69 45 THR B O 1
ATOM 2988 N N . PRO B 1 46 ? 5.094 16.828 18.125 1 85.25 46 PRO B N 1
ATOM 2989 C CA . PRO B 1 46 ? 6.469 16.906 17.625 1 85.25 46 PRO B CA 1
ATOM 2990 C C . PRO B 1 46 ? 7.496 17.031 18.734 1 85.25 46 PRO B C 1
ATOM 2992 O O . PRO B 1 46 ? 7.164 17.5 19.828 1 85.25 46 PRO B O 1
ATOM 2995 N N . ASN B 1 47 ? 8.703 16.594 18.516 1 89.62 47 ASN B N 1
ATOM 2996 C CA . ASN B 1 47 ? 9.852 16.828 19.391 1 89.62 47 ASN B CA 1
ATOM 2997 C C . ASN B 1 47 ? 10.617 18.078 18.969 1 89.62 47 ASN B C 1
ATOM 2999 O O . ASN B 1 47 ? 11.141 18.141 17.844 1 89.62 47 ASN B O 1
ATOM 3003 N N . ILE B 1 48 ? 10.664 19.016 19.859 1 91.69 48 ILE B N 1
ATOM 3004 C CA . ILE B 1 48 ? 11.281 20.281 19.5 1 91.69 48 ILE B CA 1
ATOM 3005 C C . ILE B 1 48 ? 12.383 20.625 20.5 1 91.69 48 ILE B C 1
ATOM 3007 O O . ILE B 1 48 ? 12.172 20.578 21.703 1 91.69 48 ILE B O 1
ATOM 3011 N N . ASP B 1 49 ? 13.516 20.906 19.969 1 92.38 49 ASP B N 1
ATOM 3012 C CA . ASP B 1 49 ? 14.617 21.391 20.797 1 92.38 49 ASP B CA 1
ATOM 3013 C C . ASP B 1 49 ? 14.578 22.906 20.922 1 92.38 49 ASP B C 1
ATOM 3015 O O . ASP B 1 49 ? 14.422 23.609 19.922 1 92.38 49 ASP B O 1
ATOM 3019 N N . LEU B 1 50 ? 14.703 23.375 22.156 1 92.62 50 LEU B N 1
ATOM 3020 C CA . LEU B 1 50 ? 14.656 24.812 22.406 1 92.62 50 LEU B CA 1
ATOM 3021 C C . LEU B 1 50 ? 16.016 25.328 22.891 1 92.62 50 LEU B C 1
ATOM 3023 O O . LEU B 1 50 ? 16.688 24.672 23.688 1 92.62 50 LEU B O 1
ATOM 3027 N N . ILE B 1 51 ? 16.328 26.469 22.266 1 90.25 51 ILE B N 1
ATOM 3028 C CA . ILE B 1 51 ? 17.562 27.125 22.672 1 90.25 51 ILE B CA 1
ATOM 3029 C C . ILE B 1 51 ? 17.25 28.547 23.125 1 90.25 51 ILE B C 1
ATOM 3031 O O . ILE B 1 51 ? 16.75 29.359 22.344 1 90.25 51 ILE B O 1
ATOM 3035 N N . SER B 1 52 ? 17.641 28.953 24.328 1 87.25 52 SER B N 1
ATOM 3036 C CA . SER B 1 52 ? 17.562 30.297 24.891 1 87.25 52 SER B CA 1
ATOM 3037 C C . SER B 1 52 ? 16.141 30.844 24.797 1 87.25 52 SER B C 1
ATOM 3039 O O . SER B 1 52 ? 15.953 32.031 24.469 1 87.25 52 SER B O 1
ATOM 3041 N N . ALA B 1 53 ? 15.188 29.984 25.016 1 86.25 53 ALA B N 1
ATOM 3042 C CA . ALA B 1 53 ? 13.789 30.406 24.938 1 86.25 53 ALA B CA 1
ATOM 3043 C C . ALA B 1 53 ? 13.289 30.922 26.281 1 86.25 53 ALA B C 1
ATOM 3045 O O . ALA B 1 53 ? 13.656 30.391 27.328 1 86.25 53 ALA B O 1
ATOM 3046 N N . PRO B 1 54 ? 12.5 31.922 26.203 1 86.12 54 PRO B N 1
ATOM 3047 C CA . PRO B 1 54 ? 11.898 32.406 27.453 1 86.12 54 PRO B CA 1
ATOM 3048 C C . PRO B 1 54 ? 11.016 31.344 28.125 1 86.12 54 PRO B C 1
ATOM 3050 O O . PRO B 1 54 ? 10.383 30.547 27.438 1 86.12 54 PRO B O 1
ATOM 3053 N N . PRO B 1 55 ? 11.008 31.375 29.438 1 86.56 55 PRO B N 1
ATOM 3054 C CA . PRO B 1 55 ? 10.273 30.344 30.188 1 86.56 55 PRO B CA 1
ATOM 3055 C C . PRO B 1 55 ? 8.797 30.281 29.812 1 86.56 55 PRO B C 1
ATOM 3057 O O . PRO B 1 55 ? 8.227 29.188 29.75 1 86.56 55 PRO B O 1
ATOM 3060 N N . ILE B 1 56 ? 8.273 31.406 29.5 1 81.75 56 ILE B N 1
ATOM 3061 C CA . ILE B 1 56 ? 6.848 31.438 29.172 1 81.75 56 ILE B CA 1
ATOM 3062 C C . ILE B 1 56 ? 6.605 30.672 27.875 1 81.75 56 ILE B C 1
ATOM 3064 O O . ILE B 1 56 ? 5.613 29.953 27.75 1 81.75 56 ILE B O 1
ATOM 3068 N N . TYR B 1 57 ? 7.492 30.859 27 1 83.31 57 TYR B N 1
ATOM 3069 C CA . TYR B 1 57 ? 7.391 30.172 25.703 1 83.31 57 TYR B CA 1
ATOM 3070 C C . TYR B 1 57 ? 7.566 28.672 25.875 1 83.31 57 TYR B C 1
ATOM 3072 O O . TYR B 1 57 ? 6.875 27.891 25.219 1 83.31 57 TYR B O 1
ATOM 3080 N N . VAL B 1 58 ? 8.461 28.344 26.766 1 85.38 58 VAL B N 1
ATOM 3081 C CA . VAL B 1 58 ? 8.734 26.922 27.016 1 85.38 58 VAL B CA 1
ATOM 3082 C C . VAL B 1 58 ? 7.492 26.25 27.609 1 85.38 58 VAL B C 1
ATOM 3084 O O . VAL B 1 58 ? 7.105 25.172 27.172 1 85.38 58 VAL B O 1
ATOM 3087 N N . GLU B 1 59 ? 6.91 26.844 28.5 1 86.06 59 GLU B N 1
ATOM 3088 C CA . GLU B 1 59 ? 5.723 26.312 29.156 1 86.06 59 GLU B CA 1
ATOM 3089 C C . GLU B 1 59 ? 4.574 26.141 28.172 1 86.06 59 GLU B C 1
ATOM 3091 O O . GLU B 1 59 ? 3.875 25.125 28.203 1 86.06 59 GLU B O 1
ATOM 3096 N N . LYS B 1 60 ? 4.43 27.078 27.312 1 82.19 60 LYS B N 1
ATOM 3097 C CA . LYS B 1 60 ? 3.348 27.031 26.328 1 82.19 60 LYS B CA 1
ATOM 3098 C C . LYS B 1 60 ? 3.6 25.938 25.297 1 82.19 60 LYS B C 1
ATOM 3100 O O . LYS B 1 60 ? 2.684 25.188 24.922 1 82.19 60 LYS B O 1
ATOM 3105 N N . LEU B 1 61 ? 4.816 25.875 24.906 1 85.81 61 LEU B N 1
ATOM 3106 C CA . LEU B 1 61 ? 5.172 24.906 23.875 1 85.81 61 LEU B CA 1
ATOM 3107 C C . LEU B 1 61 ? 5.094 23.484 24.406 1 85.81 61 LEU B C 1
ATOM 3109 O O . LEU B 1 61 ? 4.746 22.562 23.656 1 85.81 61 LEU B O 1
ATOM 3113 N N . GLN B 1 62 ? 5.391 23.281 25.672 1 87.69 62 GLN B N 1
ATOM 3114 C CA . GLN B 1 62 ? 5.379 21.969 26.297 1 87.69 62 GLN B CA 1
ATOM 3115 C C . GLN B 1 62 ? 3.977 21.359 26.297 1 87.69 62 GLN B C 1
ATOM 3117 O O . GLN B 1 62 ? 3.82 20.14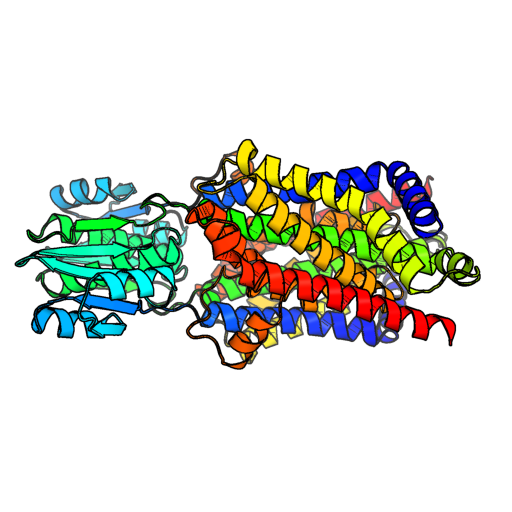1 26.359 1 87.69 62 GLN B O 1
ATOM 3122 N N . THR B 1 63 ? 3.02 22.188 26.141 1 83.31 63 THR B N 1
ATOM 3123 C CA . THR B 1 63 ? 1.639 21.719 26.109 1 83.31 63 THR B CA 1
ATOM 3124 C C . THR B 1 63 ? 1.33 21.016 24.781 1 83.31 63 THR B C 1
ATOM 3126 O O . THR B 1 63 ? 0.465 20.141 24.734 1 83.31 63 THR B O 1
ATOM 3129 N N . PHE B 1 64 ? 2.125 21.406 23.781 1 83.31 64 PHE B N 1
ATOM 3130 C CA . PHE B 1 64 ? 1.758 20.938 22.453 1 83.31 64 PHE B CA 1
ATOM 3131 C C . PHE B 1 64 ? 2.891 20.125 21.844 1 83.31 64 PHE B C 1
ATOM 3133 O O . PHE B 1 64 ? 2.715 19.5 20.781 1 83.31 64 PHE B O 1
ATOM 3140 N N . ALA B 1 65 ? 4.027 20.188 22.5 1 87.94 65 ALA B N 1
ATOM 3141 C CA . ALA B 1 65 ? 5.188 19.5 21.938 1 87.94 65 ALA B CA 1
ATOM 3142 C C . ALA B 1 65 ? 6.082 18.938 23.031 1 87.94 65 ALA B C 1
ATOM 3144 O O . ALA B 1 65 ? 5.973 19.312 24.188 1 87.94 65 ALA B O 1
ATOM 3145 N N . ASN B 1 66 ? 6.809 17.906 22.734 1 90.56 66 ASN B N 1
ATOM 3146 C CA . ASN B 1 66 ? 7.895 17.453 23.594 1 90.56 66 ASN B CA 1
ATOM 3147 C C . ASN B 1 66 ? 9.117 18.359 23.469 1 90.56 66 ASN B C 1
ATOM 3149 O O . ASN B 1 66 ? 9.805 18.344 22.453 1 90.56 66 ASN B O 1
ATOM 3153 N N . VAL B 1 67 ? 9.336 19.031 24.531 1 92.44 67 VAL B N 1
ATOM 3154 C CA . VAL B 1 67 ? 10.367 20.062 24.453 1 92.44 67 VAL B CA 1
ATOM 3155 C C . VAL B 1 67 ? 11.633 19.578 25.156 1 92.44 67 VAL B C 1
ATOM 3157 O O . VAL B 1 67 ? 11.562 18.984 26.234 1 92.44 67 VAL B O 1
ATOM 3160 N N . ASN B 1 68 ? 12.695 19.672 24.5 1 92.38 68 ASN B N 1
ATOM 3161 C CA . ASN B 1 68 ? 14.023 19.406 25.062 1 92.38 68 ASN B CA 1
ATOM 3162 C C . ASN B 1 68 ? 14.891 20.672 25.031 1 92.38 68 ASN B C 1
ATOM 3164 O O . ASN B 1 68 ? 15.109 21.266 23.984 1 92.38 68 ASN B O 1
ATOM 3168 N N . LYS B 1 69 ? 15.344 21 26.172 1 92.75 69 LYS B N 1
ATOM 3169 C CA . LYS B 1 69 ? 16.203 22.172 26.25 1 92.75 69 LYS B CA 1
ATOM 3170 C C . LYS B 1 69 ? 17.641 21.828 25.922 1 92.75 69 LYS B C 1
ATOM 3172 O O . LYS B 1 69 ? 18.234 20.922 26.531 1 92.75 69 LYS B O 1
ATOM 3177 N N . VAL B 1 70 ? 18.109 22.484 24.938 1 91.44 70 VAL B N 1
ATOM 3178 C CA . VAL B 1 70 ? 19.469 22.219 24.469 1 91.44 70 VAL B CA 1
ATOM 3179 C C . VAL B 1 70 ? 20.328 23.469 24.656 1 91.44 70 VAL B C 1
ATOM 3181 O O . VAL B 1 70 ? 19.828 24.578 24.516 1 91.44 70 VAL B O 1
ATOM 3184 N N . SER B 1 71 ? 21.625 23.25 24.875 1 89 71 SER B N 1
ATOM 3185 C CA . SER B 1 71 ? 22.516 24.344 25.266 1 89 71 SER B CA 1
ATOM 3186 C C . SER B 1 71 ? 23.016 25.094 24.031 1 89 71 SER B C 1
ATOM 3188 O O . SER B 1 71 ? 23.266 26.297 24.109 1 89 71 SER B O 1
ATOM 3190 N N . ASN B 1 72 ? 23.203 24.375 22.938 1 89.25 72 ASN B N 1
ATOM 3191 C CA . ASN B 1 72 ? 23.781 25.031 21.766 1 89.25 72 ASN B CA 1
ATOM 3192 C C . ASN B 1 72 ? 23.125 24.547 20.484 1 89.25 72 ASN B C 1
ATOM 3194 O O . ASN B 1 72 ? 22.469 23.5 20.453 1 89.25 72 ASN B O 1
ATOM 3198 N N . GLU B 1 73 ? 23.328 25.375 19.5 1 88.94 73 GLU B N 1
ATOM 3199 C CA . GLU B 1 73 ? 22.703 25.125 18.203 1 88.94 73 GLU B CA 1
ATOM 3200 C C . GLU B 1 73 ? 23.328 23.922 17.5 1 88.94 73 GLU B C 1
ATOM 3202 O O . GLU B 1 73 ? 22.672 23.219 16.75 1 88.94 73 GLU B O 1
ATOM 3207 N N . GLU B 1 74 ? 24.609 23.703 17.797 1 88.62 74 GLU B N 1
ATOM 3208 C CA . GLU B 1 74 ? 25.312 22.562 17.203 1 88.62 74 GLU B CA 1
ATOM 3209 C C . GLU B 1 74 ? 24.672 21.25 17.625 1 88.62 74 GLU B C 1
ATOM 3211 O O . GLU B 1 74 ? 24.484 20.344 16.812 1 88.62 74 GLU B O 1
ATOM 3216 N N . LEU B 1 75 ? 24.422 21.203 18.859 1 90.81 75 LEU B N 1
ATOM 3217 C CA . LEU B 1 75 ? 23.781 19.984 19.375 1 90.81 75 LEU B CA 1
ATOM 3218 C C . LEU B 1 75 ? 22.375 19.844 18.828 1 90.81 75 LEU B C 1
ATOM 3220 O O . LEU B 1 75 ? 21.938 18.734 18.516 1 90.81 75 LEU B O 1
ATOM 3224 N N . ALA B 1 76 ? 21.656 20.922 18.656 1 89.5 76 ALA B N 1
ATOM 3225 C CA . ALA B 1 76 ? 20.297 20.891 18.109 1 89.5 76 ALA B CA 1
ATOM 3226 C C . ALA B 1 76 ? 20.312 20.422 16.656 1 89.5 76 ALA B C 1
ATOM 3228 O O . ALA B 1 76 ? 19.438 19.656 16.234 1 89.5 76 ALA B O 1
ATOM 3229 N N . LEU B 1 77 ? 21.312 20.922 15.977 1 87.25 77 LEU B N 1
ATOM 3230 C CA . LEU B 1 77 ? 21.453 20.531 14.578 1 87.25 77 LEU B CA 1
ATOM 3231 C C . LEU B 1 77 ? 21.781 19.047 14.469 1 87.25 77 LEU B C 1
ATOM 3233 O O . LEU B 1 77 ? 21.297 18.359 13.57 1 87.25 77 LEU B O 1
ATOM 3237 N N . LYS B 1 78 ? 22.594 18.609 15.32 1 87.94 78 LYS B N 1
ATOM 3238 C CA . LYS B 1 78 ? 22.922 17.188 15.359 1 87.94 78 LYS B CA 1
ATOM 3239 C C . LYS B 1 78 ? 21.688 16.328 15.648 1 87.94 78 LYS B C 1
ATOM 3241 O O . LYS B 1 78 ? 21.453 15.32 14.984 1 87.94 78 LYS B O 1
ATOM 3246 N N . ASN B 1 79 ? 20.891 16.766 16.625 1 89.44 79 ASN B N 1
ATOM 3247 C CA . ASN B 1 79 ? 19.656 16.047 16.953 1 89.44 79 ASN B CA 1
ATOM 3248 C C . ASN B 1 79 ? 18.688 16.016 15.773 1 89.44 79 ASN B C 1
ATOM 3250 O O . ASN B 1 79 ? 18.016 15.016 15.555 1 89.44 79 ASN B O 1
ATOM 3254 N N . LEU B 1 80 ? 18.672 17.109 15.055 1 87.06 80 LEU B N 1
ATOM 3255 C CA . LEU B 1 80 ? 17.781 17.219 13.898 1 87.06 80 LEU B CA 1
ATOM 3256 C C . LEU B 1 80 ? 18.25 16.297 12.773 1 87.06 80 LEU B C 1
ATOM 3258 O O . LEU B 1 80 ? 17.438 15.609 12.141 1 87.06 80 LEU B O 1
ATOM 3262 N N . ASN B 1 81 ? 19.578 16.172 12.656 1 79.75 81 ASN B N 1
ATOM 3263 C CA . ASN B 1 81 ? 20.156 15.328 11.617 1 79.75 81 ASN B CA 1
ATOM 3264 C C . ASN B 1 81 ? 20 13.844 11.961 1 79.75 81 ASN B C 1
ATOM 3266 O O . ASN B 1 81 ? 19.828 13.016 11.062 1 79.75 81 ASN B O 1
ATOM 3270 N N . ASP B 1 82 ? 20.047 13.633 13.234 1 81.5 82 ASP B N 1
ATOM 3271 C CA . ASP B 1 82 ? 19.922 12.25 13.688 1 81.5 82 ASP B CA 1
ATOM 3272 C C . ASP B 1 82 ? 18.453 11.844 13.805 1 81.5 82 ASP B C 1
ATOM 3274 O O . ASP B 1 82 ? 18.141 10.742 14.25 1 81.5 82 ASP B O 1
ATOM 3278 N N . LYS B 1 83 ? 17.609 12.734 13.461 1 79 83 LYS B N 1
ATOM 3279 C CA . LYS B 1 83 ? 16.172 12.5 13.445 1 79 83 LYS B CA 1
ATOM 3280 C C . LYS B 1 83 ? 15.641 12.242 14.852 1 79 83 LYS B C 1
ATOM 3282 O O . LYS B 1 83 ? 14.602 11.602 15.023 1 79 83 LYS B O 1
ATOM 3287 N N . SER B 1 84 ? 16.406 12.742 15.82 1 84.69 84 SER B N 1
ATOM 3288 C CA . SER B 1 84 ? 15.945 12.648 17.203 1 84.69 84 SER B CA 1
ATOM 3289 C C . SER B 1 84 ? 14.969 13.773 17.531 1 84.69 84 SER B C 1
ATOM 3291 O O . SER B 1 84 ? 14.141 13.625 18.438 1 84.69 84 SER B O 1
ATOM 3293 N N . THR B 1 85 ? 15.109 14.875 16.844 1 89.12 85 THR B N 1
ATOM 3294 C CA . THR B 1 85 ? 14.211 16.016 16.984 1 89.12 85 THR B CA 1
ATOM 3295 C C . THR B 1 85 ? 13.609 16.406 15.641 1 89.12 85 THR B C 1
ATOM 3297 O O . THR B 1 85 ? 14.211 16.156 14.594 1 89.12 85 THR B O 1
ATOM 3300 N N . ASP B 1 86 ? 12.438 16.953 15.703 1 86.94 86 ASP B N 1
ATOM 3301 C CA . ASP B 1 86 ? 11.719 17.297 14.484 1 86.94 86 ASP B CA 1
ATOM 3302 C C . ASP B 1 86 ? 12.039 18.719 14.039 1 86.94 86 ASP B C 1
ATOM 3304 O O . ASP B 1 86 ? 11.906 19.047 12.859 1 86.94 86 ASP B O 1
ATOM 3308 N N . ALA B 1 87 ? 12.359 19.562 15.031 1 86.62 87 ALA B N 1
ATOM 3309 C CA . ALA B 1 87 ? 12.719 20.953 14.789 1 86.62 87 ALA B CA 1
ATOM 3310 C C . ALA B 1 87 ? 13.461 21.547 15.984 1 86.62 87 ALA B C 1
ATOM 3312 O O . ALA B 1 87 ? 13.438 20.969 17.078 1 86.62 87 ALA B O 1
ATOM 3313 N N . TYR B 1 88 ? 14.195 22.562 15.734 1 88.38 88 TYR B N 1
ATOM 3314 C CA . TYR B 1 88 ? 14.734 23.312 16.859 1 88.38 88 TYR B CA 1
ATOM 3315 C C . TYR B 1 88 ? 14.484 24.812 16.688 1 88.38 88 TYR B C 1
ATOM 3317 O O . TYR B 1 88 ? 14.398 25.297 15.57 1 88.38 88 TYR B O 1
ATOM 3325 N N . ILE B 1 89 ? 14.273 25.5 17.812 1 89.06 89 ILE B N 1
ATOM 3326 C CA . ILE B 1 89 ? 13.961 26.922 17.844 1 89.06 89 ILE B CA 1
ATOM 3327 C C . ILE B 1 89 ? 15.031 27.672 18.625 1 89.06 89 ILE B C 1
ATOM 3329 O O . ILE B 1 89 ? 15.344 27.312 19.766 1 89.06 89 ILE B O 1
ATOM 3333 N N . VAL B 1 90 ? 15.602 28.609 17.969 1 87.56 90 VAL B N 1
ATOM 3334 C CA . VAL B 1 90 ? 16.578 29.484 18.625 1 87.56 90 VAL B CA 1
ATOM 3335 C C . VAL B 1 90 ? 15.992 30.875 18.781 1 87.56 90 VAL B C 1
ATOM 3337 O O . VAL B 1 90 ? 15.422 31.438 17.844 1 87.56 90 VAL B O 1
ATOM 3340 N N . PHE B 1 91 ? 16.094 31.375 19.953 1 85.5 91 PHE B N 1
ATOM 3341 C CA . PHE B 1 91 ? 15.625 32.719 20.203 1 85.5 91 PHE B CA 1
ATOM 3342 C C . PHE B 1 91 ? 16.781 33.719 20.094 1 85.5 91 PHE B C 1
ATOM 3344 O O . PHE B 1 91 ? 17.766 33.625 20.812 1 85.5 91 PHE B O 1
ATOM 3351 N N . ILE B 1 92 ? 16.734 34.438 19.109 1 77.19 92 ILE B N 1
ATOM 3352 C CA . ILE B 1 92 ? 17.641 35.562 18.984 1 77.19 92 ILE B CA 1
ATOM 3353 C C . ILE B 1 92 ? 16.922 36.875 19.359 1 77.19 92 ILE B C 1
ATOM 3355 O O . ILE B 1 92 ? 16.125 37.375 18.578 1 77.19 92 ILE B O 1
ATOM 3359 N N . GLY B 1 93 ? 17.234 37.344 20.5 1 75.5 93 GLY B N 1
ATOM 3360 C CA . GLY B 1 93 ? 16.422 38.406 21.062 1 75.5 93 GLY B CA 1
ATOM 3361 C C . GLY B 1 93 ? 15.016 37.969 21.422 1 75.5 93 GLY B C 1
ATOM 3362 O O . GLY B 1 93 ? 14.836 37.094 22.266 1 75.5 93 GLY B O 1
ATOM 3363 N N . ASN B 1 94 ? 13.977 38.438 20.797 1 73.44 94 ASN B N 1
ATOM 3364 C CA . ASN B 1 94 ? 12.594 38.062 21.078 1 73.44 94 ASN B CA 1
ATOM 3365 C C . ASN B 1 94 ? 11.945 37.406 19.859 1 73.44 94 ASN B C 1
ATOM 3367 O O . ASN B 1 94 ? 10.727 37.188 19.844 1 73.44 94 ASN B O 1
ATOM 3371 N N . LYS B 1 95 ? 12.773 37 18.969 1 75.12 95 LYS B N 1
ATOM 3372 C CA . LYS B 1 95 ? 12.219 36.375 17.766 1 75.12 95 LYS B CA 1
ATOM 3373 C C . LYS B 1 95 ? 12.648 34.938 17.641 1 75.12 95 LYS B C 1
ATOM 3375 O O . LYS B 1 95 ? 13.844 34.625 17.672 1 75.12 95 LYS B O 1
ATOM 3380 N N . PRO B 1 96 ? 11.688 34.125 17.594 1 82.69 96 PRO B N 1
ATOM 3381 C CA . PRO B 1 96 ? 12.031 32.688 17.453 1 82.69 96 PRO B CA 1
ATOM 3382 C C . PRO B 1 96 ? 12.367 32.312 16 1 82.69 96 PRO B C 1
ATOM 3384 O O . PRO B 1 96 ? 11.656 32.719 15.078 1 82.69 96 PRO B O 1
ATOM 3387 N N . LYS B 1 97 ? 13.523 31.703 15.805 1 81.94 97 LYS B N 1
ATOM 3388 C CA . LYS B 1 97 ? 13.922 31.109 14.531 1 81.94 97 LYS B CA 1
ATOM 3389 C C . LYS B 1 97 ? 13.758 29.594 14.562 1 81.94 97 LYS B C 1
ATOM 3391 O O . LYS B 1 97 ? 14.414 28.906 15.344 1 81.94 97 LYS B O 1
ATOM 3396 N N . VAL B 1 98 ? 12.836 29.125 13.727 1 86.06 98 VAL B N 1
ATOM 3397 C CA . VAL B 1 98 ? 12.508 27.703 13.711 1 86.06 98 VAL B CA 1
ATOM 3398 C C . VAL B 1 98 ? 13.203 27.016 12.539 1 86.06 98 VAL B C 1
ATOM 3400 O O . VAL B 1 98 ? 13.125 27.484 11.398 1 86.06 98 VAL B O 1
ATOM 3403 N N . THR B 1 99 ? 13.984 26 12.805 1 83 99 THR B N 1
ATOM 3404 C CA . THR B 1 99 ? 14.641 25.219 11.766 1 83 99 THR B CA 1
ATOM 3405 C C . THR B 1 99 ? 14.086 23.797 11.719 1 83 99 THR B C 1
ATOM 3407 O O . THR B 1 99 ? 14.016 23.125 12.75 1 83 99 THR B O 1
ATOM 3410 N N . LEU B 1 100 ? 13.641 23.391 10.469 1 83.06 100 LEU B N 1
ATOM 3411 C CA . LEU B 1 100 ? 13.102 22.047 10.242 1 83.06 100 LEU B CA 1
ATOM 3412 C C . LEU B 1 100 ? 13.883 21.344 9.141 1 83.06 100 LEU B C 1
ATOM 3414 O O . LEU B 1 100 ? 14.57 21.984 8.344 1 83.06 100 LEU B O 1
ATOM 3418 N N . ASP B 1 101 ? 13.852 19.953 9.195 1 75.31 101 ASP B N 1
ATOM 3419 C CA . ASP B 1 101 ? 14.492 19.172 8.141 1 75.31 101 ASP B CA 1
ATOM 3420 C C . ASP B 1 101 ? 13.82 19.406 6.793 1 75.31 101 ASP B C 1
ATOM 3422 O O . ASP B 1 101 ? 14.5 19.609 5.781 1 75.31 101 ASP B O 1
ATOM 3426 N N . GLY B 1 102 ? 12.492 19.453 6.723 1 69.56 102 GLY B N 1
ATOM 3427 C CA . GLY B 1 102 ? 11.727 19.797 5.539 1 69.56 102 GLY B CA 1
ATOM 3428 C C . GLY B 1 102 ? 11.586 18.641 4.562 1 69.56 102 GLY B C 1
ATOM 3429 O O . GLY B 1 102 ? 10.891 18.766 3.553 1 69.56 102 GLY B O 1
ATOM 3430 N N . ALA B 1 103 ? 12.258 17.516 4.855 1 69.94 103 ALA B N 1
ATOM 3431 C CA . ALA B 1 103 ? 12.227 16.359 3.947 1 69.94 103 ALA B CA 1
ATOM 3432 C C . ALA B 1 103 ? 10.961 15.531 4.164 1 69.94 103 ALA B C 1
ATOM 3434 O O . ALA B 1 103 ? 10.617 14.688 3.334 1 69.94 103 ALA B O 1
ATOM 3435 N N . ASP B 1 104 ? 10.289 15.766 5.254 1 71.12 104 ASP B N 1
ATOM 3436 C CA . ASP B 1 104 ? 9.055 15.055 5.582 1 71.12 104 ASP B CA 1
ATOM 3437 C C . ASP B 1 104 ? 7.891 16.031 5.762 1 71.12 104 ASP B C 1
ATOM 3439 O O . ASP B 1 104 ? 7.781 16.688 6.797 1 71.12 104 ASP B O 1
ATOM 3443 N N . PRO B 1 105 ? 7.094 16 4.816 1 69.5 105 PRO B N 1
ATOM 3444 C CA . PRO B 1 105 ? 6 16.969 4.902 1 69.5 105 PRO B CA 1
ATOM 3445 C C . PRO B 1 105 ? 5.09 16.734 6.105 1 69.5 105 PRO B C 1
ATOM 3447 O O . PRO B 1 105 ? 4.52 17.672 6.648 1 69.5 105 PRO B O 1
ATOM 3450 N N . SER B 1 106 ? 4.969 15.461 6.426 1 71.31 106 SER B N 1
ATOM 3451 C CA . SER B 1 106 ? 4.129 15.156 7.582 1 71.31 106 SER B CA 1
ATOM 3452 C C . SER B 1 106 ? 4.688 15.789 8.852 1 71.31 106 SER B C 1
ATOM 3454 O O . SER B 1 106 ? 3.943 16.359 9.648 1 71.31 106 SER B O 1
ATOM 3456 N N . ILE B 1 107 ? 5.973 15.742 9.016 1 73.19 107 ILE B N 1
ATOM 3457 C CA . ILE B 1 107 ? 6.629 16.328 10.18 1 73.19 107 ILE B CA 1
ATOM 3458 C C . ILE B 1 107 ? 6.602 17.844 10.078 1 73.19 107 ILE B C 1
ATOM 3460 O O . ILE B 1 107 ? 6.371 18.547 11.07 1 73.19 107 ILE B O 1
ATOM 3464 N N . THR B 1 108 ? 6.84 18.328 8.883 1 74.19 108 THR B N 1
ATOM 3465 C CA . THR B 1 108 ? 6.809 19.766 8.656 1 74.19 108 THR B CA 1
ATOM 3466 C C . THR B 1 108 ? 5.449 20.344 9.047 1 74.19 108 THR B C 1
ATOM 3468 O O . THR B 1 108 ? 5.371 21.328 9.781 1 74.19 108 THR B O 1
ATOM 3471 N N . SER B 1 109 ? 4.363 19.672 8.586 1 71.75 109 SER B N 1
ATOM 3472 C CA . SER B 1 109 ? 3.008 20.125 8.891 1 71.75 109 SER B CA 1
ATOM 3473 C C . SER B 1 109 ? 2.727 20.047 10.383 1 71.75 109 SER B C 1
ATOM 3475 O O . SER B 1 109 ? 2.082 20.938 10.945 1 71.75 109 SER B O 1
ATOM 3477 N N . LEU B 1 110 ? 3.211 19.016 10.992 1 74.81 110 LEU B N 1
ATOM 3478 C CA . LEU B 1 110 ? 3.012 18.828 12.422 1 74.81 110 LEU B CA 1
ATOM 3479 C C . LEU B 1 110 ? 3.648 19.953 13.219 1 74.81 110 LEU B C 1
ATOM 3481 O O . LEU B 1 110 ? 3.02 20.516 14.125 1 74.81 110 LEU B O 1
ATOM 3485 N N . VAL B 1 111 ? 4.848 20.344 12.938 1 76.56 111 VAL B N 1
ATOM 3486 C CA . VAL B 1 111 ? 5.586 21.375 13.648 1 76.56 111 VAL B CA 1
ATOM 3487 C C . VAL B 1 111 ? 4.918 22.734 13.414 1 76.56 111 VAL B C 1
ATOM 3489 O O . VAL B 1 111 ? 4.676 23.484 14.359 1 76.56 111 VAL B O 1
ATOM 3492 N N . ILE B 1 112 ? 4.594 23.016 12.227 1 73.75 112 ILE B N 1
ATOM 3493 C CA . ILE B 1 112 ? 3.986 24.297 11.883 1 73.75 112 ILE B CA 1
ATOM 3494 C C . ILE B 1 112 ? 2.637 24.438 12.578 1 73.75 112 ILE B C 1
ATOM 3496 O O . ILE B 1 112 ? 2.314 25.5 13.117 1 73.75 112 ILE B O 1
ATOM 3500 N N . ASN B 1 113 ? 1.874 23.312 12.539 1 74.06 113 ASN B N 1
ATOM 3501 C CA . ASN B 1 113 ? 0.582 23.328 13.219 1 74.06 113 ASN B CA 1
ATOM 3502 C C . ASN B 1 113 ? 0.738 23.594 14.719 1 74.06 113 ASN B C 1
ATOM 3504 O O . ASN B 1 113 ? -0.069 24.297 15.312 1 74.06 113 ASN B O 1
ATOM 3508 N N . THR B 1 114 ? 1.704 22.953 15.273 1 77.44 114 THR B N 1
ATOM 3509 C CA . THR B 1 114 ? 1.974 23.141 16.703 1 77.44 114 THR B CA 1
ATOM 3510 C C . THR B 1 114 ? 2.354 24.578 17 1 77.44 114 THR B C 1
ATOM 3512 O O . THR B 1 114 ? 1.879 25.172 17.969 1 77.44 114 THR B O 1
ATOM 3515 N N . LEU B 1 115 ? 3.191 25.203 16.172 1 75.75 115 LEU B N 1
ATOM 3516 C CA . LEU B 1 115 ? 3.611 26.594 16.344 1 75.75 115 LEU B CA 1
ATOM 3517 C C . LEU B 1 115 ? 2.43 27.531 16.188 1 75.75 115 LEU B C 1
ATOM 3519 O O . LEU B 1 115 ? 2.346 28.547 16.875 1 75.75 115 LEU B O 1
ATOM 3523 N N . ASN B 1 116 ? 1.603 27.156 15.328 1 70.5 116 ASN B N 1
ATOM 3524 C CA . ASN B 1 116 ? 0.412 27.969 15.109 1 70.5 116 ASN B CA 1
ATOM 3525 C C . ASN B 1 116 ? -0.535 27.922 16.297 1 70.5 116 ASN B C 1
ATOM 3527 O O . ASN B 1 116 ? -1.168 28.906 16.641 1 70.5 116 ASN B O 1
ATOM 3531 N N . LYS B 1 117 ? -0.669 26.703 16.875 1 72.25 117 LYS B N 1
ATOM 3532 C CA . LYS B 1 117 ? -1.492 26.578 18.078 1 72.25 117 LYS B CA 1
ATOM 3533 C C . LYS B 1 117 ? -0.967 27.469 19.203 1 72.25 117 LYS B C 1
ATOM 3535 O O . LYS B 1 117 ? -1.748 28 19.984 1 72.25 117 LYS B O 1
ATOM 3540 N N . LEU B 1 118 ? 0.272 27.578 19.25 1 70.06 118 LEU B N 1
ATOM 3541 C CA . LEU B 1 118 ? 0.912 28.422 20.266 1 70.06 118 LEU B CA 1
ATOM 3542 C C . LEU B 1 118 ? 0.604 29.891 20.016 1 70.06 118 LEU B C 1
ATOM 3544 O O . LEU B 1 118 ? 0.411 30.656 20.969 1 70.06 118 LEU B O 1
ATOM 3548 N N . SER B 1 119 ? 0.548 30.203 18.828 1 63.25 119 SER B N 1
ATOM 3549 C CA . SER B 1 119 ? 0.297 31.594 18.469 1 63.25 119 SER B CA 1
ATOM 3550 C C . SER B 1 119 ? -1.167 31.969 18.688 1 63.25 119 SER B C 1
ATOM 3552 O O . SER B 1 119 ? -1.482 33.125 19.016 1 63.25 119 SER B O 1
ATOM 3554 N N . LEU B 1 120 ? -2.174 31.031 18.438 1 56.19 120 LEU B N 1
ATOM 3555 C CA . LEU B 1 120 ? -3.6 31.281 18.625 1 56.19 120 LEU B CA 1
ATOM 3556 C C . LEU B 1 120 ? -3.924 31.484 20.109 1 56.19 120 LEU B C 1
ATOM 3558 O O . LEU B 1 120 ? -4.84 32.25 20.438 1 56.19 120 LEU B O 1
ATOM 3562 N N . ASN B 1 121 ? -3.41 30.547 20.953 1 51.22 121 ASN B N 1
ATOM 3563 C CA . ASN B 1 121 ? -3.779 30.703 22.359 1 51.22 121 ASN B CA 1
ATOM 3564 C C . ASN B 1 121 ? -3.48 32.094 22.859 1 51.22 121 ASN B C 1
ATOM 3566 O O . ASN B 1 121 ? -3.889 32.469 23.953 1 51.22 121 ASN B O 1
ATOM 3570 N N . SER B 1 122 ? -2.857 32.812 22.031 1 47.22 122 SER B N 1
ATOM 3571 C CA . SER B 1 122 ? -2.609 34.156 22.531 1 47.22 122 SER B CA 1
ATOM 3572 C C . SER B 1 122 ? -3.697 35.125 22.078 1 47.22 122 SER B C 1
ATOM 3574 O O . SER B 1 122 ? -3.797 36.25 22.578 1 47.22 122 SER B O 1
ATOM 3576 N N . THR B 1 123 ? -4.445 34.875 20.891 1 47.91 123 THR B N 1
ATOM 3577 C CA . THR B 1 123 ? -5.367 35.938 20.453 1 47.91 123 THR B CA 1
ATOM 3578 C C . THR B 1 123 ? -6.809 35.562 20.797 1 47.91 123 THR B C 1
ATOM 3580 O O . THR B 1 123 ? -7.152 34.375 20.844 1 47.91 123 THR B O 1
ATOM 3583 N N . THR B 1 124 ? -7.762 36.5 21.203 1 46.91 124 THR B N 1
ATOM 3584 C CA . THR B 1 124 ? -9.117 36.625 21.719 1 46.91 124 THR B CA 1
ATOM 3585 C C . THR B 1 124 ? -10.109 35.875 20.859 1 46.91 124 THR B C 1
ATOM 3587 O O . THR B 1 124 ? -11.219 35.562 21.297 1 46.91 124 THR B O 1
ATOM 3590 N N . GLN B 1 125 ? -10.156 35.875 19.516 1 48.62 125 GLN B N 1
ATOM 3591 C CA . GLN B 1 125 ? -11.336 35.406 18.781 1 48.62 125 GLN B CA 1
ATOM 3592 C C . GLN B 1 125 ? -11.156 34 18.25 1 48.62 125 GLN B C 1
ATOM 3594 O O . GLN B 1 125 ? -10.695 33.812 17.125 1 48.62 125 GLN B O 1
ATOM 3599 N N . LYS B 1 126 ? -11.25 32.969 19.062 1 55.5 126 LYS B N 1
ATOM 3600 C CA . LYS B 1 126 ? -11.055 31.562 18.734 1 55.5 126 LYS B CA 1
ATOM 3601 C C . LYS B 1 126 ? -12.273 31 17.984 1 55.5 126 LYS B C 1
ATOM 3603 O O . LYS B 1 126 ? -13.398 31.109 18.484 1 55.5 126 LYS B O 1
ATOM 3608 N N . PRO B 1 127 ? -12.141 30.5 16.703 1 56.47 127 PRO B N 1
ATOM 3609 C CA . PRO B 1 127 ? -13.297 29.906 16.016 1 56.47 127 PRO B CA 1
ATOM 3610 C C . PRO B 1 127 ? -13.82 28.656 16.719 1 56.47 127 PRO B C 1
ATOM 3612 O O . PRO B 1 127 ? -13.031 27.891 17.281 1 56.47 127 PRO B O 1
ATOM 3615 N N . GLU B 1 128 ? -15.188 28.609 16.969 1 61.59 128 GLU B N 1
ATOM 3616 C CA . GLU B 1 128 ? -15.844 27.406 17.453 1 61.59 128 GLU B CA 1
ATOM 3617 C C . GLU B 1 128 ? -15.891 26.312 16.391 1 61.59 128 GLU B C 1
ATOM 3619 O O . GLU B 1 128 ? -16.469 26.516 15.32 1 61.59 128 GLU B O 1
ATOM 3624 N N . ILE B 1 129 ? -15.156 25.266 16.562 1 63 129 ILE B N 1
ATOM 3625 C CA . ILE B 1 129 ? -15.055 24.188 15.578 1 63 129 ILE B CA 1
ATOM 3626 C C . ILE B 1 129 ? -16.047 23.078 15.922 1 63 129 ILE B C 1
ATOM 3628 O O . ILE B 1 129 ? -16.094 22.609 17.062 1 63 129 ILE B O 1
ATOM 3632 N N . SER B 1 130 ? -17.062 22.719 15.016 1 65.88 130 SER B N 1
ATOM 3633 C CA . SER B 1 130 ? -18.016 21.625 15.172 1 65.88 130 SER B CA 1
ATOM 3634 C C . SER B 1 130 ? -17.797 20.547 14.125 1 65.88 130 SER B C 1
ATOM 3636 O O . SER B 1 130 ? -17.469 20.844 12.969 1 65.88 130 SER B O 1
ATOM 3638 N N . PHE B 1 131 ? -17.828 19.328 14.555 1 62.38 131 PHE B N 1
ATOM 3639 C CA . PHE B 1 131 ? -17.672 18.188 13.672 1 62.38 131 PHE B CA 1
ATOM 3640 C C . PHE B 1 131 ? -19.016 17.516 13.414 1 62.38 131 PHE B C 1
ATOM 3642 O O . PHE B 1 131 ? -19.797 17.281 14.344 1 62.38 131 PHE B O 1
ATOM 3649 N N . LEU B 1 132 ? -19.359 17.422 12.117 1 62.69 132 LEU B N 1
ATOM 3650 C CA . LEU B 1 132 ? -20.578 16.688 11.773 1 62.69 132 LEU B CA 1
ATOM 3651 C C . LEU B 1 132 ? -20.406 15.195 12.047 1 62.69 132 LEU B C 1
ATOM 3653 O O . LEU B 1 132 ? -21.328 14.547 12.57 1 62.69 132 LEU B O 1
ATOM 3657 N N . HIS B 1 133 ? -19.297 14.82 11.5 1 65.75 133 HIS B N 1
ATOM 3658 C CA . HIS B 1 133 ? -18.906 13.422 11.672 1 65.75 133 HIS B CA 1
ATOM 3659 C C . HIS B 1 133 ? -17.484 13.312 12.203 1 65.75 133 HIS B C 1
ATOM 3661 O O . HIS B 1 133 ? -16.766 14.305 12.289 1 65.75 133 HIS B O 1
ATOM 3667 N N . GLY B 1 134 ? -17.109 12.211 12.703 1 60.66 134 GLY B N 1
ATOM 3668 C CA . GLY B 1 134 ? -15.75 12.047 13.188 1 60.66 134 GLY B CA 1
ATOM 3669 C C . GLY B 1 134 ? -15.414 12.969 14.344 1 60.66 134 GLY B C 1
ATOM 3670 O O . GLY B 1 134 ? -16.281 13.312 15.148 1 60.66 134 GLY B O 1
ATOM 3671 N N . SER B 1 135 ? -14.227 13.094 14.648 1 62.44 135 SER B N 1
ATOM 3672 C CA . SER B 1 135 ? -13.773 13.93 15.758 1 62.44 135 SER B CA 1
ATOM 3673 C C . SER B 1 135 ? -12.359 14.445 15.523 1 62.44 135 SER B C 1
ATOM 3675 O O . SER B 1 135 ? -11.711 14.062 14.555 1 62.44 135 SER B O 1
ATOM 3677 N N . MET B 1 136 ? -12.023 15.352 16.281 1 57.03 136 MET B N 1
ATOM 3678 C CA . MET B 1 136 ? -10.664 15.891 16.25 1 57.03 136 MET B CA 1
ATOM 3679 C C . MET B 1 136 ? -9.633 14.797 16.5 1 57.03 136 MET B C 1
ATOM 3681 O O . MET B 1 136 ? -8.5 14.898 16.031 1 57.03 136 MET B O 1
ATOM 3685 N N . ASP B 1 137 ? -10.141 13.734 17.047 1 60.28 137 ASP B N 1
ATOM 3686 C CA . ASP B 1 137 ? -9.242 12.648 17.438 1 60.28 137 ASP B CA 1
ATOM 3687 C C . ASP B 1 137 ? -9.273 11.523 16.406 1 60.28 137 ASP B C 1
ATOM 3689 O O . ASP B 1 137 ? -8.695 10.453 16.641 1 60.28 137 ASP B O 1
ATOM 3693 N N . MET B 1 138 ? -10 11.852 15.391 1 67.31 138 MET B N 1
ATOM 3694 C CA . MET B 1 138 ? -10.031 10.812 14.359 1 67.31 138 MET B CA 1
ATOM 3695 C C . MET B 1 138 ? -8.625 10.531 13.836 1 67.31 138 MET B C 1
ATOM 3697 O O . MET B 1 138 ? -7.965 11.422 13.305 1 67.31 138 MET B O 1
ATOM 3701 N N . GLY B 1 139 ? -8.125 9.336 14.117 1 69.56 139 GLY B N 1
ATOM 3702 C CA . GLY B 1 139 ? -6.793 8.945 13.672 1 69.56 139 GLY B CA 1
ATOM 3703 C C . GLY B 1 139 ? -6.762 8.492 12.227 1 69.56 139 GLY B C 1
ATOM 3704 O O . GLY B 1 139 ? -7.809 8.242 11.625 1 69.56 139 GLY B O 1
ATOM 3705 N N . ALA B 1 140 ? -5.629 8.469 11.664 1 74.94 140 ALA B N 1
ATOM 3706 C CA . ALA B 1 140 ? -5.422 8.031 10.289 1 74.94 140 ALA B CA 1
ATOM 3707 C C . ALA B 1 140 ? -5.988 6.633 10.07 1 74.94 140 ALA B C 1
ATOM 3709 O O . ALA B 1 140 ? -6.672 6.383 9.07 1 74.94 140 ALA B O 1
ATOM 3710 N N . PHE B 1 141 ? -5.828 5.762 11.047 1 81.31 141 PHE B N 1
ATOM 3711 C CA . PHE B 1 141 ? -6.332 4.402 10.883 1 81.31 141 PHE B CA 1
ATOM 3712 C C . PHE B 1 141 ? -7.855 4.387 10.883 1 81.31 141 PHE B C 1
ATOM 3714 O O . PHE B 1 141 ? -8.477 3.701 10.062 1 81.31 141 PHE B O 1
ATOM 3721 N N . ASP B 1 142 ? -8.445 5.133 11.695 1 82.31 142 ASP B N 1
ATOM 3722 C CA . ASP B 1 142 ? -9.898 5.133 11.805 1 82.31 142 ASP B CA 1
ATOM 3723 C C . ASP B 1 142 ? -10.547 5.582 10.5 1 82.31 142 ASP B C 1
ATOM 3725 O O . ASP B 1 142 ? -11.578 5.031 10.094 1 82.31 142 ASP B O 1
ATOM 3729 N N . SER B 1 143 ? -9.922 6.465 9.891 1 83.94 143 SER B N 1
ATOM 3730 C CA . SER B 1 143 ? -10.477 7.012 8.664 1 83.94 143 SER B CA 1
ATOM 3731 C C . SER B 1 143 ? -10.258 6.062 7.488 1 83.94 143 SER B C 1
ATOM 3733 O O . SER B 1 143 ? -11.078 5.996 6.57 1 83.94 143 SER B O 1
ATOM 3735 N N . MET B 1 144 ? -9.18 5.301 7.508 1 89.69 144 MET B N 1
ATOM 3736 C CA . MET B 1 144 ? -8.812 4.473 6.363 1 89.69 144 MET B CA 1
ATOM 3737 C C . MET B 1 144 ? -9.312 3.041 6.543 1 89.69 144 MET B C 1
ATOM 3739 O O . MET B 1 144 ? -9.383 2.279 5.578 1 89.69 144 MET B O 1
ATOM 3743 N N . ALA B 1 145 ? -9.633 2.68 7.754 1 91.94 145 ALA B N 1
ATOM 3744 C CA . ALA B 1 145 ? -9.906 1.286 8.102 1 91.94 145 ALA B CA 1
ATOM 3745 C C . ALA B 1 145 ? -11.039 0.714 7.258 1 91.94 145 ALA B C 1
ATOM 3747 O O . ALA B 1 145 ? -10.938 -0.408 6.754 1 91.94 145 ALA B O 1
ATOM 3748 N N . PRO B 1 146 ? -12.133 1.511 7.051 1 93.94 146 PRO B N 1
ATOM 3749 C CA . PRO B 1 146 ? -13.203 0.962 6.211 1 93.94 146 PRO B CA 1
ATOM 3750 C C . PRO B 1 146 ? -12.734 0.654 4.789 1 93.94 146 PRO B C 1
ATOM 3752 O O . PRO B 1 146 ? -13.086 -0.39 4.234 1 93.94 146 PRO B O 1
ATOM 3755 N N . ILE B 1 147 ? -11.969 1.516 4.227 1 94.81 147 ILE B N 1
ATOM 3756 C CA . ILE B 1 147 ? -11.453 1.358 2.869 1 94.81 147 ILE B CA 1
ATOM 3757 C C . ILE B 1 147 ? -10.516 0.153 2.809 1 94.81 147 ILE B C 1
ATOM 3759 O O . ILE B 1 147 ? -10.625 -0.676 1.901 1 94.81 147 ILE B O 1
ATOM 3763 N N . LEU B 1 148 ? -9.625 0.051 3.859 1 94.25 148 LEU B N 1
ATOM 3764 C CA . LEU B 1 148 ? -8.656 -1.034 3.893 1 94.25 148 LEU B CA 1
ATOM 3765 C C . LEU B 1 148 ? -9.344 -2.383 4.059 1 94.25 148 LEU B C 1
ATOM 3767 O O . LEU B 1 148 ? -8.938 -3.373 3.447 1 94.25 148 LEU B O 1
ATOM 3771 N N . MET B 1 149 ? -10.344 -2.377 4.879 1 95.69 149 MET B N 1
ATOM 3772 C CA . MET B 1 149 ? -11.109 -3.609 5.043 1 95.69 149 MET B CA 1
ATOM 3773 C C . MET B 1 149 ? -11.695 -4.066 3.711 1 95.69 149 MET B C 1
ATOM 3775 O O . MET B 1 149 ? -11.516 -5.223 3.314 1 95.69 149 MET B O 1
ATOM 3779 N N . GLY B 1 150 ? -12.375 -3.127 3.043 1 96.25 150 GLY B N 1
ATOM 3780 C CA . GLY B 1 150 ? -12.93 -3.457 1.741 1 96.25 150 GLY B CA 1
ATOM 3781 C C . GLY B 1 150 ? -11.883 -3.898 0.739 1 96.25 150 GLY B C 1
ATOM 3782 O O . GLY B 1 150 ? -12.102 -4.844 -0.019 1 96.25 150 GLY B O 1
ATOM 3783 N N . PHE B 1 151 ? -10.789 -3.283 0.779 1 96 151 PHE B N 1
ATOM 3784 C CA . PHE B 1 151 ? -9.719 -3.58 -0.168 1 96 151 PHE B CA 1
ATOM 3785 C C . PHE B 1 151 ? -9.148 -4.973 0.078 1 96 151 PHE B C 1
ATOM 3787 O O . PHE B 1 151 ? -8.93 -5.734 -0.866 1 96 151 PHE B O 1
ATOM 3794 N N . PHE B 1 152 ? -8.82 -5.27 1.308 1 93.75 152 PHE B N 1
ATOM 3795 C CA . PHE B 1 152 ? -8.219 -6.566 1.597 1 93.75 152 PHE B CA 1
ATOM 3796 C C . PHE B 1 152 ? -9.195 -7.695 1.296 1 93.75 152 PHE B C 1
ATOM 3798 O O . PHE B 1 152 ? -8.789 -8.781 0.875 1 93.75 152 PHE B O 1
ATOM 3805 N N . ILE B 1 153 ? -10.484 -7.445 1.549 1 93.81 153 ILE B N 1
ATOM 3806 C CA . ILE B 1 153 ? -11.484 -8.422 1.124 1 93.81 153 ILE B CA 1
ATOM 3807 C C . ILE B 1 153 ? -11.43 -8.586 -0.394 1 93.81 153 ILE B C 1
ATOM 3809 O O . ILE B 1 153 ? -11.328 -9.703 -0.901 1 93.81 153 ILE B O 1
ATOM 3813 N N . PHE B 1 154 ? -11.469 -7.469 -1.062 1 95.25 154 PHE B N 1
ATOM 3814 C CA . PHE B 1 154 ? -11.438 -7.473 -2.52 1 95.25 154 PHE B CA 1
ATOM 3815 C C . PHE B 1 154 ? -10.195 -8.188 -3.033 1 95.25 154 PHE B C 1
ATOM 3817 O O . PHE B 1 154 ? -10.289 -9.062 -3.9 1 95.25 154 PHE B O 1
ATOM 3824 N N . PHE B 1 155 ? -9.102 -7.875 -2.494 1 92.81 155 PHE B N 1
ATOM 3825 C CA . PHE B 1 155 ? -7.801 -8.359 -2.949 1 92.81 155 PHE B CA 1
ATOM 3826 C C . PHE B 1 155 ? -7.676 -9.859 -2.734 1 92.81 155 PHE B C 1
ATOM 3828 O O . PHE B 1 155 ? -7.355 -10.602 -3.668 1 92.81 155 PHE B O 1
ATOM 3835 N N . PHE B 1 156 ? -7.961 -10.312 -1.588 1 88.06 156 PHE B N 1
ATOM 3836 C CA . PHE B 1 156 ? -7.75 -11.719 -1.258 1 88.06 156 PHE B CA 1
ATOM 3837 C C . PHE B 1 156 ? -8.781 -12.594 -1.955 1 88.06 156 PHE B C 1
ATOM 3839 O O . PHE B 1 156 ? -8.484 -13.727 -2.338 1 88.06 156 PHE B O 1
ATOM 3846 N N . VAL B 1 157 ? -9.961 -12.094 -2.033 1 90.38 157 VAL B N 1
ATOM 3847 C CA . VAL B 1 157 ? -10.969 -12.852 -2.764 1 90.38 157 VAL B CA 1
ATOM 3848 C C . VAL B 1 157 ? -10.57 -12.961 -4.234 1 90.38 157 VAL B C 1
ATOM 3850 O O . VAL B 1 157 ? -10.711 -14.023 -4.848 1 90.38 157 VAL B O 1
ATOM 3853 N N . PHE B 1 158 ? -10.094 -11.914 -4.812 1 92.56 158 PHE B N 1
ATOM 3854 C CA . PHE B 1 158 ? -9.602 -11.914 -6.184 1 92.56 158 PHE B CA 1
ATOM 3855 C C . PHE B 1 158 ? -8.539 -12.992 -6.371 1 92.56 158 PHE B C 1
ATOM 3857 O O . PHE B 1 158 ? -8.594 -13.766 -7.328 1 92.56 158 PHE B O 1
ATOM 3864 N N . LEU B 1 159 ? -7.621 -13.016 -5.453 1 87.19 159 LEU B N 1
ATOM 3865 C CA . LEU B 1 159 ? -6.5 -13.945 -5.551 1 87.19 159 LEU B CA 1
ATOM 3866 C C . LEU B 1 159 ? -6.977 -15.391 -5.402 1 87.19 159 LEU B C 1
ATOM 3868 O O . LEU B 1 159 ? -6.598 -16.266 -6.191 1 87.19 159 LEU B O 1
ATOM 3872 N N . ILE B 1 160 ? -7.773 -15.625 -4.473 1 83.25 160 ILE B N 1
ATOM 3873 C CA . ILE B 1 160 ? -8.258 -16.969 -4.188 1 83.25 160 ILE B CA 1
ATOM 3874 C C . ILE B 1 160 ? -9.078 -17.484 -5.363 1 83.25 160 ILE B C 1
ATOM 3876 O O . ILE B 1 160 ? -8.852 -18.594 -5.852 1 83.25 160 ILE B O 1
ATOM 3880 N N . ALA B 1 161 ? -9.953 -16.641 -5.742 1 88.06 161 ALA B N 1
ATOM 3881 C CA . ALA B 1 161 ? -10.828 -17.031 -6.848 1 88.06 161 ALA B CA 1
ATOM 3882 C C . ALA B 1 161 ? -10.023 -17.234 -8.133 1 88.06 161 ALA B C 1
ATOM 3884 O O . ALA B 1 161 ? -10.242 -18.203 -8.859 1 88.06 161 ALA B O 1
ATOM 3885 N N . GLY B 1 162 ? -9.156 -16.312 -8.398 1 90.06 162 GLY B N 1
ATOM 3886 C CA . GLY B 1 162 ? -8.344 -16.406 -9.602 1 90.06 162 GLY B CA 1
ATOM 3887 C C . GLY B 1 162 ? -7.473 -17.641 -9.641 1 90.06 162 GLY B C 1
ATOM 3888 O O . GLY B 1 162 ? -7.453 -18.359 -10.641 1 90.06 162 GLY B O 1
ATOM 3889 N N . VAL B 1 163 ? -6.836 -17.938 -8.586 1 86.75 163 VAL B N 1
ATOM 3890 C CA . VAL B 1 163 ? -5.926 -19.078 -8.516 1 86.75 163 VAL B CA 1
ATOM 3891 C C . VAL B 1 163 ? -6.719 -20.391 -8.555 1 86.75 163 VAL B C 1
ATOM 3893 O O . VAL B 1 163 ? -6.352 -21.328 -9.266 1 86.75 163 VAL B O 1
ATOM 3896 N N . ALA B 1 164 ? -7.77 -20.406 -7.746 1 85 164 ALA B N 1
ATOM 3897 C CA . ALA B 1 164 ? -8.586 -21.625 -7.695 1 85 164 ALA B CA 1
ATOM 3898 C C . ALA B 1 164 ? -9.141 -21.969 -9.07 1 85 164 ALA B C 1
ATOM 3900 O O . ALA B 1 164 ? -9.102 -23.125 -9.492 1 85 164 ALA B O 1
ATOM 3901 N N . PHE B 1 165 ? -9.602 -21.016 -9.695 1 89.19 165 PHE B N 1
ATOM 3902 C CA . PHE B 1 165 ? -10.148 -21.266 -11.023 1 89.19 165 PHE B CA 1
ATOM 3903 C C . PHE B 1 165 ? -9.047 -21.625 -12.008 1 89.19 165 PHE B C 1
ATOM 3905 O O . PHE B 1 165 ? -9.234 -22.484 -12.875 1 89.19 165 PHE B O 1
ATOM 3912 N N . LEU B 1 166 ? -7.992 -20.938 -11.922 1 89.69 166 LEU B N 1
ATOM 3913 C CA . LEU B 1 166 ? -6.852 -21.219 -12.789 1 89.69 166 LEU B CA 1
ATOM 3914 C C . LEU B 1 166 ? -6.402 -22.672 -12.617 1 89.69 166 LEU B C 1
ATOM 3916 O O . LEU B 1 166 ? -6.113 -23.359 -13.602 1 89.69 166 LEU B O 1
ATOM 3920 N N . ARG B 1 167 ? -6.336 -23.172 -11.461 1 86.56 167 ARG B N 1
ATOM 3921 C CA . ARG B 1 167 ? -5.922 -24.547 -11.18 1 86.56 167 ARG B CA 1
ATOM 3922 C C . ARG B 1 167 ? -6.906 -25.547 -11.781 1 86.56 167 ARG B C 1
ATOM 3924 O O . ARG B 1 167 ? -6.5 -26.609 -12.273 1 86.56 167 ARG B O 1
ATOM 3931 N N . GLU B 1 168 ? -8.141 -25.188 -11.68 1 86.69 168 GLU B N 1
ATOM 3932 C CA . GLU B 1 168 ? -9.156 -26.031 -12.305 1 86.69 168 GLU B CA 1
ATOM 3933 C C . GLU B 1 168 ? -8.93 -26.125 -13.812 1 86.69 168 GLU B C 1
ATOM 3935 O O . GLU B 1 168 ? -9.148 -27.188 -14.406 1 86.69 168 GLU B O 1
ATOM 3940 N N . ARG B 1 169 ? -8.523 -25.141 -14.312 1 87.69 169 ARG B N 1
ATOM 3941 C CA . ARG B 1 169 ? -8.312 -25.094 -15.75 1 87.69 169 ARG B CA 1
ATOM 3942 C C . ARG B 1 169 ? -7.059 -25.875 -16.141 1 87.69 169 ARG B C 1
ATOM 3944 O O . ARG B 1 169 ? -7.094 -26.688 -17.062 1 87.69 169 ARG B O 1
ATOM 3951 N N . ILE B 1 170 ? -5.984 -25.656 -15.422 1 86.69 170 ILE B N 1
ATOM 3952 C CA . ILE B 1 170 ? -4.699 -26.25 -15.789 1 86.69 170 ILE B CA 1
ATOM 3953 C C . ILE B 1 170 ? -4.707 -27.734 -15.469 1 86.69 170 ILE B C 1
ATOM 3955 O O . ILE B 1 170 ? -4.039 -28.531 -16.141 1 86.69 170 ILE B O 1
ATOM 3959 N N . SER B 1 171 ? -5.477 -28.141 -14.492 1 87.31 171 SER B N 1
ATOM 3960 C CA . SER B 1 171 ? -5.566 -29.547 -14.125 1 87.31 171 SER B CA 1
ATOM 3961 C C . SER B 1 171 ? -6.426 -30.328 -15.117 1 87.31 171 SER B C 1
ATOM 3963 O O . SER B 1 171 ? -6.445 -31.562 -15.086 1 87.31 171 SER B O 1
ATOM 3965 N N . GLY B 1 172 ? -7.188 -29.609 -15.906 1 87.94 172 GLY B N 1
ATOM 3966 C CA . GLY B 1 172 ? -8.031 -30.266 -16.891 1 87.94 172 GLY B CA 1
ATOM 3967 C C . GLY B 1 172 ? -9.43 -30.547 -16.375 1 87.94 172 GLY B C 1
ATOM 3968 O O . GLY B 1 172 ? -10.281 -31.031 -17.125 1 87.94 172 GLY B O 1
ATOM 3969 N N . THR B 1 173 ? -9.648 -30.234 -15.164 1 86.12 173 THR B N 1
ATOM 3970 C CA . THR B 1 173 ? -10.969 -30.469 -14.586 1 86.12 173 THR B CA 1
ATOM 3971 C C . THR B 1 173 ? -12.016 -29.625 -15.289 1 86.12 173 THR B C 1
ATOM 3973 O O . THR B 1 173 ? -13.117 -30.094 -15.578 1 86.12 173 THR B O 1
ATOM 3976 N N . LEU B 1 174 ? -11.68 -28.453 -15.555 1 85.06 174 LEU B N 1
ATOM 3977 C CA . LEU B 1 174 ? -12.617 -27.578 -16.234 1 85.06 174 LEU B CA 1
ATOM 3978 C C . LEU B 1 174 ? -12.977 -28.109 -17.609 1 85.06 174 LEU B C 1
ATOM 3980 O O . LEU B 1 174 ? -14.133 -28.031 -18.031 1 85.06 174 LEU B O 1
ATOM 3984 N N . ASP B 1 175 ? -11.992 -28.672 -18.234 1 86 175 ASP B N 1
ATOM 3985 C CA . ASP B 1 175 ? -12.227 -29.25 -19.547 1 86 175 ASP B CA 1
ATOM 3986 C C . ASP B 1 175 ? -13.211 -30.406 -19.484 1 86 175 ASP B C 1
ATOM 3988 O O . ASP B 1 175 ? -14.047 -30.578 -20.375 1 86 175 ASP B O 1
ATOM 3992 N N . ARG B 1 176 ? -13.055 -31.156 -18.453 1 86.94 176 ARG B N 1
ATOM 3993 C CA . ARG B 1 176 ? -13.953 -32.281 -18.25 1 86.94 176 ARG B CA 1
ATOM 3994 C C . ARG B 1 176 ? -15.375 -31.812 -17.984 1 86.94 176 ARG B C 1
ATOM 3996 O O . ARG B 1 176 ? -16.328 -32.406 -18.484 1 86.94 176 ARG B O 1
ATOM 4003 N N . ILE B 1 177 ? -15.469 -30.766 -17.266 1 85.88 177 ILE B N 1
ATOM 4004 C CA . ILE B 1 177 ? -16.781 -30.234 -16.922 1 85.88 177 ILE B CA 1
ATOM 4005 C C . ILE B 1 177 ? -17.422 -29.594 -18.156 1 85.88 177 ILE B C 1
ATOM 4007 O O . ILE B 1 177 ? -18.625 -29.703 -18.359 1 85.88 177 ILE B O 1
ATOM 4011 N N . LEU B 1 178 ? -16.625 -28.969 -18.938 1 85.69 178 LEU B N 1
ATOM 4012 C CA . LEU B 1 178 ? -17.109 -28.312 -20.141 1 85.69 178 LEU B CA 1
ATOM 4013 C C . LEU B 1 178 ? -17.578 -29.344 -21.172 1 85.69 178 LEU B C 1
ATOM 4015 O O . LEU B 1 178 ? -18.328 -29 -22.094 1 85.69 178 LEU B O 1
ATOM 4019 N N . ALA B 1 179 ? -17.094 -30.578 -20.984 1 85.25 179 ALA B N 1
ATOM 4020 C CA . ALA B 1 179 ? -17.484 -31.641 -21.891 1 85.25 179 ALA B CA 1
ATOM 4021 C C . ALA B 1 179 ? -18.844 -32.219 -21.5 1 85.25 179 ALA B C 1
ATOM 4023 O O . ALA B 1 179 ? -19.422 -33.031 -22.25 1 85.25 179 ALA B O 1
ATOM 4024 N N . THR B 1 180 ? -19.344 -31.812 -20.391 1 83.25 180 THR B N 1
ATOM 4025 C CA . THR B 1 180 ? -20.656 -32.25 -19.953 1 83.25 180 THR B CA 1
ATOM 4026 C C . THR B 1 180 ? -21.75 -31.422 -20.625 1 83.25 180 THR B C 1
ATOM 4028 O O . THR B 1 180 ? -21.469 -30.375 -21.219 1 83.25 180 THR B O 1
ATOM 4031 N N . PRO B 1 181 ? -22.938 -31.828 -20.531 1 88.12 181 PRO B N 1
ATOM 4032 C CA . PRO B 1 181 ? -24.016 -31.109 -21.203 1 88.12 181 PRO B CA 1
ATOM 4033 C C . PRO B 1 181 ? -24.438 -29.859 -20.453 1 88.12 181 PRO B C 1
ATOM 4035 O O . PRO B 1 181 ? -25.5 -29.297 -20.719 1 88.12 181 PRO B O 1
ATOM 4038 N N . LEU B 1 182 ? -23.609 -29.344 -19.688 1 87.94 182 LEU B N 1
ATOM 4039 C CA . LEU B 1 182 ? -23.906 -28.156 -18.922 1 87.94 182 LEU B CA 1
ATOM 4040 C C . LEU B 1 182 ? -23.688 -26.891 -19.75 1 87.94 182 LEU B C 1
ATOM 4042 O O . LEU B 1 182 ? -22.766 -26.844 -20.562 1 87.94 182 LEU B O 1
ATOM 4046 N N . LYS B 1 183 ? -24.609 -25.953 -19.469 1 89.38 183 LYS B N 1
ATOM 4047 C CA . LYS B 1 183 ? -24.422 -24.656 -20.109 1 89.38 183 LYS B CA 1
ATOM 4048 C C . LYS B 1 183 ? -23.297 -23.875 -19.438 1 89.38 183 LYS B C 1
ATOM 4050 O O . LYS B 1 183 ? -23.062 -24.016 -18.234 1 89.38 183 LYS B O 1
ATOM 4055 N N . ARG B 1 184 ? -22.688 -23.062 -20.156 1 87.75 184 ARG B N 1
ATOM 4056 C CA . ARG B 1 184 ? -21.516 -22.328 -19.688 1 87.75 184 ARG B CA 1
ATOM 4057 C C . ARG B 1 184 ? -21.875 -21.453 -18.484 1 87.75 184 ARG B C 1
ATOM 4059 O O . ARG B 1 184 ? -21.109 -21.375 -17.516 1 87.75 184 ARG B O 1
ATOM 4066 N N . TRP B 1 185 ? -23.062 -20.844 -18.547 1 90.19 185 TRP B N 1
ATOM 4067 C CA . TRP B 1 185 ? -23.453 -19.984 -17.438 1 90.19 185 TRP B CA 1
ATOM 4068 C C . TRP B 1 185 ? -23.703 -20.797 -16.172 1 90.19 185 TRP B C 1
ATOM 4070 O O . TRP B 1 185 ? -23.5 -20.297 -15.062 1 90.19 185 TRP B O 1
ATOM 4080 N N . GLU B 1 186 ? -24.031 -22.016 -16.328 1 90.56 186 GLU B N 1
ATOM 4081 C CA . GLU B 1 186 ? -24.203 -22.906 -15.18 1 90.56 186 GLU B CA 1
ATOM 4082 C C . GLU B 1 186 ? -22.875 -23.203 -14.508 1 90.56 186 GLU B C 1
ATOM 4084 O O . GLU B 1 186 ? -22.797 -23.266 -13.273 1 90.56 186 GLU B O 1
ATOM 4089 N N . ILE B 1 187 ? -21.938 -23.359 -15.391 1 88.69 187 ILE B N 1
ATOM 4090 C CA . ILE B 1 187 ? -20.609 -23.656 -14.883 1 88.69 187 ILE B CA 1
ATOM 4091 C C . ILE B 1 187 ? -20.062 -22.453 -14.117 1 88.69 187 ILE B C 1
ATOM 4093 O O . ILE B 1 187 ? -19.578 -22.594 -12.984 1 88.69 187 ILE B O 1
ATOM 4097 N N . VAL B 1 188 ? -20.219 -21.312 -14.734 1 89.81 188 VAL B N 1
ATOM 4098 C CA . VAL B 1 188 ? -19.719 -20.094 -14.117 1 89.81 188 VAL B CA 1
ATOM 4099 C C . VAL B 1 188 ? -20.438 -19.844 -12.789 1 89.81 188 VAL B C 1
ATOM 4101 O O . VAL B 1 188 ? -19.797 -19.531 -11.781 1 89.81 188 VAL B O 1
ATOM 4104 N N . LEU B 1 189 ? -21.672 -20.047 -12.75 1 91.44 189 LEU B N 1
ATOM 4105 C CA . LEU B 1 189 ? -22.453 -19.844 -11.539 1 91.44 189 LEU B CA 1
ATOM 4106 C C . LEU B 1 189 ? -22.125 -20.891 -10.484 1 91.44 189 LEU B C 1
ATOM 4108 O O . LEU B 1 189 ? -22.141 -20.609 -9.289 1 91.44 189 LEU B O 1
ATOM 4112 N N . GLY B 1 190 ? -21.859 -22.062 -10.977 1 88.31 190 GLY B N 1
ATOM 4113 C CA . GLY B 1 190 ? -21.438 -23.109 -10.055 1 88.31 190 GLY B CA 1
ATOM 4114 C C . GLY B 1 190 ? -20.156 -22.766 -9.32 1 88.31 190 GLY B C 1
ATOM 4115 O O . GLY B 1 190 ? -20.078 -22.891 -8.094 1 88.31 190 GLY B O 1
ATOM 4116 N N . TYR B 1 191 ? -19.25 -22.281 -10.094 1 88.5 191 TYR B N 1
ATOM 4117 C CA . TYR B 1 191 ? -17.984 -21.891 -9.484 1 88.5 191 TYR B CA 1
ATOM 4118 C C . TYR B 1 191 ? -18.172 -20.672 -8.586 1 88.5 191 TYR B C 1
ATOM 4120 O O . TYR B 1 191 ? -17.578 -20.594 -7.504 1 88.5 191 TYR B O 1
ATOM 4128 N N . PHE B 1 192 ? -18.969 -19.797 -9.055 1 91.75 192 PHE B N 1
ATOM 4129 C CA . PHE B 1 192 ? -19.25 -18.594 -8.289 1 91.75 192 PHE B CA 1
ATOM 4130 C C . PHE B 1 192 ? -19.891 -18.938 -6.949 1 91.75 192 PHE B C 1
ATOM 4132 O O . PHE B 1 192 ? -19.5 -18.406 -5.91 1 91.75 192 PHE B O 1
ATOM 4139 N N . LEU B 1 193 ? -20.766 -19.828 -6.949 1 90.62 193 LEU B N 1
ATOM 4140 C CA . LEU B 1 193 ? -21.453 -20.234 -5.723 1 90.62 193 LEU B CA 1
ATOM 4141 C C . LEU B 1 193 ? -20.547 -21.109 -4.863 1 90.62 193 LEU B C 1
ATOM 4143 O O . LEU B 1 193 ? -20.578 -21.031 -3.635 1 90.62 193 LEU B O 1
ATOM 4147 N N . GLY B 1 194 ? -19.828 -21.891 -5.523 1 87.56 194 GLY B N 1
ATOM 4148 C CA . GLY B 1 194 ? -18.891 -22.734 -4.793 1 87.56 194 GLY B CA 1
ATOM 4149 C C . GLY B 1 194 ? -17.859 -21.938 -4.012 1 87.56 194 GLY B C 1
ATOM 4150 O O . GLY B 1 194 ? -17.688 -22.156 -2.809 1 87.56 194 GLY B O 1
ATOM 4151 N N . PHE B 1 195 ? -17.266 -20.953 -4.715 1 87.12 195 PHE B N 1
ATOM 4152 C CA . PHE B 1 195 ? -16.281 -20.109 -4.059 1 87.12 195 PHE B CA 1
ATOM 4153 C C . PHE B 1 195 ? -16.969 -19.094 -3.154 1 87.12 195 PHE B C 1
ATOM 4155 O O . PHE B 1 195 ? -16.359 -18.562 -2.223 1 87.12 195 PHE B O 1
ATOM 4162 N N . GLY B 1 196 ? -18.219 -18.844 -3.482 1 88.44 196 GLY B N 1
ATOM 4163 C CA . GLY B 1 196 ? -19 -17.828 -2.803 1 88.44 196 GLY B CA 1
ATOM 4164 C C . GLY B 1 196 ? -19.125 -18.062 -1.311 1 88.44 196 GLY B C 1
ATOM 4165 O O . GLY B 1 196 ? -19.062 -17.125 -0.516 1 88.44 196 GLY B O 1
ATOM 4166 N N . SER B 1 197 ? -19.234 -19.312 -0.915 1 86.56 197 SER B N 1
ATOM 4167 C CA . SER B 1 197 ? -19.359 -19.625 0.504 1 86.56 197 SER B CA 1
ATOM 4168 C C . SER B 1 197 ? -18.078 -19.281 1.259 1 86.56 197 SER B C 1
ATOM 4170 O O . SER B 1 197 ? -18.125 -18.734 2.357 1 86.56 197 SER B O 1
ATOM 4172 N N . PHE B 1 198 ? -16.969 -19.578 0.647 1 83.94 198 PHE B N 1
ATOM 4173 C CA . PHE B 1 198 ? -15.688 -19.266 1.27 1 83.94 198 PHE B CA 1
ATOM 4174 C C . PHE B 1 198 ? -15.477 -17.75 1.332 1 83.94 198 PHE B C 1
ATOM 4176 O O . PHE B 1 198 ? -14.953 -17.234 2.322 1 83.94 198 PHE B O 1
ATOM 4183 N N . VAL B 1 199 ? -15.914 -17.141 0.278 1 87.69 199 VAL B N 1
ATOM 4184 C CA . VAL B 1 199 ? -15.805 -15.688 0.186 1 87.69 199 VAL B CA 1
ATOM 4185 C C . VAL B 1 199 ? -16.656 -15.039 1.274 1 87.69 199 VAL B C 1
ATOM 4187 O O . VAL B 1 199 ? -16.219 -14.086 1.921 1 87.69 199 VAL B O 1
ATOM 4190 N N . ALA B 1 200 ? -17.781 -15.625 1.454 1 92.81 200 ALA B N 1
ATOM 4191 C CA . ALA B 1 200 ? -18.688 -15.094 2.473 1 92.81 200 ALA B CA 1
ATOM 4192 C C . ALA B 1 200 ? -18.094 -15.25 3.869 1 92.81 200 ALA B C 1
ATOM 4194 O O . ALA B 1 200 ? -18.109 -14.312 4.668 1 92.81 200 ALA B O 1
ATOM 4195 N N . ILE B 1 201 ? -17.516 -16.344 4.129 1 91.62 201 ILE B N 1
ATOM 4196 C CA . ILE B 1 201 ? -16.922 -16.625 5.43 1 91.62 201 ILE B CA 1
ATOM 4197 C C . ILE B 1 201 ? -15.734 -15.703 5.66 1 91.62 201 ILE B C 1
ATOM 4199 O O . ILE B 1 201 ? -15.602 -15.102 6.73 1 91.62 201 ILE B O 1
ATOM 4203 N N . GLN B 1 202 ? -14.945 -15.586 4.66 1 89.31 202 GLN B N 1
ATOM 4204 C CA . GLN B 1 202 ? -13.773 -14.727 4.762 1 89.31 202 GLN B CA 1
ATOM 4205 C C . GLN B 1 202 ? -14.172 -13.273 4.992 1 89.31 202 GLN B C 1
ATOM 4207 O O . GLN B 1 202 ? -13.547 -12.562 5.785 1 89.31 202 GLN B O 1
ATOM 4212 N N . THR B 1 203 ? -15.195 -12.883 4.289 1 94.25 203 THR B N 1
ATOM 4213 C CA . THR B 1 203 ? -15.695 -11.516 4.422 1 94.25 203 THR B CA 1
ATOM 4214 C C . THR B 1 203 ? -16.203 -11.266 5.84 1 94.25 203 THR B C 1
ATOM 4216 O O . THR B 1 203 ? -15.883 -10.234 6.441 1 94.25 203 THR B O 1
ATOM 4219 N N . ILE B 1 204 ? -16.875 -12.227 6.355 1 95.88 204 ILE B N 1
ATOM 4220 C CA . ILE B 1 204 ? -17.438 -12.109 7.695 1 95.88 204 ILE B CA 1
ATOM 4221 C C . ILE B 1 204 ? -16.312 -12.062 8.727 1 95.88 204 ILE B C 1
ATOM 4223 O O . ILE B 1 204 ? -16.328 -11.219 9.625 1 95.88 204 ILE B O 1
ATOM 4227 N N . ILE B 1 205 ? -15.375 -12.859 8.57 1 94.38 205 ILE B N 1
ATOM 4228 C CA . ILE B 1 205 ? -14.25 -12.93 9.5 1 94.38 205 ILE B CA 1
ATOM 4229 C C . ILE B 1 205 ? -13.508 -11.594 9.5 1 94.38 205 ILE B C 1
ATOM 4231 O O . ILE B 1 205 ? -13.234 -11.031 10.57 1 94.38 205 ILE B O 1
ATOM 4235 N N . LEU B 1 206 ? -13.234 -11.094 8.383 1 95.06 206 LEU B N 1
ATOM 4236 C CA . LEU B 1 206 ? -12.461 -9.859 8.289 1 95.06 206 LEU B CA 1
ATOM 4237 C C . LEU B 1 206 ? -13.25 -8.672 8.812 1 95.06 206 LEU B C 1
ATOM 4239 O O . LEU B 1 206 ? -12.695 -7.781 9.461 1 95.06 206 LEU B O 1
ATOM 4243 N N . GLN B 1 207 ? -14.523 -8.688 8.547 1 96.12 207 GLN B N 1
ATOM 4244 C CA . GLN B 1 207 ? -15.352 -7.602 9.047 1 96.12 207 GLN B CA 1
ATOM 4245 C C . GLN B 1 207 ? -15.453 -7.641 10.57 1 96.12 207 GLN B C 1
ATOM 4247 O O . GLN B 1 207 ? -15.344 -6.609 11.234 1 96.12 207 GLN B O 1
ATOM 4252 N N . ILE B 1 208 ? -15.648 -8.836 11.086 1 96.62 208 ILE B N 1
ATOM 4253 C CA . ILE B 1 208 ? -15.742 -8.992 12.531 1 96.62 208 ILE B CA 1
ATOM 4254 C C . ILE B 1 208 ? -14.422 -8.578 13.18 1 96.62 208 ILE B C 1
ATOM 4256 O O . ILE B 1 208 ? -14.406 -7.863 14.188 1 96.62 208 ILE B O 1
ATOM 4260 N N . PHE B 1 209 ? -13.383 -8.953 12.617 1 95.81 209 PHE B N 1
ATOM 4261 C CA . PHE B 1 209 ? -12.062 -8.609 13.148 1 95.81 209 PHE B CA 1
ATOM 4262 C C . PHE B 1 209 ? -11.836 -7.109 13.094 1 95.81 209 PHE B C 1
ATOM 4264 O O . PHE B 1 209 ? -11.297 -6.523 14.031 1 95.81 209 PHE B O 1
ATOM 4271 N N . SER B 1 210 ? -12.219 -6.516 11.992 1 94.44 210 SER B N 1
ATOM 4272 C CA . SER B 1 210 ? -12.031 -5.078 11.828 1 94.44 210 SER B CA 1
ATOM 4273 C C . SER B 1 210 ? -12.844 -4.297 12.859 1 94.44 210 SER B C 1
ATOM 4275 O O . SER B 1 210 ? -12.312 -3.416 13.539 1 94.44 210 SER B O 1
ATOM 4277 N N . VAL B 1 211 ? -14.102 -4.684 13.055 1 93.81 211 VAL B N 1
ATOM 4278 C CA . VAL B 1 211 ? -15.016 -3.92 13.898 1 93.81 211 VAL B CA 1
ATOM 4279 C C . VAL B 1 211 ? -14.75 -4.238 15.367 1 93.81 211 VAL B C 1
ATOM 4281 O O . VAL B 1 211 ? -14.625 -3.332 16.188 1 93.81 211 VAL B O 1
ATOM 4284 N N . TYR B 1 212 ? -14.531 -5.504 15.656 1 94 212 TYR B N 1
ATOM 4285 C CA . TYR B 1 212 ? -14.461 -5.883 17.062 1 94 212 TYR B CA 1
ATOM 4286 C C . TYR B 1 212 ? -13.016 -6.137 17.484 1 94 212 TYR B C 1
ATOM 4288 O O . TYR B 1 212 ? -12.672 -5.969 18.656 1 94 212 TYR B O 1
ATOM 4296 N N . GLY B 1 213 ? -12.25 -6.551 16.625 1 93.44 213 GLY B N 1
ATOM 4297 C CA . GLY B 1 213 ? -10.859 -6.824 16.953 1 93.44 213 GLY B CA 1
ATOM 4298 C C . GLY B 1 213 ? -10 -5.574 16.953 1 93.44 213 GLY B C 1
ATOM 4299 O O . GLY B 1 213 ? -9.148 -5.41 17.844 1 93.44 213 GLY B O 1
ATOM 4300 N N . LEU B 1 214 ? -10.305 -4.684 16.031 1 92.75 214 LEU B N 1
ATOM 4301 C CA . LEU B 1 214 ? -9.453 -3.508 15.867 1 92.75 214 LEU B CA 1
ATOM 4302 C C . LEU B 1 214 ? -10.188 -2.242 16.297 1 92.75 214 LEU B C 1
ATOM 4304 O O . LEU B 1 214 ? -9.625 -1.146 16.25 1 92.75 214 LEU B O 1
ATOM 4308 N N . ASN B 1 215 ? -11.422 -2.381 16.594 1 90.69 215 ASN B N 1
ATOM 4309 C CA . ASN B 1 215 ? -12.234 -1.271 17.078 1 90.69 215 ASN B CA 1
ATOM 4310 C C . ASN B 1 215 ? -12.383 -0.178 16.031 1 90.69 215 ASN B C 1
ATOM 4312 O O . ASN B 1 215 ? -12.25 1.008 16.328 1 90.69 215 ASN B O 1
ATOM 4316 N N . VAL B 1 216 ? -12.578 -0.583 14.859 1 88.56 216 VAL B N 1
ATOM 4317 C CA . VAL B 1 216 ? -12.867 0.388 13.812 1 88.56 216 VAL B CA 1
ATOM 4318 C C . VAL B 1 216 ? -14.234 1.028 14.062 1 88.56 216 VAL B C 1
ATOM 4320 O O . VAL B 1 216 ? -15.195 0.338 14.398 1 88.56 216 VAL B O 1
ATOM 4323 N N . PRO B 1 217 ? -14.273 2.342 13.938 1 85.69 217 PRO B N 1
ATOM 4324 C CA . PRO B 1 217 ? -15.547 3.016 14.195 1 85.69 217 PRO B CA 1
ATOM 4325 C C . PRO B 1 217 ? -16.688 2.477 13.328 1 85.69 217 PRO B C 1
ATOM 4327 O O . PRO B 1 217 ? -16.5 2.27 12.125 1 85.69 217 PRO B O 1
ATOM 4330 N N . MET B 1 218 ? -17.766 2.207 13.938 1 91.88 218 MET B N 1
ATOM 4331 C CA . MET B 1 218 ? -18.969 1.71 13.289 1 91.88 218 MET B CA 1
ATOM 4332 C C . MET B 1 218 ? -20.188 2.518 13.719 1 91.88 218 MET B C 1
ATOM 4334 O O . MET B 1 218 ? -20.922 2.113 14.625 1 91.88 218 MET B O 1
ATOM 4338 N N . VAL B 1 219 ? -20.391 3.586 12.977 1 88.94 219 VAL B N 1
ATOM 4339 C CA . VAL B 1 219 ? -21.5 4.477 13.297 1 88.94 219 VAL B CA 1
ATOM 4340 C C . VAL B 1 219 ? -22.797 3.914 12.719 1 88.94 219 VAL B C 1
ATOM 4342 O O . VAL B 1 219 ? -23.844 3.973 13.359 1 88.94 219 VAL B O 1
ATOM 4345 N N . GLY B 1 220 ? -22.672 3.299 11.562 1 92.94 220 GLY B N 1
ATOM 4346 C CA . GLY B 1 220 ? -23.844 2.762 10.898 1 92.94 220 GLY B CA 1
ATOM 4347 C C . GLY B 1 220 ? -24.109 1.308 11.242 1 92.94 220 GLY B C 1
ATOM 4348 O O . GLY B 1 220 ? -23.734 0.833 12.305 1 92.94 220 GLY B O 1
ATOM 4349 N N . SER B 1 221 ? -24.828 0.628 10.344 1 95.88 221 SER B N 1
ATOM 4350 C CA . SER B 1 221 ? -25.281 -0.735 10.586 1 95.88 221 SER B CA 1
ATOM 4351 C C . SER B 1 221 ? -24.219 -1.757 10.188 1 95.88 221 SER B C 1
ATOM 4353 O O . SER B 1 221 ? -23.672 -1.689 9.086 1 95.88 221 SER B O 1
ATOM 4355 N N . PHE B 1 222 ? -24.062 -2.703 11.156 1 96.56 222 PHE B N 1
ATOM 4356 C CA . PHE B 1 222 ? -23.141 -3.801 10.898 1 96.56 222 PHE B CA 1
ATOM 4357 C C . PHE B 1 222 ? -23.578 -4.598 9.672 1 96.56 222 PHE B C 1
ATOM 4359 O O . PHE B 1 222 ? -22.734 -4.969 8.836 1 96.56 222 PHE B O 1
ATOM 4366 N N . TRP B 1 223 ? -24.781 -4.789 9.516 1 97.12 223 TRP B N 1
ATOM 4367 C CA . TRP B 1 223 ? -25.344 -5.613 8.445 1 97.12 223 TRP B CA 1
ATOM 4368 C C . TRP B 1 223 ? -25.25 -4.895 7.105 1 97.12 223 TRP B C 1
ATOM 4370 O O . TRP B 1 223 ? -25.062 -5.531 6.062 1 97.12 223 TRP B O 1
ATOM 4380 N N . ALA B 1 224 ? -25.438 -3.545 7.156 1 97.88 224 ALA B N 1
ATOM 4381 C CA . ALA B 1 224 ? -25.266 -2.775 5.926 1 97.88 224 ALA B CA 1
ATOM 4382 C C . ALA B 1 224 ? -23.859 -2.914 5.375 1 97.88 224 ALA B C 1
ATOM 4384 O O . ALA B 1 224 ? -23.656 -3.107 4.172 1 97.88 224 ALA B O 1
ATOM 4385 N N . VAL B 1 225 ? -22.891 -2.898 6.297 1 98 225 VAL B N 1
ATOM 4386 C CA . VAL B 1 225 ? -21.5 -3.043 5.918 1 98 225 VAL B CA 1
ATOM 4387 C C . VAL B 1 225 ? -21.25 -4.441 5.352 1 98 225 VAL B C 1
ATOM 4389 O O . VAL B 1 225 ? -20.531 -4.602 4.363 1 98 225 VAL B O 1
ATOM 4392 N N . LEU B 1 226 ? -21.906 -5.406 5.949 1 98.06 226 LEU B N 1
ATOM 4393 C CA . LEU B 1 226 ? -21.75 -6.785 5.492 1 98.06 226 LEU B CA 1
ATOM 4394 C C . LEU B 1 226 ? -22.281 -6.949 4.074 1 98.06 226 LEU B C 1
ATOM 4396 O O . LEU B 1 226 ? -21.656 -7.602 3.238 1 98.06 226 LEU B O 1
ATOM 4400 N N . VAL B 1 227 ? -23.422 -6.379 3.824 1 98 227 VAL B N 1
ATOM 4401 C CA . VAL B 1 227 ? -24.016 -6.457 2.494 1 98 227 VAL B CA 1
ATOM 4402 C C . VAL B 1 227 ? -23.078 -5.82 1.471 1 98 227 VAL B C 1
ATOM 4404 O O . VAL B 1 227 ? -22.812 -6.398 0.412 1 98 227 VAL B O 1
ATOM 4407 N N . ILE B 1 228 ? -22.547 -4.648 1.783 1 98.44 228 ILE B N 1
ATOM 4408 C CA . ILE B 1 228 ? -21.656 -3.939 0.883 1 98.44 228 ILE B CA 1
ATOM 4409 C C . ILE B 1 228 ? -20.406 -4.793 0.615 1 98.44 228 ILE B C 1
ATOM 4411 O O . ILE B 1 228 ? -20 -4.965 -0.537 1 98.44 228 ILE B O 1
ATOM 4415 N N . ASN B 1 229 ? -19.891 -5.363 1.68 1 98.12 229 ASN B N 1
ATOM 4416 C CA . ASN B 1 229 ? -18.688 -6.176 1.545 1 98.12 229 ASN B CA 1
ATOM 4417 C C . ASN B 1 229 ? -18.938 -7.441 0.732 1 98.12 229 ASN B C 1
ATOM 4419 O O . ASN B 1 229 ? -18.094 -7.875 -0.042 1 98.12 229 ASN B O 1
ATOM 4423 N N . LEU B 1 230 ? -20.094 -8.023 0.937 1 97.81 230 LEU B N 1
ATOM 4424 C CA . LEU B 1 230 ? -20.422 -9.234 0.192 1 97.81 230 LEU B CA 1
ATOM 4425 C C . LEU B 1 230 ? -20.594 -8.93 -1.292 1 97.81 230 LEU B C 1
ATOM 4427 O O . LEU B 1 230 ? -20.188 -9.719 -2.145 1 97.81 230 LEU B O 1
ATOM 4431 N N . VAL B 1 231 ? -21.234 -7.828 -1.597 1 97.88 231 VAL B N 1
ATOM 4432 C CA . VAL B 1 231 ? -21.391 -7.422 -2.988 1 97.88 231 VAL B CA 1
ATOM 4433 C C . VAL B 1 231 ? -20.031 -7.133 -3.602 1 97.88 231 VAL B C 1
ATOM 4435 O O . VAL B 1 231 ? -19.734 -7.562 -4.719 1 97.88 231 VAL B O 1
ATOM 4438 N N . LEU B 1 232 ? -19.219 -6.402 -2.842 1 97.88 232 LEU B N 1
ATOM 4439 C CA . LEU B 1 232 ? -17.859 -6.105 -3.279 1 97.88 232 LEU B CA 1
ATOM 4440 C C . LEU B 1 232 ? -17.078 -7.387 -3.527 1 97.88 232 LEU B C 1
ATOM 4442 O O . LEU B 1 232 ? -16.391 -7.516 -4.547 1 97.88 232 LEU B O 1
ATOM 4446 N N . ALA B 1 233 ? -17.172 -8.297 -2.627 1 96.88 233 ALA B N 1
ATOM 4447 C CA . ALA B 1 233 ? -16.484 -9.586 -2.727 1 96.88 233 ALA B CA 1
ATOM 4448 C C . ALA B 1 233 ? -16.969 -10.375 -3.939 1 96.88 233 ALA B C 1
ATOM 4450 O O . ALA B 1 233 ? -16.188 -11.062 -4.602 1 96.88 233 ALA B O 1
ATOM 4451 N N . SER B 1 234 ? -18.25 -10.273 -4.172 1 96.5 234 SER B N 1
ATOM 4452 C CA . SER B 1 234 ? -18.812 -10.961 -5.328 1 96.5 234 SER B CA 1
ATOM 4453 C C . SER B 1 234 ? -18.203 -10.438 -6.629 1 96.5 234 SER B C 1
ATOM 4455 O O . SER B 1 234 ? -17.906 -11.219 -7.535 1 96.5 234 SER B O 1
ATOM 4457 N N . GLY B 1 235 ? -18.078 -9.125 -6.688 1 96.69 235 GLY B N 1
ATOM 4458 C CA . GLY B 1 235 ? -17.438 -8.547 -7.852 1 96.69 235 GLY B CA 1
ATOM 4459 C C . GLY B 1 235 ? -15.992 -8.992 -8.008 1 96.69 235 GLY B C 1
ATOM 4460 O O . GLY B 1 235 ? -15.547 -9.297 -9.125 1 96.69 235 GLY B O 1
ATOM 4461 N N . SER B 1 236 ? -15.312 -9.062 -6.918 1 96.56 236 SER B N 1
ATOM 4462 C CA . SER B 1 236 ? -13.914 -9.484 -6.934 1 96.56 236 SER B CA 1
ATOM 4463 C C . SER B 1 236 ? -13.781 -10.953 -7.324 1 96.56 236 SER B C 1
ATOM 4465 O O . SER B 1 236 ? -12.859 -11.328 -8.047 1 96.56 236 SER B O 1
ATOM 4467 N N . LEU B 1 237 ? -14.688 -11.734 -6.816 1 95.44 237 LEU B N 1
ATOM 4468 C CA . LEU B 1 237 ? -14.719 -13.148 -7.172 1 95.44 237 LEU B CA 1
ATOM 4469 C C . LEU B 1 237 ? -14.891 -13.328 -8.68 1 95.44 237 LEU B C 1
ATOM 4471 O O . LEU B 1 237 ? -14.148 -14.094 -9.305 1 95.44 237 LEU B O 1
ATOM 4475 N N . ALA B 1 238 ? -15.805 -12.57 -9.195 1 96.44 238 ALA B N 1
ATOM 4476 C CA . ALA B 1 238 ? -16.078 -12.641 -10.633 1 96.44 238 ALA B CA 1
ATOM 4477 C C . ALA B 1 238 ? -14.891 -12.125 -11.438 1 96.44 238 ALA B C 1
ATOM 4479 O O . ALA B 1 238 ? -14.539 -12.695 -12.469 1 96.44 238 ALA B O 1
ATOM 4480 N N . LEU B 1 239 ? -14.312 -11.094 -10.984 1 96.44 239 LEU B N 1
ATOM 4481 C CA . LEU B 1 239 ? -13.164 -10.508 -11.672 1 96.44 239 LEU B CA 1
ATOM 4482 C C . LEU B 1 239 ? -11.977 -11.453 -11.648 1 96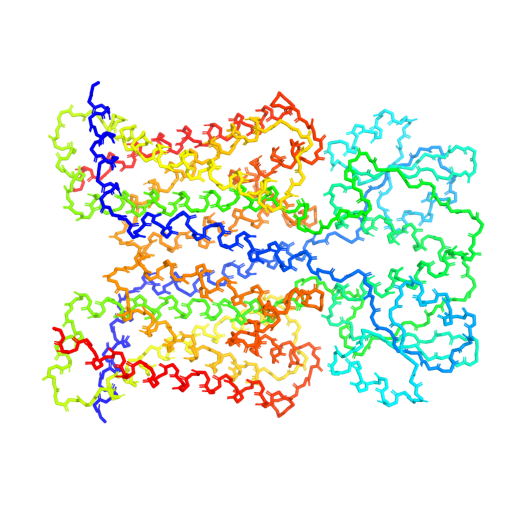.44 239 LEU B C 1
ATOM 4484 O O . LEU B 1 239 ? -11.281 -11.617 -12.656 1 96.44 239 LEU B O 1
ATOM 4488 N N . GLY B 1 240 ? -11.719 -11.992 -10.492 1 94.06 240 GLY B N 1
ATOM 4489 C CA . GLY B 1 240 ? -10.641 -12.961 -10.375 1 94.06 240 GLY B CA 1
ATOM 4490 C C . GLY B 1 240 ? -10.781 -14.141 -11.312 1 94.06 240 GLY B C 1
ATOM 4491 O O . GLY B 1 240 ? -9.828 -14.523 -11.984 1 94.06 240 GLY B O 1
ATOM 4492 N N . THR B 1 241 ? -11.984 -14.688 -11.359 1 93.31 241 THR B N 1
ATOM 4493 C CA . THR B 1 241 ? -12.242 -15.82 -12.25 1 93.31 241 THR B CA 1
ATOM 4494 C C . THR B 1 241 ? -12.109 -15.398 -13.711 1 93.31 241 THR B C 1
ATOM 4496 O O . THR B 1 241 ? -11.609 -16.156 -14.539 1 93.31 241 THR B O 1
ATOM 4499 N N . LEU B 1 242 ? -12.531 -14.234 -13.984 1 94.81 242 LEU B N 1
ATOM 4500 C CA . LEU B 1 242 ? -12.445 -13.727 -15.352 1 94.81 242 LEU B CA 1
ATOM 4501 C C . LEU B 1 242 ? -10.992 -13.602 -15.797 1 94.81 242 LEU B C 1
ATOM 4503 O O . LEU B 1 242 ? -10.617 -14.109 -16.859 1 94.81 242 LEU B O 1
ATOM 4507 N N . LEU B 1 243 ? -10.211 -13 -15 1 93.94 243 LEU B N 1
ATOM 4508 C CA . LEU B 1 243 ? -8.828 -12.742 -15.391 1 93.94 243 LEU B CA 1
ATOM 4509 C C . LEU B 1 243 ? -8.016 -14.031 -15.406 1 93.94 243 LEU B C 1
ATOM 4511 O O . LEU B 1 243 ? -7.02 -14.133 -16.125 1 93.94 243 LEU B O 1
ATOM 4515 N N . SER B 1 244 ? -8.484 -14.914 -14.57 1 91.38 244 SER B N 1
ATOM 4516 C CA . SER B 1 244 ? -7.824 -16.219 -14.562 1 91.38 244 SER B CA 1
ATOM 4517 C C . SER B 1 244 ? -7.938 -16.906 -15.922 1 91.38 244 SER B C 1
ATOM 4519 O O . SER B 1 244 ? -7.074 -17.703 -16.297 1 91.38 244 SER B O 1
ATOM 4521 N N . ALA B 1 245 ? -8.992 -16.594 -16.656 1 88.69 245 ALA B N 1
ATOM 4522 C CA . ALA B 1 245 ? -9.203 -17.188 -17.984 1 88.69 245 ALA B CA 1
ATOM 4523 C C . ALA B 1 245 ? -8.125 -16.734 -18.953 1 88.69 245 ALA B C 1
ATOM 4525 O O . ALA B 1 245 ? -7.871 -17.406 -19.969 1 88.69 245 ALA B O 1
ATOM 4526 N N . PHE B 1 246 ? -7.449 -15.695 -18.609 1 88.69 246 PHE B N 1
ATOM 4527 C CA . PHE B 1 246 ? -6.449 -15.148 -19.516 1 88.69 246 PHE B CA 1
ATOM 4528 C C . PHE B 1 246 ? -5.039 -15.469 -19.031 1 88.69 246 PHE B C 1
ATOM 4530 O O . PHE B 1 246 ? -4.055 -15.039 -19.641 1 88.69 246 PHE B O 1
ATOM 4537 N N . ALA B 1 247 ? -4.973 -16.125 -17.969 1 87.56 247 ALA B N 1
ATOM 4538 C CA . ALA B 1 247 ? -3.67 -16.484 -17.422 1 87.56 247 ALA B CA 1
ATOM 4539 C C . ALA B 1 247 ? -3.344 -17.953 -17.672 1 87.56 247 ALA B C 1
ATOM 4541 O O . ALA B 1 247 ? -4.203 -18.828 -17.5 1 87.56 247 ALA B O 1
ATOM 4542 N N . ARG B 1 248 ? -2.121 -18.25 -18.016 1 84.75 248 ARG B N 1
ATOM 4543 C CA . ARG B 1 248 ? -1.697 -19.625 -18.297 1 84.75 248 ARG B CA 1
ATOM 4544 C C . ARG B 1 248 ? -1.144 -20.281 -17.031 1 84.75 248 ARG B C 1
ATOM 4546 O O . ARG B 1 248 ? -1.136 -21.5 -16.922 1 84.75 248 ARG B O 1
ATOM 4553 N N . ASN B 1 249 ? -0.593 -19.469 -16.141 1 83.62 249 ASN B N 1
ATOM 4554 C CA . ASN B 1 249 ? -0.083 -19.953 -14.859 1 83.62 249 ASN B CA 1
ATOM 4555 C C . ASN B 1 249 ? -0.345 -18.938 -13.75 1 83.62 249 ASN B C 1
ATOM 4557 O O . ASN B 1 249 ? -0.851 -17.844 -14.008 1 83.62 249 ASN B O 1
ATOM 4561 N N . GLU B 1 250 ? -0.119 -19.359 -12.609 1 83.38 250 GLU B N 1
ATOM 4562 C CA . GLU B 1 250 ? -0.419 -18.531 -11.453 1 83.38 250 GLU B CA 1
ATOM 4563 C C . GLU B 1 250 ? 0.382 -17.234 -11.484 1 83.38 250 GLU B C 1
ATOM 4565 O O . GLU B 1 250 ? -0.102 -16.188 -11.039 1 83.38 250 GLU B O 1
ATOM 4570 N N . PHE B 1 251 ? 1.566 -17.297 -12.07 1 79.44 251 PHE B N 1
ATOM 4571 C CA . PHE B 1 251 ? 2.404 -16.094 -12.148 1 79.44 251 PHE B CA 1
ATOM 4572 C C . PHE B 1 251 ? 1.746 -15.031 -13.016 1 79.44 251 PHE B C 1
ATOM 4574 O O . PHE B 1 251 ? 1.743 -13.852 -12.656 1 79.44 251 PHE B O 1
ATOM 4581 N N . GLN B 1 252 ? 1.228 -15.453 -14.094 1 81.56 252 GLN B N 1
ATOM 4582 C CA . GLN B 1 252 ? 0.555 -14.523 -14.992 1 81.56 252 GLN B CA 1
ATOM 4583 C C . GLN B 1 252 ? -0.664 -13.898 -14.32 1 81.56 252 GLN B C 1
ATOM 4585 O O . GLN B 1 252 ? -1.007 -12.742 -14.602 1 81.56 252 GLN B O 1
ATOM 4590 N N . LEU B 1 253 ? -1.299 -14.711 -13.539 1 86.31 253 LEU B N 1
ATOM 4591 C CA . LEU B 1 253 ? -2.428 -14.172 -12.797 1 86.31 253 LEU B CA 1
ATOM 4592 C C . LEU B 1 253 ? -1.973 -13.07 -11.844 1 86.31 253 LEU B C 1
ATOM 4594 O O . LEU B 1 253 ? -2.623 -12.031 -11.734 1 86.31 253 LEU B O 1
ATOM 4598 N N . PHE B 1 254 ? -0.856 -13.25 -11.18 1 83.06 254 PHE B N 1
ATOM 4599 C CA . PHE B 1 254 ? -0.315 -12.281 -10.227 1 83.06 254 PHE B CA 1
ATOM 4600 C C . PHE B 1 254 ? 0.131 -11.016 -10.945 1 83.06 254 PHE B C 1
ATOM 4602 O O . PHE B 1 254 ? 0.095 -9.93 -10.367 1 83.06 254 PHE B O 1
ATOM 4609 N N . GLN B 1 255 ? 0.474 -11.219 -12.164 1 80.44 255 GLN B N 1
ATOM 4610 C CA . GLN B 1 255 ? 0.915 -10.078 -12.961 1 80.44 255 GLN B CA 1
ATOM 4611 C C . GLN B 1 255 ? -0.229 -9.094 -13.188 1 80.44 255 GLN B C 1
ATOM 4613 O O . GLN B 1 255 ? 0.002 -7.934 -13.539 1 80.44 255 GLN B O 1
ATOM 4618 N N . PHE B 1 256 ? -1.413 -9.508 -12.969 1 86 256 PHE B N 1
ATOM 4619 C CA . PHE B 1 256 ? -2.559 -8.617 -13.117 1 86 256 PHE B CA 1
ATOM 4620 C C . PHE B 1 256 ? -2.723 -7.73 -11.891 1 86 256 PHE B C 1
ATOM 4622 O O . PHE B 1 256 ? -3.439 -6.73 -11.938 1 86 256 PHE B O 1
ATOM 4629 N N . ILE B 1 257 ? -2.037 -8.062 -10.844 1 88.25 257 ILE B N 1
ATOM 4630 C CA . ILE B 1 257 ? -2.258 -7.379 -9.578 1 88.25 257 ILE B CA 1
ATOM 4631 C C . ILE B 1 257 ? -1.856 -5.91 -9.711 1 88.25 257 ILE B C 1
ATOM 4633 O O . ILE B 1 257 ? -2.652 -5.012 -9.43 1 88.25 257 ILE B O 1
ATOM 4637 N N . PRO B 1 258 ? -0.677 -5.574 -10.266 1 84 258 PRO B N 1
ATOM 4638 C CA . PRO B 1 258 ? -0.293 -4.164 -10.367 1 84 258 PRO B CA 1
ATOM 4639 C C . PRO B 1 258 ? -1.216 -3.365 -11.289 1 84 258 PRO B C 1
ATOM 4641 O O . PRO B 1 258 ? -1.444 -2.176 -11.055 1 84 258 PRO B O 1
ATOM 4644 N N . ILE B 1 259 ? -1.777 -4.043 -12.203 1 85.56 259 ILE B N 1
ATOM 4645 C CA . ILE B 1 259 ? -2.539 -3.35 -13.242 1 85.56 259 ILE B CA 1
ATOM 4646 C C . ILE B 1 259 ? -3.994 -3.211 -12.805 1 85.56 259 ILE B C 1
ATOM 4648 O O . ILE B 1 259 ? -4.648 -2.211 -13.109 1 85.56 259 ILE B O 1
ATOM 4652 N N . VAL B 1 260 ? -4.465 -4.191 -12.094 1 91.56 260 VAL B N 1
ATOM 4653 C CA . VAL B 1 260 ? -5.895 -4.223 -11.805 1 91.56 260 VAL B CA 1
ATOM 4654 C C . VAL B 1 260 ? -6.129 -3.945 -10.32 1 91.56 260 VAL B C 1
ATOM 4656 O O . VAL B 1 260 ? -7 -3.148 -9.961 1 91.56 260 VAL B O 1
ATOM 4659 N N . ILE B 1 261 ? -5.305 -4.508 -9.422 1 93.19 261 ILE B N 1
ATOM 4660 C CA . ILE B 1 261 ? -5.562 -4.453 -7.988 1 93.19 261 ILE B CA 1
ATOM 4661 C C . ILE B 1 261 ? -4.957 -3.178 -7.402 1 93.19 261 ILE B C 1
ATOM 4663 O O . ILE B 1 261 ? -5.598 -2.486 -6.609 1 93.19 261 ILE B O 1
ATOM 4667 N N . VAL B 1 262 ? -3.777 -2.844 -7.816 1 89.88 262 VAL B N 1
ATOM 4668 C CA . VAL B 1 262 ? -3.07 -1.698 -7.25 1 89.88 262 VAL B CA 1
ATOM 4669 C C . VAL B 1 262 ? -3.846 -0.416 -7.547 1 89.88 262 VAL B C 1
ATOM 4671 O O . VAL B 1 262 ? -4.113 0.377 -6.641 1 89.88 262 VAL B O 1
ATOM 4674 N N . PRO B 1 263 ? -4.285 -0.259 -8.742 1 91.56 263 PRO B N 1
ATOM 4675 C CA . PRO B 1 263 ? -5.078 0.947 -8.992 1 91.56 263 PRO B CA 1
ATOM 4676 C C . PRO B 1 263 ? -6.336 1.014 -8.133 1 91.56 263 PRO B C 1
ATOM 4678 O O . PRO B 1 263 ? -6.781 2.105 -7.766 1 91.56 263 PRO B O 1
ATOM 4681 N N . GLN B 1 264 ? -6.871 -0.124 -7.809 1 93.81 264 GLN B N 1
ATOM 4682 C CA . GLN B 1 264 ? -8.078 -0.155 -6.988 1 93.81 264 GLN B CA 1
ATOM 4683 C C . GLN B 1 264 ? -7.852 0.541 -5.652 1 93.81 264 GLN B C 1
ATOM 4685 O O . GLN B 1 264 ? -8.688 1.327 -5.203 1 93.81 264 GLN B O 1
ATOM 4690 N N . ILE B 1 265 ? -6.762 0.256 -5.043 1 91.31 265 ILE B N 1
ATOM 4691 C CA . ILE B 1 265 ? -6.492 0.866 -3.746 1 91.31 265 ILE B CA 1
ATOM 4692 C C . ILE B 1 265 ? -6.105 2.332 -3.934 1 91.31 265 ILE B C 1
ATOM 4694 O O . ILE B 1 265 ? -6.465 3.184 -3.119 1 91.31 265 ILE B O 1
ATOM 4698 N N . MET B 1 266 ? -5.414 2.637 -5.004 1 87.56 266 MET B N 1
ATOM 4699 C CA . MET B 1 266 ? -4.945 3.994 -5.277 1 87.56 266 MET B CA 1
ATOM 4700 C C . MET B 1 266 ? -6.121 4.938 -5.508 1 87.56 266 MET B C 1
ATOM 4702 O O . MET B 1 266 ? -6.074 6.105 -5.117 1 87.56 266 MET B O 1
ATOM 4706 N N . PHE B 1 267 ? -7.176 4.375 -6.055 1 89.75 267 PHE B N 1
ATOM 4707 C CA . PHE B 1 267 ? -8.312 5.219 -6.418 1 89.75 267 PHE B CA 1
ATOM 4708 C C . PHE B 1 267 ? -9.484 4.977 -5.477 1 89.75 267 PHE B C 1
ATOM 4710 O O . PHE B 1 267 ? -10.633 5.285 -5.816 1 89.75 267 PHE B O 1
ATOM 4717 N N . SER B 1 268 ? -9.219 4.395 -4.352 1 90.25 268 SER B N 1
ATOM 4718 C CA . SER B 1 268 ? -10.266 3.975 -3.426 1 90.25 268 SER B CA 1
ATOM 4719 C C . SER B 1 268 ? -10.781 5.152 -2.602 1 90.25 268 SER B C 1
ATOM 4721 O O . SER B 1 268 ? -11.797 5.039 -1.919 1 90.25 268 SER B O 1
ATOM 4723 N N . GLY B 1 269 ? -10.109 6.281 -2.646 1 84.69 269 GLY B N 1
ATOM 4724 C CA . GLY B 1 269 ? -10.523 7.434 -1.859 1 84.69 269 GLY B CA 1
ATOM 4725 C C . GLY B 1 269 ? -9.586 7.742 -0.708 1 84.69 269 GLY B C 1
ATOM 4726 O O . GLY B 1 269 ? -9.812 8.688 0.048 1 84.69 269 GLY B O 1
ATOM 4727 N N . ILE B 1 270 ? -8.516 6.918 -0.614 1 82.88 270 ILE B N 1
ATOM 4728 C CA . ILE B 1 270 ? -7.492 7.191 0.392 1 82.88 270 ILE B CA 1
ATOM 4729 C C . ILE B 1 270 ? -6.777 8.5 0.061 1 82.88 270 ILE B C 1
ATOM 4731 O O . ILE B 1 270 ? -6.418 9.258 0.96 1 82.88 270 ILE B O 1
ATOM 4735 N N . PHE B 1 271 ? -6.703 8.742 -1.178 1 79.44 271 PHE B N 1
ATOM 4736 C CA . PHE B 1 271 ? -6.051 9.961 -1.641 1 79.44 271 PHE B CA 1
ATOM 4737 C C . PHE B 1 271 ? -7.059 10.898 -2.287 1 79.44 271 PHE B C 1
ATOM 4739 O O . PHE B 1 271 ? -8.016 10.453 -2.92 1 79.44 271 PHE B O 1
ATOM 4746 N N . ASP B 1 272 ? -6.805 12.156 -2.111 1 78.75 272 ASP B N 1
ATOM 4747 C CA . ASP B 1 272 ? -7.641 13.172 -2.738 1 78.75 272 ASP B CA 1
ATOM 4748 C C . ASP B 1 272 ? -7.285 13.344 -4.215 1 78.75 272 ASP B C 1
ATOM 4750 O O . ASP B 1 272 ? -6.133 13.625 -4.551 1 78.75 272 ASP B O 1
ATOM 4754 N N . LEU B 1 273 ? -8.297 13.266 -5.031 1 81.69 273 LEU B N 1
ATOM 4755 C CA . LEU B 1 273 ? -8.039 13.266 -6.469 1 81.69 273 LEU B CA 1
ATOM 4756 C C . LEU B 1 273 ? -8.469 14.594 -7.094 1 81.69 273 LEU B C 1
ATOM 4758 O O . LEU B 1 273 ? -8.461 14.734 -8.32 1 81.69 273 LEU B O 1
ATOM 4762 N N . ARG B 1 274 ? -8.75 15.609 -6.352 1 78.69 274 ARG B N 1
ATOM 4763 C CA . ARG B 1 274 ? -9.328 16.844 -6.852 1 78.69 274 ARG B CA 1
ATOM 4764 C C . ARG B 1 274 ? -8.398 17.531 -7.852 1 78.69 274 ARG B C 1
ATOM 4766 O O . ARG B 1 274 ? -8.844 18.031 -8.883 1 78.69 274 ARG B O 1
ATOM 4773 N N . ASN B 1 275 ? -7.125 17.453 -7.52 1 78.31 275 ASN B N 1
ATOM 4774 C CA . ASN B 1 275 ? -6.152 18.125 -8.375 1 78.31 275 ASN B CA 1
ATOM 4775 C C . ASN B 1 275 ? -5.402 17.125 -9.258 1 78.31 275 ASN B C 1
ATOM 4777 O O . ASN B 1 275 ? -4.348 17.453 -9.812 1 78.31 275 ASN B O 1
ATOM 4781 N N . SER B 1 276 ? -6 15.938 -9.367 1 81.38 276 SER B N 1
ATOM 4782 C CA . SER B 1 276 ? -5.395 14.938 -10.234 1 81.38 276 SER B CA 1
ATOM 4783 C C . SER B 1 276 ? -5.738 15.18 -11.695 1 81.38 276 SER B C 1
ATOM 4785 O O . SER B 1 276 ? -6.707 15.875 -12.008 1 81.38 276 SER B O 1
ATOM 4787 N N . PRO B 1 277 ? -4.898 14.672 -12.586 1 86.06 277 PRO B N 1
ATOM 4788 C CA . PRO B 1 277 ? -5.215 14.789 -14.016 1 86.06 277 PRO B CA 1
ATOM 4789 C C . PRO B 1 277 ? -6.562 14.172 -14.375 1 86.06 277 PRO B C 1
ATOM 4791 O O . PRO B 1 277 ? -7.023 13.25 -13.695 1 86.06 277 PRO B O 1
ATOM 4794 N N . VAL B 1 278 ? -7.105 14.641 -15.422 1 89.12 278 VAL B N 1
ATOM 4795 C CA . VAL B 1 278 ? -8.445 14.25 -15.852 1 89.12 278 VAL B CA 1
ATOM 4796 C C . VAL B 1 278 ? -8.484 12.742 -16.078 1 89.12 278 VAL B C 1
ATOM 4798 O O . VAL B 1 278 ? -9.453 12.078 -15.711 1 89.12 278 VAL B O 1
ATOM 4801 N N . TRP B 1 279 ? -7.449 12.242 -16.641 1 89.62 279 TRP B N 1
ATOM 4802 C CA . TRP B 1 279 ? -7.438 10.812 -16.922 1 89.62 279 TRP B CA 1
ATOM 4803 C C . TRP B 1 279 ? -7.5 10.008 -15.625 1 89.62 279 TRP B C 1
ATOM 4805 O O . TRP B 1 279 ? -8.133 8.953 -15.57 1 89.62 279 TRP B O 1
ATOM 4815 N N . ALA B 1 280 ? -6.863 10.469 -14.609 1 87.69 280 ALA B N 1
ATOM 4816 C CA . ALA B 1 280 ? -6.883 9.781 -13.32 1 87.69 280 ALA B CA 1
ATOM 4817 C C . ALA B 1 280 ? -8.273 9.82 -12.695 1 87.69 280 ALA B C 1
ATOM 4819 O O . ALA B 1 280 ? -8.727 8.828 -12.117 1 87.69 280 ALA B O 1
ATOM 4820 N N . LYS B 1 281 ? -8.891 10.969 -12.859 1 88.75 281 LYS B N 1
ATOM 4821 C CA . LYS B 1 281 ? -10.25 11.109 -12.336 1 88.75 281 LYS B CA 1
ATOM 4822 C C . LYS B 1 281 ? -11.219 10.172 -13.047 1 88.75 281 LYS B C 1
ATOM 4824 O O . LYS B 1 281 ? -12.062 9.539 -12.414 1 88.75 281 LYS B O 1
ATOM 4829 N N . ILE B 1 282 ? -11.031 10.031 -14.328 1 90.81 282 ILE B N 1
ATOM 4830 C CA . ILE B 1 282 ? -11.883 9.141 -15.109 1 90.81 282 ILE B CA 1
ATOM 4831 C C . ILE B 1 282 ? -11.609 7.691 -14.734 1 90.81 282 ILE B C 1
ATOM 4833 O O . ILE B 1 282 ? -12.539 6.902 -14.539 1 90.81 282 ILE B O 1
ATOM 4837 N N . LEU B 1 283 ? -10.414 7.414 -14.562 1 90.69 283 LEU B N 1
ATOM 4838 C CA . LEU B 1 283 ? -10.008 6.055 -14.227 1 90.69 283 LEU B CA 1
ATOM 4839 C C . LEU B 1 283 ? -10.555 5.648 -12.859 1 90.69 283 LEU B C 1
ATOM 4841 O O . LEU B 1 283 ? -10.891 4.484 -12.641 1 90.69 283 LEU B O 1
ATOM 4845 N N . SER B 1 284 ? -10.594 6.613 -11.992 1 91.38 284 SER B N 1
ATOM 4846 C CA . SER B 1 284 ? -11.086 6.309 -10.656 1 91.38 284 SER B CA 1
ATOM 4847 C C . SER B 1 284 ? -12.539 5.836 -10.695 1 91.38 284 SER B C 1
ATOM 4849 O O . SER B 1 284 ? -12.961 5.047 -9.852 1 91.38 284 SER B O 1
ATOM 4851 N N . LYS B 1 285 ? -13.281 6.234 -11.719 1 92.38 285 LYS B N 1
ATOM 4852 C CA . LYS B 1 285 ? -14.703 5.895 -11.812 1 92.38 285 LYS B CA 1
ATOM 4853 C C . LYS B 1 285 ? -14.898 4.512 -12.43 1 92.38 285 LYS B C 1
ATOM 4855 O O . LYS B 1 285 ? -15.992 3.953 -12.383 1 92.38 285 LYS B O 1
ATOM 4860 N N . VAL B 1 286 ? -13.859 3.977 -12.875 1 94.19 286 VAL B N 1
ATOM 4861 C CA . VAL B 1 286 ? -13.922 2.682 -13.539 1 94.19 286 VAL B CA 1
ATOM 4862 C C . VAL B 1 286 ? -13.758 1.562 -12.516 1 94.19 286 VAL B C 1
ATOM 4864 O O . VAL B 1 286 ? -14.266 0.456 -12.711 1 94.19 286 VAL B O 1
ATOM 4867 N N . PHE B 1 287 ? -13.164 1.8 -11.453 1 94.94 287 PHE B N 1
ATOM 4868 C CA . PHE B 1 287 ? -12.789 0.754 -10.508 1 94.94 287 PHE B CA 1
ATOM 4869 C C . PHE B 1 287 ? -13.883 0.556 -9.461 1 94.94 287 PHE B C 1
ATOM 4871 O O . PHE B 1 287 ? -14.336 1.52 -8.844 1 94.94 287 PHE B O 1
ATOM 4878 N N . PRO B 1 288 ? -14.258 -0.669 -9.25 1 96.38 288 PRO B N 1
ATOM 4879 C CA . PRO B 1 288 ? -15.328 -0.966 -8.297 1 96.38 288 PRO B CA 1
ATOM 4880 C C . PRO B 1 288 ? -14.977 -0.556 -6.871 1 96.38 288 PRO B C 1
ATOM 4882 O O . PRO B 1 288 ? -15.859 -0.191 -6.094 1 96.38 288 PRO B O 1
ATOM 4885 N N . MET B 1 289 ? -13.773 -0.553 -6.586 1 96.12 289 MET B N 1
ATOM 4886 C CA . MET B 1 289 ? -13.359 -0.245 -5.223 1 96.12 289 MET B CA 1
ATOM 4887 C C . MET B 1 289 ? -13.703 1.198 -4.863 1 96.12 289 MET B C 1
ATOM 4889 O O . MET B 1 289 ? -13.906 1.519 -3.689 1 96.12 289 MET B O 1
ATOM 4893 N N . THR B 1 290 ? -13.727 2.061 -5.867 1 95.94 290 THR B N 1
ATOM 4894 C CA . THR B 1 290 ? -14.102 3.449 -5.629 1 95.94 290 THR B CA 1
ATOM 4895 C C . THR B 1 290 ? -15.484 3.529 -4.977 1 95.94 290 THR B C 1
ATOM 4897 O O . THR B 1 290 ? -15.656 4.223 -3.973 1 95.94 290 THR B O 1
ATOM 4900 N N . TYR B 1 291 ? -16.359 2.766 -5.449 1 97.25 291 TYR B N 1
ATOM 4901 C CA . TYR B 1 291 ? -17.75 2.777 -4.973 1 97.25 291 TYR B CA 1
ATOM 4902 C C . TYR B 1 291 ? -17.875 2.018 -3.656 1 97.25 291 TYR B C 1
ATOM 4904 O O . TYR B 1 291 ? -18.594 2.439 -2.754 1 97.25 291 TYR B O 1
ATOM 4912 N N . GLY B 1 292 ? -17.172 0.919 -3.6 1 97.88 292 GLY B N 1
ATOM 4913 C CA . GLY B 1 292 ? -17.172 0.181 -2.348 1 97.88 292 GLY B CA 1
ATOM 4914 C C . GLY B 1 292 ? -16.594 0.978 -1.188 1 97.88 292 GLY B C 1
ATOM 4915 O O . GLY B 1 292 ? -17.188 0.998 -0.1 1 97.88 292 GLY B O 1
ATOM 4916 N N . ALA B 1 293 ? -15.523 1.64 -1.447 1 96.19 293 ALA B N 1
ATOM 4917 C CA . ALA B 1 293 ? -14.859 2.439 -0.418 1 96.19 293 ALA B CA 1
ATOM 4918 C C . ALA B 1 293 ? -15.758 3.586 0.044 1 96.19 293 ALA B C 1
ATOM 4920 O O . ALA B 1 293 ? -15.875 3.848 1.244 1 96.19 293 ALA B O 1
ATOM 4921 N N . GLU B 1 294 ? -16.344 4.242 -0.903 1 94.25 294 GLU B N 1
ATOM 4922 C CA . GLU B 1 294 ? -17.234 5.352 -0.57 1 94.25 294 GLU B CA 1
ATOM 4923 C C . GLU B 1 294 ? -18.422 4.879 0.262 1 94.25 294 GLU B C 1
ATOM 4925 O O . GLU B 1 294 ? -18.781 5.516 1.255 1 94.25 294 GLU B O 1
ATOM 4930 N N . ALA B 1 295 ? -18.969 3.799 -0.124 1 97.25 295 ALA B N 1
ATOM 4931 C CA . ALA B 1 295 ? -20.109 3.256 0.6 1 97.25 295 ALA B CA 1
ATOM 4932 C C . ALA B 1 295 ? -19.719 2.848 2.018 1 97.25 295 ALA B C 1
ATOM 4934 O O . ALA B 1 295 ? -20.453 3.139 2.975 1 97.25 295 ALA B O 1
ATOM 4935 N N . LEU B 1 296 ? -18.641 2.238 2.131 1 97.06 296 LEU B N 1
ATOM 4936 C CA . LEU B 1 296 ? -18.188 1.771 3.436 1 97.06 296 LEU B CA 1
ATOM 4937 C C . LEU B 1 296 ? -17.891 2.945 4.363 1 97.06 296 LEU B C 1
ATOM 4939 O O . LEU B 1 296 ? -18.281 2.928 5.535 1 97.06 296 LEU B O 1
ATOM 4943 N N . LYS B 1 297 ? -17.203 3.932 3.814 1 93.12 297 LYS B N 1
ATOM 4944 C CA . LYS B 1 297 ? -16.922 5.117 4.621 1 93.12 297 LYS B CA 1
ATOM 4945 C C . LYS B 1 297 ? -18.203 5.801 5.062 1 93.12 297 LYS B C 1
ATOM 4947 O O . LYS B 1 297 ? -18.344 6.188 6.227 1 93.12 297 LYS B O 1
ATOM 4952 N N . ASP B 1 298 ? -19.109 5.922 4.129 1 92.62 298 ASP B N 1
ATOM 4953 C CA . ASP B 1 298 ? -20.375 6.605 4.41 1 92.62 298 ASP B CA 1
ATOM 4954 C C . ASP B 1 298 ? -21.156 5.883 5.504 1 92.62 298 ASP B C 1
ATOM 4956 O O . ASP B 1 298 ? -21.703 6.523 6.402 1 92.62 298 ASP B O 1
ATOM 4960 N N . VAL B 1 299 ? -21.141 4.59 5.473 1 95.56 299 VAL B N 1
ATOM 4961 C CA . VAL B 1 299 ? -21.938 3.836 6.438 1 95.56 299 VAL B CA 1
ATOM 4962 C C . VAL B 1 299 ? -21.188 3.756 7.77 1 95.56 299 VAL B C 1
ATOM 4964 O O . VAL B 1 299 ? -21.766 4.023 8.828 1 95.56 299 VAL B O 1
ATOM 4967 N N . MET B 1 300 ? -19.969 3.521 7.734 1 94.31 300 MET B N 1
ATOM 4968 C CA . MET B 1 300 ? -19.25 3.221 8.961 1 94.31 300 MET B CA 1
ATOM 4969 C C . MET B 1 300 ? -18.875 4.5 9.711 1 94.31 300 MET B C 1
ATOM 4971 O O . MET B 1 300 ? -18.891 4.531 10.938 1 94.31 300 MET B O 1
ATOM 4975 N N . LEU B 1 301 ? -18.547 5.574 8.953 1 87.81 301 LEU B N 1
ATOM 4976 C CA . LEU B 1 301 ? -18.016 6.77 9.594 1 87.81 301 LEU B CA 1
ATOM 4977 C C . LEU B 1 301 ? -19.078 7.855 9.695 1 87.81 301 LEU B C 1
ATOM 4979 O O . LEU B 1 301 ? -19.031 8.68 10.609 1 87.81 301 LEU B O 1
ATOM 4983 N N . ARG B 1 302 ? -19.953 7.848 8.742 1 87.06 302 ARG B N 1
ATOM 4984 C CA . ARG B 1 302 ? -20.922 8.938 8.703 1 87.06 302 ARG B CA 1
ATOM 4985 C C . ARG B 1 302 ? -22.312 8.461 9.109 1 87.06 302 ARG B C 1
ATOM 4987 O O . ARG B 1 302 ? -23.25 9.25 9.188 1 87.06 302 ARG B O 1
ATOM 4994 N N . GLY B 1 303 ? -22.516 7.152 9.242 1 88.88 303 GLY B N 1
ATOM 4995 C CA . GLY B 1 303 ? -23.75 6.598 9.766 1 88.88 303 GLY B CA 1
ATOM 4996 C C . GLY B 1 303 ? -24.859 6.559 8.734 1 88.88 303 GLY B C 1
ATOM 4997 O O . GLY B 1 303 ? -26.047 6.488 9.094 1 88.88 303 GLY B O 1
ATOM 4998 N N . LYS B 1 304 ? -24.453 6.66 7.527 1 90.88 304 LYS B N 1
ATOM 4999 C CA . LYS B 1 304 ? -25.453 6.594 6.469 1 90.88 304 LYS B CA 1
ATOM 5000 C C . LYS B 1 304 ? -26.062 5.195 6.375 1 90.88 304 LYS B C 1
ATOM 5002 O O . LYS B 1 304 ? -25.422 4.211 6.758 1 90.88 304 LYS B O 1
ATOM 5007 N N . SER B 1 305 ? -27.297 5.074 5.879 1 94.44 305 SER B N 1
ATOM 5008 C CA . SER B 1 305 ? -27.984 3.795 5.723 1 94.44 305 SER B CA 1
ATOM 5009 C C . SER B 1 305 ? -27.672 3.16 4.371 1 94.44 305 SER B C 1
ATOM 5011 O O . SER B 1 305 ? -27.031 3.785 3.52 1 94.44 305 SER B O 1
ATOM 5013 N N . LEU B 1 306 ? -28.125 1.92 4.262 1 95.75 306 LEU B N 1
ATOM 5014 C CA . LEU B 1 306 ? -27.922 1.198 3.012 1 95.75 306 LEU B CA 1
ATOM 5015 C C . LEU B 1 306 ? -28.641 1.884 1.859 1 95.75 306 LEU B C 1
ATOM 5017 O O . LEU B 1 306 ? -28.172 1.858 0.72 1 95.75 306 LEU B O 1
ATOM 5021 N N . ILE B 1 307 ? -29.703 2.561 2.166 1 95.19 307 ILE B N 1
ATOM 5022 C CA . ILE B 1 307 ? -30.5 3.271 1.164 1 95.19 307 ILE B CA 1
ATOM 5023 C C . ILE B 1 307 ? -29.75 4.523 0.713 1 95.19 307 ILE B C 1
ATOM 5025 O O . ILE B 1 307 ? -29.828 4.914 -0.454 1 95.19 307 ILE B O 1
ATOM 5029 N N . ASP B 1 308 ? -29.047 5.145 1.646 1 93.12 308 ASP B N 1
ATOM 5030 C CA . ASP B 1 308 ? -28.281 6.352 1.332 1 93.12 308 ASP B CA 1
ATOM 5031 C C . ASP B 1 308 ? -27.141 6.051 0.36 1 93.12 308 ASP B C 1
ATOM 5033 O O . ASP B 1 308 ? -26.734 6.922 -0.409 1 93.12 308 ASP B O 1
ATOM 5037 N N . VAL B 1 309 ? -26.688 4.766 0.441 1 96.06 309 VAL B N 1
ATOM 5038 C CA . VAL B 1 309 ? -25.562 4.422 -0.412 1 96.06 309 VAL B CA 1
ATOM 5039 C C . VAL B 1 309 ? -26.016 3.473 -1.52 1 96.06 309 VAL B C 1
ATOM 5041 O O . VAL B 1 309 ? -25.234 2.643 -1.995 1 96.06 309 VAL B O 1
ATOM 5044 N N . ARG B 1 310 ? -27.266 3.504 -1.92 1 96.62 310 ARG B N 1
ATOM 5045 C CA . ARG B 1 310 ? -27.859 2.572 -2.875 1 96.62 310 ARG B CA 1
ATOM 5046 C C . ARG B 1 310 ? -27.172 2.676 -4.234 1 96.62 310 ARG B C 1
ATOM 5048 O O . ARG B 1 310 ? -27 1.671 -4.93 1 96.62 310 ARG B O 1
ATOM 5055 N N . TYR B 1 311 ? -26.812 3.855 -4.645 1 96.31 311 TYR B N 1
ATOM 5056 C CA . TYR B 1 311 ? -26.188 4.039 -5.949 1 96.31 311 TYR B CA 1
ATOM 5057 C C . TYR B 1 311 ? -24.859 3.316 -6.023 1 96.31 311 TYR B C 1
ATOM 5059 O O . TYR B 1 311 ? -24.562 2.623 -7.004 1 96.31 311 TYR B O 1
ATOM 5067 N N . ASP B 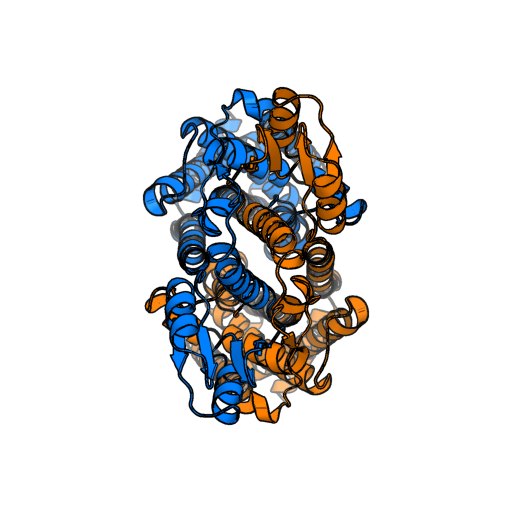1 312 ? -24.047 3.465 -4.988 1 97.31 312 ASP B N 1
ATOM 5068 C CA . ASP B 1 312 ? -22.766 2.764 -4.938 1 97.31 312 ASP B CA 1
ATOM 5069 C C . ASP B 1 312 ? -22.969 1.25 -4.957 1 97.31 312 ASP B C 1
ATOM 5071 O O . ASP B 1 312 ? -22.281 0.535 -5.68 1 97.31 312 ASP B O 1
ATOM 5075 N N . VAL B 1 313 ? -23.984 0.794 -4.227 1 98 313 VAL B N 1
ATOM 5076 C CA . VAL B 1 313 ? -24.25 -0.637 -4.121 1 98 313 VAL B CA 1
ATOM 5077 C C . VAL B 1 313 ? -24.75 -1.17 -5.465 1 98 313 VAL B C 1
ATOM 5079 O O . VAL B 1 313 ? -24.328 -2.246 -5.902 1 98 313 VAL B O 1
ATOM 5082 N N . LEU B 1 314 ? -25.562 -0.416 -6.117 1 98.19 314 LEU B N 1
ATOM 5083 C CA . LEU B 1 314 ? -26.094 -0.838 -7.414 1 98.19 314 LEU B CA 1
ATOM 5084 C C . LEU B 1 314 ? -24.984 -0.914 -8.453 1 98.19 314 LEU B C 1
ATOM 5086 O O . LEU B 1 314 ? -24.953 -1.825 -9.281 1 98.19 314 LEU B O 1
ATOM 5090 N N . ILE B 1 315 ? -24.094 0.023 -8.414 1 98.12 315 ILE B N 1
ATOM 5091 C CA . ILE B 1 315 ? -22.969 0.008 -9.336 1 98.12 315 ILE B CA 1
ATOM 5092 C C . ILE B 1 315 ? -22.094 -1.218 -9.07 1 98.12 315 ILE B C 1
ATOM 5094 O O . ILE B 1 315 ? -21.641 -1.884 -10.008 1 98.12 315 ILE B O 1
ATOM 5098 N N . LEU B 1 316 ? -21.906 -1.558 -7.824 1 98.25 316 LEU B N 1
ATOM 5099 C CA . LEU B 1 316 ? -21.125 -2.732 -7.461 1 98.25 316 LEU B CA 1
ATOM 5100 C C . LEU B 1 316 ? -21.797 -4.008 -7.953 1 98.25 316 LEU B C 1
ATOM 5102 O O . LEU B 1 316 ? -21.125 -4.922 -8.438 1 98.25 316 LEU B O 1
ATOM 5106 N N . ILE B 1 317 ? -23.125 -4.039 -7.781 1 98.25 317 ILE B N 1
ATOM 5107 C CA . ILE B 1 317 ? -23.859 -5.184 -8.297 1 98.25 317 ILE B CA 1
ATOM 5108 C C . ILE B 1 317 ? -23.703 -5.262 -9.812 1 98.25 317 ILE B C 1
ATOM 5110 O O . ILE B 1 317 ? -23.547 -6.352 -10.367 1 98.25 317 ILE B O 1
ATOM 5114 N N . GLY B 1 318 ? -23.781 -4.078 -10.398 1 98.12 318 GLY B N 1
ATOM 5115 C CA . GLY B 1 318 ? -23.562 -4.02 -11.836 1 98.12 318 GLY B CA 1
ATOM 5116 C C . GLY B 1 318 ? -22.203 -4.566 -12.25 1 98.12 318 GLY B C 1
ATOM 5117 O O . GLY B 1 318 ? -22.094 -5.289 -13.25 1 98.12 318 GLY B O 1
ATOM 5118 N N . TYR B 1 319 ? -21.172 -4.277 -11.531 1 97.44 319 TYR B N 1
ATOM 5119 C CA . TYR B 1 319 ? -19.844 -4.801 -11.812 1 97.44 319 TYR B CA 1
ATOM 5120 C C . TYR B 1 319 ? -19.812 -6.32 -11.688 1 97.44 319 TYR B C 1
ATOM 5122 O O . TYR B 1 319 ? -19.25 -7.008 -12.539 1 97.44 319 TYR B O 1
ATOM 5130 N N . ALA B 1 320 ? -20.391 -6.812 -10.609 1 96.75 320 ALA B N 1
ATOM 5131 C CA . ALA B 1 320 ? -20.422 -8.258 -10.422 1 96.75 320 ALA B CA 1
ATOM 5132 C C . ALA B 1 320 ? -21.125 -8.953 -11.586 1 96.75 320 ALA B C 1
ATOM 5134 O O . ALA B 1 320 ? -20.609 -9.938 -12.125 1 96.75 320 ALA B O 1
ATOM 5135 N N . LEU B 1 321 ? -22.234 -8.422 -11.984 1 97.19 321 LEU B N 1
ATOM 5136 C CA . LEU B 1 321 ? -23 -8.992 -13.094 1 97.19 321 LEU B CA 1
ATOM 5137 C C . LEU B 1 321 ? -22.219 -8.875 -14.398 1 97.19 321 LEU B C 1
ATOM 5139 O O . LEU B 1 321 ? -22.172 -9.828 -15.188 1 97.19 321 LEU B O 1
ATOM 5143 N N . LEU B 1 322 ? -21.625 -7.75 -14.57 1 97.44 322 LEU B N 1
ATOM 5144 C CA . LEU B 1 322 ? -20.828 -7.535 -15.773 1 97.44 322 LEU B CA 1
ATOM 5145 C C . LEU B 1 322 ? -19.719 -8.57 -15.875 1 97.44 322 LEU B C 1
ATOM 5147 O O . LEU B 1 322 ? -19.531 -9.188 -16.922 1 97.44 322 LEU B O 1
ATOM 5151 N N . PHE B 1 323 ? -18.984 -8.75 -14.789 1 96.81 323 PHE B N 1
ATOM 5152 C CA . PHE B 1 323 ? -17.859 -9.672 -14.805 1 96.81 323 PHE B CA 1
ATOM 5153 C C . PHE B 1 323 ? -18.344 -11.117 -14.945 1 96.81 323 PHE B C 1
ATOM 5155 O O . PHE B 1 323 ? -17.672 -11.938 -15.57 1 96.81 323 PHE B O 1
ATOM 5162 N N . LEU B 1 324 ? -19.5 -11.445 -14.391 1 95.56 324 LEU B N 1
ATOM 5163 C CA . LEU B 1 324 ? -20.062 -12.781 -14.562 1 95.56 324 LEU B CA 1
ATOM 5164 C C . LEU B 1 324 ? -20.422 -13.039 -16.016 1 95.56 324 LEU B C 1
ATOM 5166 O O . LEU B 1 324 ? -20.172 -14.125 -16.547 1 95.56 324 LEU B O 1
ATOM 5170 N N . ILE B 1 325 ? -20.969 -12.047 -16.609 1 96.19 325 ILE B N 1
ATOM 5171 C CA . ILE B 1 325 ? -21.344 -12.164 -18.016 1 96.19 325 ILE B CA 1
ATOM 5172 C C . ILE B 1 325 ? -20.078 -12.312 -18.875 1 96.19 325 ILE B C 1
ATOM 5174 O O . ILE B 1 325 ? -20.016 -13.188 -19.734 1 96.19 325 ILE B O 1
ATOM 5178 N N . LEU B 1 326 ? -19.109 -11.523 -18.578 1 95.81 326 LEU B N 1
ATOM 5179 C CA . LEU B 1 326 ? -17.859 -11.594 -19.328 1 95.81 326 LEU B CA 1
ATOM 5180 C C . LEU B 1 326 ? -17.188 -12.945 -19.125 1 95.81 326 LEU B C 1
ATOM 5182 O O . LEU B 1 326 ? -16.531 -13.461 -20.047 1 95.81 326 LEU B O 1
ATOM 5186 N N . ASN B 1 327 ? -17.328 -13.43 -17.922 1 93.94 327 ASN B N 1
ATOM 5187 C CA . ASN B 1 327 ? -16.797 -14.766 -17.656 1 93.94 327 ASN B CA 1
ATOM 5188 C C . ASN B 1 327 ? -17.453 -15.812 -18.562 1 93.94 327 ASN B C 1
ATOM 5190 O O . ASN B 1 327 ? -16.766 -16.703 -19.078 1 93.94 327 ASN B O 1
ATOM 5194 N N . THR B 1 328 ? -18.703 -15.719 -18.734 1 92.06 328 THR B N 1
ATOM 5195 C CA . THR B 1 328 ? -19.438 -16.656 -19.562 1 92.06 328 THR B CA 1
ATOM 5196 C C . THR B 1 328 ? -18.969 -16.578 -21.016 1 92.06 328 THR B C 1
ATOM 5198 O O . THR B 1 328 ? -18.812 -17.609 -21.688 1 92.06 328 THR B O 1
ATOM 5201 N N . ILE B 1 329 ? -18.656 -15.375 -21.406 1 92.69 329 ILE B N 1
ATOM 5202 C CA . ILE B 1 329 ? -18.203 -15.156 -22.781 1 92.69 329 ILE B CA 1
ATOM 5203 C C . ILE B 1 329 ? -16.781 -15.68 -22.938 1 92.69 329 ILE B C 1
ATOM 5205 O O . ILE B 1 329 ? -16.453 -16.281 -23.969 1 92.69 329 ILE B O 1
ATOM 5209 N N . ALA B 1 330 ? -15.961 -15.445 -21.984 1 89.31 330 ALA B N 1
ATOM 5210 C CA . ALA B 1 330 ? -14.562 -15.875 -22.031 1 89.31 330 ALA B CA 1
ATOM 5211 C C . ALA B 1 330 ? -14.461 -17.391 -22.094 1 89.31 330 ALA B C 1
ATOM 5213 O O . ALA B 1 330 ? -13.578 -17.938 -22.766 1 89.31 330 ALA B O 1
ATOM 5214 N N . LEU B 1 331 ? -15.328 -18.094 -21.438 1 84.62 331 LEU B N 1
ATOM 5215 C CA . LEU B 1 331 ? -15.328 -19.547 -21.453 1 84.62 331 LEU B CA 1
ATOM 5216 C C . LEU B 1 331 ? -15.75 -20.078 -22.812 1 84.62 331 LEU B C 1
ATOM 5218 O O . LEU B 1 331 ? -15.391 -21.203 -23.172 1 84.62 331 LEU B O 1
ATOM 5222 N N . LYS B 1 332 ? -16.469 -19.312 -23.453 1 78.88 332 LYS B N 1
ATOM 5223 C CA . LYS B 1 332 ? -16.859 -19.703 -24.797 1 78.88 332 LYS B CA 1
ATOM 5224 C C . LYS B 1 332 ? -15.664 -19.734 -25.75 1 78.88 332 LYS B C 1
ATOM 5226 O O . LYS B 1 332 ? -15.547 -20.641 -26.578 1 78.88 332 LYS B O 1
ATOM 5231 N N . LYS B 1 333 ? -14.773 -18.844 -25.516 1 68.56 333 LYS B N 1
ATOM 5232 C CA . LYS B 1 333 ? -13.602 -18.766 -26.391 1 68.56 333 LYS B CA 1
ATOM 5233 C C . LYS B 1 333 ? -12.609 -19.891 -26.078 1 68.56 333 LYS B C 1
ATOM 5235 O O . LYS B 1 333 ? -11.844 -20.297 -26.953 1 68.56 333 LYS B O 1
ATOM 5240 N N . TYR B 1 334 ? -12.586 -20.297 -24.969 1 64.5 334 TYR B N 1
ATOM 5241 C CA . TYR B 1 334 ? -11.695 -21.359 -24.547 1 64.5 334 TYR B CA 1
ATOM 5242 C C . TYR B 1 334 ? -12.055 -22.672 -25.25 1 64.5 334 TYR B C 1
ATOM 5244 O O . TYR B 1 334 ? -11.18 -23.484 -25.547 1 64.5 334 TYR B O 1
ATOM 5252 N N . ARG B 1 335 ? -13.266 -23.047 -25.531 1 55.88 335 ARG B N 1
ATOM 5253 C CA . ARG B 1 335 ? -13.688 -24.281 -26.172 1 55.88 335 ARG B CA 1
ATOM 5254 C C . ARG B 1 335 ? -13.312 -24.281 -27.656 1 55.88 335 ARG B C 1
ATOM 5256 O O . ARG B 1 335 ? -13.07 -25.344 -28.234 1 55.88 335 ARG B O 1
ATOM 5263 N N . LYS B 1 336 ? -13.219 -23.125 -28.234 1 48.56 336 LYS B N 1
ATOM 5264 C CA . LYS B 1 336 ? -12.977 -23.203 -29.672 1 48.56 336 LYS B CA 1
ATOM 5265 C C . LYS B 1 336 ? -11.492 -23.406 -29.969 1 48.56 336 LYS B C 1
ATOM 5267 O O . LYS B 1 336 ? -11.117 -23.781 -31.094 1 48.56 336 LYS B O 1
ATOM 5272 N N . ALA B 1 337 ? -10.625 -23.297 -28.922 1 42.56 337 ALA B N 1
ATOM 5273 C CA . ALA B 1 337 ? -9.242 -23.609 -29.281 1 42.56 337 ALA B CA 1
ATOM 5274 C C . ALA B 1 337 ? -8.914 -25.078 -29.016 1 42.56 337 ALA B C 1
ATOM 5276 O O . ALA B 1 337 ? -9.367 -25.641 -28.016 1 42.56 337 ALA B O 1
#

Sequence (674 aa):
MRVLSIAKRLIKQLRGDKRSIALMFVAPVFVMYLLSAILSSATTTPNIDLISAPPIYVEKLQTFANVNKVSNEELALKNLNDKSTDAYIVFIGNKPKVTLDGADPSITSLVINTLNKLSLNSTTQKPEISFLHGSMDMGAFDSMAPILMGFFIFFFVFLIAGVAFLRERISGTLDRILATPLKRWEIVLGYFLGFGSFVAIQTIILQIFSVYGLNVPMVGSFWAVLVINLVLASGSLALGTLLSAFARNEFQLFQFIPIVIVPQIMFSGIFDLRNSPVWAKILSKVFPMTYGAEALKDVMLRGKSLIDVRYDVLILIGYALLFLILNTIALKKYRKAMRVLSIAKRLIKQLRGDKRSIALMFVAPVFVMYLLSAILSSATTTPNIDLISAPPIYVEKLQTFANVNKVSNEELALKNLNDKSTDAYIVFIGNKPKVTLDGADPSITSLVINTLNKLSLNSTTQKPEISFLHGSMDMGAFDSMAPILMGFFIFFFVFLIAGVAFLRERISGTLDRILATPLKRWEIVLGYFLGFGSFVAIQTIILQIFSVYGLNVPMVGSFWAVLVINLVLASGSLALGTLLSAFARNEFQLFQFIPIVIVPQIMFSGIFDLRNSPVWAKILSKVFPMTYGAEALKDVMLRGKSLIDVRYDVLILIGYALLFLILNTIALKKYRKA

InterPro domains:
  IPR013525 ABC-2 type transporter, transmembrane domain [PF12698] (18-327)
  IPR047817 ABC-2 type transporter, transmembrane domain, bacterial-type [PS51012] (96-334)
  IPR051449 ABC-2 integral membrane transporter component [PTHR30294] (2-334)

Nearest PDB structures (foldseek):
  8wbx-assembly1_B  TM=5.998E-01  e=2.103E-03  Arabidopsis thaliana
  8wam-assembly1_A  TM=5.596E-01  e=2.405E-03  Arabidopsis thaliana
  8i3a-assembly1_B  TM=5.091E-01  e=2.103E-03  Arabidopsis thaliana
  8i3d-assembly1_B  TM=4.917E-01  e=1.469E-03  Arabidopsis thaliana
  6oih-assembly1_D  TM=4.351E-01  e=1.184E-01  Aquifex aeolicus VF5

Solvent-accessible surface area (backbone atoms only — not comparable to full-atom values): 34286 Å² total; per-residue (Å²): 110,69,35,55,51,49,13,52,52,45,45,55,54,52,69,66,40,56,66,64,48,47,50,63,55,46,45,54,51,49,49,51,49,52,48,46,50,47,40,66,6,54,70,88,56,46,34,34,30,37,25,78,60,56,68,69,57,50,59,56,44,46,75,54,24,49,68,41,83,42,93,45,68,67,59,43,50,48,32,41,72,68,64,71,25,59,29,33,35,39,37,62,87,92,42,47,36,36,39,31,49,25,50,41,45,71,58,46,51,49,47,52,49,44,55,45,52,59,56,46,80,69,55,91,84,72,66,50,78,42,58,78,23,56,39,94,75,42,42,64,33,58,51,42,43,46,37,50,52,51,45,47,44,28,51,51,34,18,51,51,33,14,48,54,46,32,49,35,48,73,71,41,53,45,57,58,53,64,70,39,96,61,54,60,61,42,52,52,49,6,51,49,52,20,53,40,56,56,46,49,51,48,44,49,51,48,50,48,39,41,43,70,68,65,60,39,68,64,62,27,54,71,64,47,50,49,51,52,46,51,41,44,33,46,24,22,32,26,42,16,40,36,50,18,74,76,29,91,46,62,62,55,43,55,60,41,37,61,72,57,50,47,48,28,61,61,37,24,62,84,50,54,56,85,62,30,56,68,68,57,54,55,51,30,72,69,35,61,40,25,35,50,19,50,38,35,39,38,20,26,53,62,41,37,50,61,74,76,34,38,65,37,50,50,51,33,47,48,47,20,52,49,30,47,51,49,32,39,53,52,54,54,58,57,68,78,101,110,69,33,56,50,49,13,51,50,45,44,55,54,53,69,67,42,55,66,63,49,47,50,65,55,44,45,54,51,50,48,50,48,52,49,44,50,47,39,65,7,54,73,88,55,46,35,34,31,37,26,78,61,54,68,69,57,50,59,57,45,48,75,54,25,50,69,40,83,42,92,46,67,67,60,44,49,48,33,41,71,68,63,72,26,59,30,32,34,40,38,62,85,91,44,49,37,35,38,30,48,25,51,41,45,70,59,46,52,49,47,52,49,45,55,45,52,58,57,47,78,70,55,90,85,71,67,49,79,44,59,80,23,56,39,95,75,42,42,64,33,59,51,42,44,46,39,49,51,51,45,48,43,29,51,51,33,19,50,51,34,15,47,54,48,33,49,34,50,74,71,41,53,46,57,58,53,63,70,39,95,59,54,60,60,43,52,52,49,7,50,48,53,19,51,39,56,57,47,48,50,49,46,50,52,50,50,49,40,41,44,69,69,66,59,39,68,66,62,28,53,72,64,47,49,47,52,53,47,49,41,43,33,46,24,22,31,26,43,16,41,37,51,19,74,76,29,91,46,62,62,54,43,56,62,42,37,63,72,58,51,47,49,29,60,61,39,25,64,84,48,52,56,87,62,29,56,68,68,56,54,56,51,30,72,68,36,62,40,25,34,49,20,48,38,35,39,38,21,26,53,62,42,36,52,61,75,76,35,39,67,37,50,50,52,31,46,48,48,21,51,49,29,45,51,50,34,39,53,54,56,54,58,57,68,77,103